Protein 8FIT (pdb70)

Solvent-accessible surface area: 23614 Å² total; per-residue (Å²): 165,131,17,88,94,10,17,81,155,0,60,112,36,35,73,103,0,36,94,28,10,107,99,1,87,150,136,28,72,61,92,38,2,76,136,0,0,42,18,0,1,63,0,0,51,13,0,45,73,0,15,65,194,63,81,92,34,105,121,1,13,102,10,0,38,105,0,0,83,6,0,16,88,0,0,90,1,1,6,65,48,1,105,152,103,28,34,9,73,11,0,2,20,0,0,7,0,0,16,29,0,3,38,0,10,25,34,5,8,130,7,47,133,23,83,132,2,5,68,32,2,9,152,2,0,6,54,0,0,69,4,0,21,140,0,0,87,10,0,24,118,27,0,166,167,123,54,50,82,82,15,0,64,24,0,0,46,0,0,20,15,0,2,91,8,0,23,27,1,17,124,59,64,73,127,34,126,115,0,34,94,13,0,88,103,0,0,60,21,0,85,89,0,4,96,41,2,63,102,50,0,104,137,89,35,69,98,99,16,53,67,24,5,29,68,0,26,40,19,4,24,96,0,27,40,24,7,87,141,137,124,2,6,149,62,1,44,109,14,0,53,72,0,55,112,16,12,75,45,51,131,219,155,114,34,98,94,2,12,83,105,0,81,84,23,62,80,78,0,48,94,27,19,108,106,1,120,150,122,64,116,51,2,52,106,0,0,29,12,0,0,64,0,3,29,11,0,50,69,4,37,112,195,176,124,0,22,98,20,0,17,134,2,2,143,14,0,8,74,0,2,82,14,0,16,92,49,0,114,158,62,45,8,86,19,0,4,22,0,2,2,0,4,16,40,0,4,41,0,6,28,18,3,7,121,33,52,150,35,88,124,6,1,82,14,0,5,107,0,0,17,41,6,0,66,1,2,9,78,0,0,75,13,0,37,65,47,0,123,154,121,22,57,60,32,11,0,74,27,0,2,45,0,0,34,38,0,9,77,9,0,51,14,0,46,129,47,81,77,142,102,0,60,47,2,0,100,121,0,3,90,11,0,84,116,1,6,123,33,0,44,107,32,9,142,127,78,44,64,74,88,3,66,32,37,6,44,45,0,98,53,14,3,27,94,0,41,103,38,20,214,123,105,153,24,3,144,93,4,29,81,11,0,76,52,1,66,119,20,6,79,63,37,82,206

Structure (mmCIF, N/CA/C/O backbone):
data_8FIT
#
_entry.id   8FIT
#
_cell.length_a   44.117
_cell.length_b   45.369
_cell.length_c   61.803
_cell.angle_alpha   109.269
_cell.angle_beta   94.537
_cell.angle_gamma   104.093
#
_symmetry.space_group_name_H-M   'P 1'
#
loop_
_entity.id
_entity.type
_entity.pdbx_description
1 polymer cs074A
2 water water
#
loop_
_atom_site.group_PDB
_atom_site.id
_atom_site.type_symbol
_atom_site.label_atom_id
_atom_site.label_alt_id
_atom_site.label_comp_id
_atom_site.label_asym_id
_atom_site.label_entity_id
_atom_site.label_seq_id
_atom_site.pdbx_PDB_ins_code
_atom_site.Cartn_x
_atom_site.Cartn_y
_atom_site.Cartn_z
_atom_site.occupancy
_atom_site.B_iso_or_equiv
_atom_site.auth_seq_id
_atom_site.auth_comp_id
_atom_site.auth_asym_id
_atom_site.auth_atom_id
_atom_site.pdbx_PDB_model_num
ATOM 1 N N . GLU A 1 2 ? -17.39018 -24.52956 -11.15529 1.000 100.84462 2 GLU A N 1
ATOM 2 C CA . GLU A 1 2 ? -18.16259 -23.39913 -11.65739 1.000 107.53893 2 GLU A CA 1
ATOM 3 C C . GLU A 1 2 ? -17.39296 -22.09272 -11.49255 1.000 113.72668 2 GLU A C 1
ATOM 4 O O . GLU A 1 2 ? -17.03578 -21.45039 -12.47952 1.000 116.75425 2 GLU A O 1
ATOM 10 N N . GLU A 1 3 ? -17.14101 -21.69926 -10.24091 1.000 106.59385 3 GLU A N 1
ATOM 11 C CA . GLU A 1 3 ? -16.33547 -20.50630 -9.99864 1.000 97.13885 3 GLU A CA 1
ATOM 12 C C . GLU A 1 3 ? -14.92208 -20.68700 -10.53542 1.000 91.29876 3 GLU A C 1
ATOM 13 O O . GLU A 1 3 ? -14.32100 -19.74186 -11.05954 1.000 89.42438 3 GLU A O 1
ATOM 19 N N . VAL A 1 4 ? -14.37468 -21.89728 -10.40860 1.000 92.70970 4 VAL A N 1
ATOM 20 C CA . VAL A 1 4 ? -13.06240 -22.18808 -10.97500 1.000 99.81084 4 VAL A CA 1
ATOM 21 C C . VAL A 1 4 ? -13.11049 -22.10622 -12.49508 1.000 102.77628 4 VAL A C 1
ATOM 22 O O . VAL A 1 4 ? -12.16807 -21.62421 -13.13548 1.000 94.71992 4 VAL A O 1
ATOM 26 N N . GLN A 1 5 ? -14.21140 -22.56657 -13.09489 1.000 95.36298 5 GLN A N 1
ATOM 27 C CA . GLN A 1 5 ? -14.35718 -22.48822 -14.54461 1.000 109.71751 5 GLN A CA 1
ATOM 28 C C . GLN A 1 5 ? -14.36342 -21.04165 -15.02341 1.000 112.67522 5 GLN A C 1
ATOM 29 O O . GLN A 1 5 ? -13.72782 -20.71090 -16.03155 1.000 114.31521 5 GLN A O 1
ATOM 35 N N . GLU A 1 6 ? -15.07418 -20.16345 -14.31134 1.000 108.71758 6 GLU A N 1
ATOM 36 C CA . GLU A 1 6 ? -15.13921 -18.76350 -14.71922 1.000 106.34330 6 GLU A CA 1
ATOM 37 C C . GLU A 1 6 ? -13.78550 -18.07922 -14.57737 1.000 99.31801 6 GLU A C 1
ATOM 38 O O . GLU A 1 6 ? -13.43015 -17.22094 -15.39361 1.000 104.53152 6 GLU A O 1
ATOM 44 N N . ALA A 1 7 ? -13.01609 -18.44408 -13.54959 1.000 87.47951 7 ALA A N 1
ATOM 45 C CA . ALA A 1 7 ? -11.69457 -17.85107 -13.37538 1.000 80.02405 7 ALA A CA 1
ATOM 46 C C . ALA A 1 7 ? -10.73729 -18.30481 -14.47040 1.000 85.81748 7 ALA A C 1
ATOM 47 O O . ALA A 1 7 ? -9.91965 -17.51340 -14.95478 1.000 78.95632 7 ALA A O 1
ATOM 49 N N . VAL A 1 8 ? -10.82367 -19.57466 -14.87312 1.000 89.13295 8 VAL A N 1
ATOM 50 C CA . VAL A 1 8 ? -9.97457 -20.07243 -15.95126 1.000 83.70167 8 VAL A CA 1
ATOM 51 C C . VAL A 1 8 ? -10.35192 -19.41769 -17.27394 1.000 85.22789 8 VAL A C 1
ATOM 52 O O . VAL A 1 8 ? -9.48030 -19.02497 -18.05943 1.000 75.14693 8 VAL A O 1
ATOM 56 N N . GLU A 1 9 ? -11.65339 -19.28532 -17.54089 1.000 89.44144 9 GLU A N 1
ATOM 57 C CA . GLU A 1 9 ? -12.09056 -18.63774 -18.77307 1.000 94.87252 9 GLU A CA 1
ATOM 58 C C . GLU A 1 9 ? -11.68058 -17.17114 -18.80048 1.000 87.88108 9 GLU A C 1
ATOM 59 O O . GLU A 1 9 ? -11.18199 -16.67865 -19.81889 1.000 95.81485 9 GLU A O 1
ATOM 65 N N . ARG A 1 10 ? -11.87530 -16.45838 -17.68724 1.000 93.06912 10 ARG A N 1
ATOM 66 C CA . ARG A 1 10 ? -11.48899 -15.05193 -17.63415 1.000 94.92581 10 ARG A CA 1
ATOM 67 C C . ARG A 1 10 ? -9.98175 -14.88065 -17.77138 1.000 90.16571 10 ARG A C 1
ATOM 68 O O . ARG A 1 10 ? -9.51786 -13.86625 -18.30539 1.000 89.42656 10 ARG A O 1
ATOM 76 N N . ALA A 1 11 ? -9.20333 -15.85888 -17.30293 1.000 87.43875 11 ALA A N 1
ATOM 77 C CA . ALA A 1 11 ? -7.75582 -15.79408 -17.47285 1.000 80.67624 11 ALA A CA 1
ATOM 78 C C . ALA A 1 11 ? -7.36315 -15.98702 -18.93167 1.000 73.60718 11 ALA A C 1
ATOM 79 O O . ALA A 1 11 ? -6.42427 -15.34625 -19.41821 1.000 87.43440 11 ALA A O 1
ATOM 81 N N . GLU A 1 12 ? -8.06860 -16.86758 -19.64501 1.000 87.44241 12 GLU A N 1
ATOM 82 C CA . GLU A 1 12 ? -7.77092 -17.07844 -21.05680 1.000 78.06546 12 GLU A CA 1
ATOM 83 C C . GLU A 1 12 ? -8.19652 -15.88502 -21.90211 1.000 79.94978 12 GLU A C 1
ATOM 84 O O . GLU A 1 12 ? -7.60588 -15.63330 -22.95880 1.000 84.97391 12 GLU A O 1
ATOM 90 N N . GLU A 1 13 ? -9.21345 -15.14278 -21.45663 1.000 79.98323 13 GLU A N 1
ATOM 91 C CA . GLU A 1 13 ? -9.63485 -13.94978 -22.18371 1.000 93.27149 13 GLU A CA 1
ATOM 92 C C . GLU A 1 13 ? -8.53874 -12.89251 -22.18765 1.000 104.51742 13 GLU A C 1
ATOM 93 O O . GLU A 1 13 ? -8.32524 -12.21009 -23.19688 1.000 100.55257 13 GLU A O 1
ATOM 99 N N . LEU A 1 14 ? -7.82996 -12.74506 -21.06720 1.000 95.69978 14 LEU A N 1
ATOM 100 C CA . LEU A 1 14 ? -6.78567 -11.73308 -20.97320 1.000 77.23728 14 LEU A CA 1
ATOM 101 C C . LEU A 1 14 ? -5.50050 -12.16549 -21.66676 1.000 81.16916 14 LEU A C 1
ATOM 102 O O . LEU A 1 14 ? -4.72726 -11.31024 -22.11237 1.000 84.60410 14 LEU A O 1
ATOM 107 N N . ARG A 1 15 ? -5.25332 -13.47345 -21.76984 1.000 74.10093 15 ARG A N 1
ATOM 108 C CA . ARG A 1 15 ? -4.02526 -13.94058 -22.40525 1.000 82.10853 15 ARG A CA 1
ATOM 109 C C . ARG A 1 15 ? -4.05492 -13.68717 -23.90672 1.000 80.66750 15 ARG A C 1
ATOM 110 O O . ARG A 1 15 ? -3.09104 -13.16233 -24.47657 1.000 89.55827 15 ARG A O 1
ATOM 118 N N . GLU A 1 16 ? -5.15400 -14.06225 -24.56759 1.000 87.18768 16 GLU A N 1
ATOM 119 C CA . GLU A 1 16 ? -5.27083 -13.81087 -25.99969 1.000 94.63666 16 GLU A CA 1
ATOM 120 C C . GLU A 1 16 ? -5.30956 -12.31899 -26.30024 1.000 98.69638 16 GLU A C 1
ATOM 121 O O . GLU A 1 16 ? -4.86388 -11.89160 -27.37113 1.000 98.08988 16 GLU A O 1
ATOM 127 N N . GLU A 1 17 ? -5.83688 -11.51581 -25.37327 1.000 87.37378 17 GLU A N 1
ATOM 128 C CA . GLU A 1 17 ? -5.81342 -10.06824 -25.54953 1.000 82.81590 17 GLU A CA 1
ATOM 129 C C . GLU A 1 17 ? -4.39288 -9.52822 -25.44839 1.000 85.48867 17 GLU A C 1
ATOM 130 O O . GLU A 1 17 ? -3.98996 -8.67013 -26.24227 1.000 95.15038 17 GLU A O 1
ATOM 136 N N . ALA A 1 18 ? -3.61915 -10.01920 -24.47765 1.000 90.51546 18 ALA A N 1
ATOM 137 C CA . ALA A 1 18 ? -2.21630 -9.63916 -24.37716 1.000 79.31289 18 ALA A CA 1
ATOM 138 C C . ALA A 1 18 ? -1.38334 -10.22167 -25.50940 1.000 81.23996 18 ALA A C 1
ATOM 139 O O . ALA A 1 18 ? -0.32569 -9.67053 -25.83203 1.000 83.19992 18 ALA A O 1
ATOM 141 N N . GLU A 1 19 ? -1.83617 -11.32119 -26.11630 1.000 106.90872 19 GLU A N 1
ATOM 142 C CA . GLU A 1 19 ? -1.10787 -11.90441 -27.23788 1.000 105.59713 19 GLU A CA 1
ATOM 143 C C . GLU A 1 19 ? -1.12797 -10.97968 -28.44811 1.000 97.29507 19 GLU A C 1
ATOM 144 O O . GLU A 1 19 ? -0.14080 -10.89325 -29.18792 1.000 97.46077 19 GLU A O 1
ATOM 150 N N . GLU A 1 20 ? -2.24359 -10.28027 -28.66527 1.000 95.78329 20 GLU A N 1
ATOM 151 C CA . GLU A 1 20 ? -2.33930 -9.35722 -29.78915 1.000 95.48288 20 GLU A CA 1
ATOM 152 C C . GLU A 1 20 ? -1.58016 -8.06367 -29.52862 1.000 86.10095 20 GLU A C 1
ATOM 153 O O . GLU A 1 20 ? -1.14679 -7.40268 -30.47913 1.000 93.08580 20 GLU A O 1
ATOM 159 N N . LEU A 1 21 ? -1.41123 -7.68745 -28.25871 1.000 89.61220 21 LEU A N 1
ATOM 160 C CA . LEU A 1 21 ? -0.63310 -6.49576 -27.94068 1.000 80.48152 21 LEU A CA 1
ATOM 161 C C . LEU A 1 21 ? 0.84832 -6.70083 -28.22711 1.000 83.60971 21 LEU A C 1
ATOM 162 O O . LEU A 1 21 ? 1.54081 -5.74981 -28.60531 1.000 90.72082 21 LEU A O 1
ATOM 167 N N . ILE A 1 22 ? 1.34915 -7.92667 -28.05738 1.000 90.47615 22 ILE A N 1
ATOM 168 C CA . ILE A 1 22 ? 2.75442 -8.20302 -28.34022 1.000 89.06620 22 ILE A CA 1
ATOM 169 C C . ILE A 1 22 ? 3.01161 -8.17760 -29.84053 1.000 98.29527 22 ILE A C 1
ATOM 170 O O . ILE A 1 22 ? 4.00197 -7.59935 -30.30545 1.000 112.63970 22 ILE A O 1
ATOM 175 N N . LYS A 1 23 ? 2.13189 -8.81239 -30.62079 1.000 94.96903 23 LYS A N 1
ATOM 176 C CA . LYS A 1 23 ? 2.26987 -8.77762 -32.07260 1.000 95.29402 23 LYS A CA 1
ATOM 177 C C . LYS A 1 23 ? 2.18195 -7.35351 -32.60378 1.000 95.50460 23 LYS A C 1
ATOM 178 O O . LYS A 1 23 ? 2.84636 -7.01651 -33.59007 1.000 99.85167 23 LYS A O 1
ATOM 184 N N . LYS A 1 24 ? 1.37609 -6.50440 -31.96192 1.000 95.54947 24 LYS A N 1
ATOM 185 C CA . LYS A 1 24 ? 1.35937 -5.08999 -32.31427 1.000 94.34740 24 LYS A CA 1
ATOM 186 C C . LYS A 1 24 ? 2.60085 -4.37341 -31.79686 1.000 91.49745 24 LYS A C 1
ATOM 187 O O . LYS A 1 24 ? 3.09725 -3.44609 -32.44858 1.000 96.17960 24 LYS A O 1
ATOM 193 N N . ALA A 1 25 ? 3.11940 -4.79160 -30.63764 1.000 91.56390 25 ALA A N 1
ATOM 194 C CA . ALA A 1 25 ? 4.32648 -4.17449 -30.09940 1.000 106.20491 25 ALA A CA 1
ATOM 195 C C . ALA A 1 25 ? 5.56340 -4.55084 -30.90568 1.000 103.20408 25 ALA A C 1
ATOM 196 O O . ALA A 1 25 ? 6.48466 -3.73542 -31.03317 1.000 116.51009 25 ALA A O 1
ATOM 198 N N . ARG A 1 26 ? 5.61224 -5.77409 -31.44741 1.000 106.18100 26 ARG A N 1
ATOM 199 C CA . ARG A 1 26 ? 6.73945 -6.15510 -32.29543 1.000 106.21170 26 ARG A CA 1
ATOM 200 C C . ARG A 1 26 ? 6.86317 -5.23826 -33.50802 1.000 107.66138 26 ARG A C 1
ATOM 201 O O . ARG A 1 26 ? 7.97919 -4.89221 -33.90686 1.000 109.56016 26 ARG A O 1
ATOM 209 N N . LYS A 1 27 ? 5.73818 -4.80289 -34.08002 1.000 111.94859 27 LYS A N 1
ATOM 210 C CA . LYS A 1 27 ? 5.74471 -3.90970 -35.23473 1.000 117.81209 27 LYS A CA 1
ATOM 211 C C . LYS A 1 27 ? 6.14296 -2.49299 -34.83464 1.000 124.39506 27 LYS A C 1
ATOM 212 O O . LYS A 1 27 ? 5.37291 -1.54507 -35.02561 1.000 129.40946 27 LYS A O 1
ATOM 218 N N . THR A 1 28 ? 7.35482 -2.34633 -34.29517 1.000 124.23142 28 THR A N 1
ATOM 219 C CA . THR A 1 28 ? 7.87107 -1.06699 -33.80509 1.000 131.49340 28 THR A CA 1
ATOM 220 C C . THR A 1 28 ? 6.86199 -0.40670 -32.86759 1.000 116.91015 28 THR A C 1
ATOM 221 O O . THR A 1 28 ? 6.44150 0.73576 -33.06260 1.000 119.48630 28 THR A O 1
ATOM 225 N N . GLY A 1 29 ? 6.46671 -1.15391 -31.83336 1.000 108.85831 29 GLY A N 1
ATOM 226 C CA . GLY A 1 29 ? 5.36815 -0.74654 -30.98521 1.000 116.42066 29 GLY A CA 1
ATOM 227 C C . GLY A 1 29 ? 5.78855 0.05469 -29.76646 1.000 128.33442 29 GLY A C 1
ATOM 228 O O . GLY A 1 29 ? 6.96957 0.23305 -29.47079 1.000 119.14322 29 GLY A O 1
ATOM 229 N N . ASP A 1 30 ? 4.77799 0.54045 -29.05928 1.000 117.29335 30 ASP A N 1
ATOM 230 C CA . ASP A 1 30 ? 4.97157 1.33525 -27.85525 1.000 94.18100 30 ASP A CA 1
ATOM 231 C C . ASP A 1 30 ? 5.32184 0.41801 -26.68905 1.000 101.72686 30 ASP A C 1
ATOM 232 O O . ASP A 1 30 ? 4.69613 -0.63447 -26.53051 1.000 100.80828 30 ASP A O 1
ATOM 237 N N . PRO A 1 31 ? 6.33299 0.75716 -25.87807 1.000 110.21709 31 PRO A N 1
ATOM 238 C CA . PRO A 1 31 ? 6.58230 -0.00399 -24.64427 1.000 93.53268 31 PRO A CA 1
ATOM 239 C C . PRO A 1 31 ? 5.36812 -0.08163 -23.72542 1.000 85.97111 31 PRO A C 1
ATOM 240 O O . PRO A 1 31 ? 5.26173 -0.98033 -22.88233 1.000 88.21779 31 PRO A O 1
ATOM 244 N N . GLU A 1 32 ? 4.43966 0.86389 -23.88944 1.000 87.48823 32 GLU A N 1
ATOM 245 C CA . GLU A 1 32 ? 3.18043 0.79808 -23.15635 1.000 96.39860 32 GLU A CA 1
ATOM 246 C C . GLU A 1 32 ? 2.31526 -0.35864 -23.64008 1.000 93.66684 32 GLU A C 1
ATOM 247 O O . GLU A 1 32 ? 1.54553 -0.92329 -22.85464 1.000 91.04857 32 GLU A O 1
ATOM 253 N N . LEU A 1 33 ? 2.43264 -0.73370 -24.91717 1.000 97.89615 33 LEU A N 1
ATOM 254 C CA . LEU A 1 33 ? 1.72563 -1.91459 -25.40404 1.000 84.19788 33 LEU A CA 1
ATOM 255 C C . LEU A 1 33 ? 2.24664 -3.17550 -24.72808 1.000 90.97508 33 LEU A C 1
ATOM 256 O O . LEU A 1 33 ? 1.48027 -4.10619 -24.45073 1.000 94.48243 33 LEU A O 1
ATOM 261 N N . LEU A 1 34 ? 3.55281 -3.22356 -24.45721 1.000 78.38443 34 LEU A N 1
ATOM 262 C CA . LEU A 1 34 ? 4.10976 -4.33563 -23.69753 1.000 76.39182 34 LEU A CA 1
ATOM 263 C C . LEU A 1 34 ? 3.68871 -4.27879 -22.23571 1.000 75.39432 34 LEU A C 1
ATOM 264 O O . LEU A 1 34 ? 3.50571 -5.32590 -21.60457 1.000 81.91375 34 LEU A O 1
ATOM 269 N N . ARG A 1 35 ? 3.52955 -3.07420 -21.68150 1.000 75.36794 35 ARG A N 1
ATOM 270 C CA . ARG A 1 35 ? 3.06494 -2.95827 -20.30337 1.000 83.17484 35 ARG A CA 1
ATOM 271 C C . ARG A 1 35 ? 1.58901 -3.31737 -20.19117 1.000 76.60377 35 ARG A C 1
ATOM 272 O O . ARG A 1 35 ? 1.17525 -3.96753 -19.22443 1.000 81.09313 35 ARG A O 1
ATOM 280 N N . LYS A 1 36 ? 0.77998 -2.90305 -21.16997 1.000 75.97794 36 LYS A N 1
ATOM 281 C CA . LYS A 1 36 ? -0.62477 -3.29798 -21.18141 1.000 75.07954 36 LYS A CA 1
ATOM 282 C C . LYS A 1 36 ? -0.76768 -4.81023 -21.28403 1.000 81.04117 36 LYS A C 1
ATOM 283 O O . LYS A 1 36 ? -1.63865 -5.40492 -20.63778 1.000 74.54177 36 LYS A O 1
ATOM 289 N N . ALA A 1 37 ? 0.07931 -5.45036 -22.09324 1.000 72.92089 37 ALA A N 1
ATOM 290 C CA . ALA A 1 37 ? 0.09290 -6.90762 -22.13445 1.000 70.70313 37 ALA A CA 1
ATOM 291 C C . ALA A 1 37 ? 0.56610 -7.48497 -20.80722 1.000 77.48740 37 ALA A C 1
ATOM 292 O O . ALA A 1 37 ? 0.08086 -8.53508 -20.37156 1.000 80.71120 37 ALA A O 1
ATOM 294 N N . LEU A 1 38 ? 1.50856 -6.80846 -20.14765 1.000 75.50473 38 LEU A N 1
ATOM 295 C CA . LEU A 1 38 ? 1.97908 -7.26806 -18.84549 1.000 64.31837 38 LEU A CA 1
ATOM 296 C C . LEU A 1 38 ? 0.87783 -7.16484 -17.79779 1.000 56.26916 38 LEU A C 1
ATOM 297 O O . LEU A 1 38 ? 0.65007 -8.10534 -17.02851 1.000 51.11935 38 LEU A O 1
ATOM 302 N N . GLU A 1 39 ? 0.18035 -6.02592 -17.75649 1.000 60.59101 39 GLU A N 1
ATOM 303 C CA . GLU A 1 39 ? -0.87804 -5.83926 -16.76826 1.000 73.10318 39 GLU A CA 1
ATOM 304 C C . GLU A 1 39 ? -2.01945 -6.82379 -16.98756 1.000 69.50129 39 GLU A C 1
ATOM 305 O O . GLU A 1 39 ? -2.61970 -7.31484 -16.02422 1.000 60.82533 39 GLU A O 1
ATOM 311 N N . ALA A 1 40 ? -2.33451 -7.12426 -18.24945 1.000 76.03711 40 ALA A N 1
ATOM 312 C CA . ALA A 1 40 ? -3.38255 -8.09800 -18.53459 1.000 72.67529 40 ALA A CA 1
ATOM 313 C C . ALA A 1 40 ? -2.95706 -9.50157 -18.12349 1.000 76.25343 40 ALA A C 1
ATOM 314 O O . ALA A 1 40 ? -3.77145 -10.27858 -17.61104 1.000 69.77110 40 ALA A O 1
ATOM 316 N N . LEU A 1 41 ? -1.68389 -9.84272 -18.33543 1.000 70.35262 41 LEU A N 1
ATOM 317 C CA . LEU A 1 41 ? -1.20489 -11.16990 -17.96448 1.000 67.82875 41 LEU A CA 1
ATOM 318 C C . LEU A 1 41 ? -1.13553 -11.33411 -16.45120 1.000 64.22541 41 LEU A C 1
ATOM 319 O O . LEU A 1 41 ? -1.43503 -12.41321 -15.92747 1.000 62.99279 41 LEU A O 1
ATOM 324 N N . LYS A 1 42 ? -0.74184 -10.27924 -15.73222 1.000 53.82726 42 LYS A N 1
ATOM 325 C CA . LYS A 1 42 ? -0.66296 -10.36516 -14.27659 1.000 61.51032 42 LYS A CA 1
ATOM 326 C C . LYS A 1 42 ? -2.03036 -10.65492 -13.67151 1.000 57.27719 42 LYS A C 1
ATOM 327 O O . LYS A 1 42 ? -2.16528 -11.51944 -12.79797 1.000 58.27770 42 LYS A O 1
ATOM 333 N N . GLU A 1 43 ? -3.06137 -9.93892 -14.12764 1.000 61.87711 43 GLU A N 1
ATOM 334 C CA . GLU A 1 43 ? -4.41277 -10.21321 -13.65218 1.000 65.64366 43 GLU A CA 1
ATOM 335 C C . GLU A 1 43 ? -4.87010 -11.60707 -14.05943 1.000 68.14233 43 GLU A C 1
ATOM 336 O O . GLU A 1 43 ? -5.64308 -12.24403 -13.33456 1.000 86.16602 43 GLU A O 1
ATOM 342 N N . ALA A 1 44 ? -4.40129 -12.09877 -15.20937 1.000 64.68461 44 ALA A N 1
ATOM 343 C CA . ALA A 1 44 ? -4.72200 -13.46200 -15.61507 1.000 52.13290 44 ALA A CA 1
ATOM 344 C C . ALA A 1 44 ? -4.05231 -14.48717 -14.70993 1.000 52.34020 44 ALA A C 1
ATOM 345 O O . ALA A 1 44 ? -4.61940 -15.55753 -14.46328 1.000 63.36103 44 ALA A O 1
ATOM 347 N N . VAL A 1 45 ? -2.85103 -14.18416 -14.21151 1.000 59.20634 45 VAL A N 1
ATOM 348 C CA . VAL A 1 45 ? -2.19920 -15.07999 -13.26206 1.000 54.56780 45 VAL A CA 1
ATOM 349 C C . VAL A 1 45 ? -2.93279 -15.06561 -11.92778 1.000 55.75933 45 VAL A C 1
ATOM 350 O O . VAL A 1 45 ? -3.00616 -16.09067 -11.23884 1.000 64.67344 45 VAL A O 1
ATOM 354 N N . ARG A 1 46 ? -3.49444 -13.91731 -11.54231 1.000 52.87031 46 ARG A N 1
ATOM 355 C CA . ARG A 1 46 ? -4.31095 -13.86905 -10.33498 1.000 56.83539 46 ARG A CA 1
ATOM 356 C C . ARG A 1 46 ? -5.60406 -14.65334 -10.50684 1.000 56.52453 46 ARG A C 1
ATOM 357 O O . ARG A 1 46 ? -6.18097 -15.12043 -9.51853 1.000 64.67464 46 ARG A O 1
ATOM 365 N N . ALA A 1 47 ? -6.07168 -14.80886 -11.74675 1.000 72.09853 47 ALA A N 1
ATOM 366 C CA . ALA A 1 47 ? -7.29162 -15.57092 -11.98836 1.000 69.29361 47 ALA A CA 1
ATOM 367 C C . ALA A 1 47 ? -7.04765 -17.06597 -11.82210 1.000 67.45416 47 ALA A C 1
ATOM 368 O O . ALA A 1 47 ? -7.83254 -17.76315 -11.16876 1.000 69.62206 47 ALA A O 1
ATOM 370 N N . VAL A 1 48 ? -5.96041 -17.57889 -12.40516 1.000 72.44643 48 VAL A N 1
ATOM 371 C CA . VAL A 1 48 ? -5.67375 -19.00496 -12.28267 1.000 59.81756 48 VAL A CA 1
ATOM 372 C C . VAL A 1 48 ? -5.25528 -19.35355 -10.86073 1.000 59.92363 48 VAL A C 1
ATOM 373 O O . VAL A 1 48 ? -5.49937 -20.47308 -10.39511 1.000 72.11541 48 VAL A O 1
ATOM 377 N N . LYS A 1 49 ? -4.62255 -18.41811 -10.14647 1.000 60.63212 49 LYS A N 1
ATOM 378 C CA . LYS A 1 49 ? -4.33738 -18.65199 -8.73444 1.000 68.23408 49 LYS A CA 1
ATOM 379 C C . LYS A 1 49 ? -5.62796 -18.78884 -7.93856 1.000 69.06140 49 LYS A C 1
ATOM 380 O O . LYS A 1 49 ? -5.74490 -19.66424 -7.07292 1.000 69.07982 49 LYS A O 1
ATOM 386 N N . GLU A 1 50 ? -6.61257 -17.93369 -8.22433 1.000 79.83390 50 GLU A N 1
ATOM 387 C CA . GLU A 1 50 ? -7.92473 -18.06605 -7.60512 1.000 71.03493 50 GLU A CA 1
ATOM 388 C C . GLU A 1 50 ? -8.65462 -19.31610 -8.07868 1.000 77.95787 50 GLU A C 1
ATOM 389 O O . GLU A 1 50 ? -9.57293 -19.78081 -7.39516 1.000 85.39513 50 GLU A O 1
ATOM 395 N N . ALA A 1 51 ? -8.26474 -19.86938 -9.22764 1.000 84.70370 51 ALA A N 1
ATOM 396 C CA . ALA A 1 51 ? -8.87667 -21.08169 -9.75675 1.000 93.71130 51 ALA A CA 1
ATOM 397 C C . ALA A 1 51 ? -8.18361 -22.34397 -9.25982 1.000 78.86607 51 ALA A C 1
ATOM 398 O O . ALA A 1 51 ? -8.85710 -23.31592 -8.90063 1.000 88.03603 51 ALA A O 1
ATOM 400 N N . ILE A 1 52 ? -6.84791 -22.35331 -9.24143 1.000 72.41658 52 ILE A N 1
ATOM 401 C CA . ILE A 1 52 ? -6.12313 -23.49980 -8.69935 1.000 72.61526 52 ILE A CA 1
ATOM 402 C C . ILE A 1 52 ? -6.46590 -23.69126 -7.22798 1.000 84.85344 52 ILE A C 1
ATOM 403 O O . ILE A 1 52 ? -6.64611 -24.82161 -6.75800 1.000 88.53888 52 ILE A O 1
ATOM 408 N N . LYS A 1 53 ? -6.57066 -22.59544 -6.48092 1.000 89.54779 53 LYS A N 1
ATOM 409 C CA . LYS A 1 53 ? -7.13299 -22.66974 -5.14121 1.000 91.54193 53 LYS A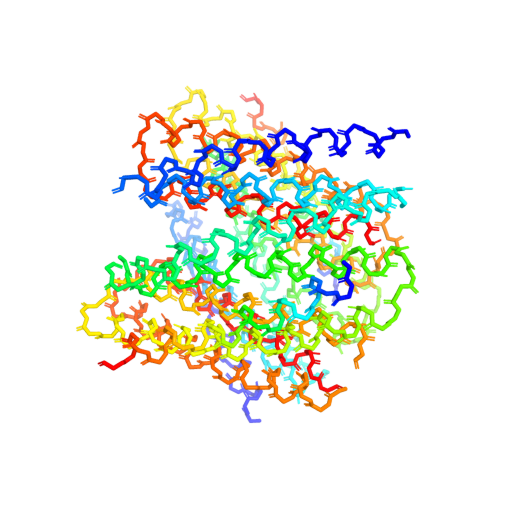 CA 1
ATOM 410 C C . LYS A 1 53 ? -8.60640 -23.04556 -5.22787 1.000 96.21857 53 LYS A C 1
ATOM 411 O O . LYS A 1 53 ? -9.31229 -22.63488 -6.15369 1.000 105.66316 53 LYS A O 1
ATOM 417 N N . ARG A 1 54 ? -9.06012 -23.84685 -4.26405 1.000 106.15120 54 ARG A N 1
ATOM 418 C CA . ARG A 1 54 ? -10.38559 -24.44552 -4.14910 1.000 113.04416 54 ARG A CA 1
ATOM 419 C C . ARG A 1 54 ? -10.57477 -25.60963 -5.12210 1.000 108.06095 54 ARG A C 1
ATOM 420 O O . ARG A 1 54 ? -11.54334 -26.35682 -4.97646 1.000 131.10916 54 ARG A O 1
ATOM 428 N N . ASN A 1 55 ? -9.68912 -25.79667 -6.10331 1.000 92.64764 55 ASN A N 1
ATOM 429 C CA . ASN A 1 55 ? -9.75537 -26.94362 -7.00163 1.000 99.09790 55 ASN A CA 1
ATOM 430 C C . ASN A 1 55 ? -8.41388 -27.15330 -7.69486 1.000 98.94325 55 ASN A C 1
ATOM 431 O O . ASN A 1 55 ? -8.25589 -26.78626 -8.86656 1.000 97.59511 55 ASN A O 1
ATOM 436 N N . PRO A 1 56 ? -7.42367 -27.73233 -7.01144 1.000 92.37590 56 PRO A N 1
ATOM 437 C CA . PRO A 1 56 ? -6.15341 -28.03802 -7.68149 1.000 79.58908 56 PRO A CA 1
ATOM 438 C C . PRO A 1 56 ? -6.27975 -29.23543 -8.60863 1.000 96.68904 56 PRO A C 1
ATOM 439 O O . PRO A 1 56 ? -7.34633 -29.85415 -8.69030 1.000 105.55912 56 PRO A O 1
ATOM 443 N N . ASP A 1 57 ? -5.19979 -29.56133 -9.31706 1.000 89.36290 57 ASP A N 1
ATOM 444 C CA . ASP A 1 57 ? -5.13398 -30.66479 -10.27263 1.000 108.59150 57 ASP A CA 1
ATOM 445 C C . ASP A 1 57 ? -6.13637 -30.52887 -11.41342 1.000 89.38927 57 ASP A C 1
ATOM 446 O O . ASP A 1 57 ? -6.30486 -31.47026 -12.19807 1.000 93.83020 57 ASP A O 1
ATOM 451 N N . ASN A 1 58 ? -6.80858 -29.38618 -11.52889 1.000 83.47034 58 ASN A N 1
ATOM 452 C CA . ASN A 1 58 ? -7.66289 -29.11818 -12.67944 1.000 72.23009 58 ASN A CA 1
ATOM 453 C C . ASN A 1 58 ? -6.77622 -28.87453 -13.89309 1.000 75.13937 58 ASN A C 1
ATOM 454 O O . ASN A 1 58 ? -6.14350 -27.81947 -14.00384 1.000 83.60600 58 ASN A O 1
ATOM 459 N N . GLU A 1 59 ? -6.71979 -29.85538 -14.79968 1.000 72.59527 59 GLU A N 1
ATOM 460 C CA . GLU A 1 59 ? -5.79057 -29.77643 -15.92330 1.000 83.71219 59 GLU A CA 1
ATOM 461 C C . GLU A 1 59 ? -6.03528 -28.54353 -16.78275 1.000 77.34583 59 GLU A C 1
ATOM 462 O O . GLU A 1 59 ? -5.09451 -28.01306 -17.38367 1.000 69.17604 59 GLU A O 1
ATOM 468 N N . GLU A 1 60 ? -7.28092 -28.07096 -16.85387 1.000 80.20796 60 GLU A N 1
ATOM 469 C CA . GLU A 1 60 ? -7.55296 -26.83768 -17.58370 1.000 67.77567 60 GLU A CA 1
ATOM 470 C C . GLU A 1 60 ? -6.90374 -25.64186 -16.89941 1.000 69.77399 60 GLU A C 1
ATOM 471 O O . GLU A 1 60 ? -6.35975 -24.75603 -17.56895 1.000 75.00203 60 GLU A O 1
ATOM 477 N N . ALA A 1 61 ? -6.94424 -25.60235 -15.56528 1.000 73.73300 61 ALA A N 1
ATOM 478 C CA . ALA A 1 61 ? -6.27540 -24.52872 -14.83939 1.000 62.55901 61 ALA A CA 1
ATOM 479 C C . ALA A 1 61 ? -4.76120 -24.68824 -14.87191 1.000 62.52633 61 ALA A C 1
ATOM 480 O O . ALA A 1 61 ? -4.03581 -23.68767 -14.90345 1.000 60.02293 61 ALA A O 1
ATOM 482 N N . VAL A 1 62 ? -4.26743 -25.92904 -14.86282 1.000 59.67256 62 VAL A N 1
ATOM 483 C CA . VAL A 1 62 ? -2.82722 -26.15568 -14.93281 1.000 55.14321 62 VAL A CA 1
ATOM 484 C C . VAL A 1 62 ? -2.29955 -25.80151 -16.31706 1.000 66.37505 62 VAL A C 1
ATOM 485 O O . VAL A 1 62 ? -1.25319 -25.15534 -16.45079 1.000 63.22066 62 VAL A O 1
ATOM 489 N N . LYS A 1 63 ? -3.01246 -26.21590 -17.36813 1.000 71.82984 63 LYS A N 1
ATOM 490 C CA . LYS A 1 63 ? -2.61288 -25.84474 -18.72169 1.000 58.91404 63 LYS A CA 1
ATOM 491 C C . LYS A 1 63 ? -2.66180 -24.33527 -18.91337 1.000 69.61852 63 LYS A C 1
ATOM 492 O O . LYS A 1 63 ? -1.76243 -23.75222 -19.52913 1.000 73.95781 63 LYS A O 1
ATOM 498 N N . THR A 1 64 ? -3.70190 -23.68409 -18.38516 1.000 67.62182 64 THR A N 1
ATOM 499 C CA . THR A 1 64 ? -3.81555 -22.23532 -18.52350 1.000 68.73025 64 THR A CA 1
ATOM 500 C C . THR A 1 64 ? -2.66343 -21.52308 -17.82576 1.000 60.42213 64 THR A C 1
ATOM 501 O O . THR A 1 64 ? -2.14630 -20.52029 -18.33155 1.000 68.93590 64 THR A O 1
ATOM 505 N N . ALA A 1 65 ? -2.24156 -22.03124 -16.66506 1.000 62.78697 65 ALA A N 1
ATOM 506 C CA . ALA A 1 65 ? -1.11055 -21.43056 -15.96624 1.000 68.22528 65 ALA A CA 1
ATOM 507 C C . ALA A 1 65 ? 0.18244 -21.57970 -16.75732 1.000 58.02500 65 ALA A C 1
ATOM 508 O O . ALA A 1 65 ? 1.06980 -20.72467 -16.65818 1.000 50.51161 65 ALA A O 1
ATOM 510 N N . VAL A 1 66 ? 0.30854 -22.65007 -17.54281 1.000 67.52930 66 VAL A N 1
ATOM 511 C CA . VAL A 1 66 ? 1.49642 -22.82639 -18.37109 1.000 67.32440 66 VAL A CA 1
ATOM 512 C C . VAL A 1 66 ? 1.44719 -21.90594 -19.58415 1.000 74.96516 66 VAL A C 1
ATOM 513 O O . VAL A 1 66 ? 2.47170 -21.35056 -19.99706 1.000 69.95918 66 VAL A O 1
ATOM 517 N N . ARG A 1 67 ? 0.26047 -21.72401 -20.17097 1.000 75.51961 67 ARG A N 1
ATOM 518 C CA . ARG A 1 67 ? 0.13140 -20.81064 -21.30159 1.000 74.01057 67 ARG A CA 1
ATOM 519 C C . ARG A 1 67 ? 0.42460 -19.37353 -20.89290 1.000 72.75970 67 ARG A C 1
ATOM 520 O O . ARG A 1 67 ? 0.94346 -18.59261 -21.69901 1.000 78.26894 67 ARG A O 1
ATOM 528 N N . LEU A 1 68 ? 0.09903 -19.00541 -19.65106 1.000 72.05882 68 LEU A N 1
ATOM 529 C CA . LEU A 1 68 ? 0.42452 -17.66725 -19.16890 1.000 59.10269 68 LEU A CA 1
ATOM 530 C C . LEU A 1 68 ? 1.92894 -17.48823 -19.01659 1.000 56.25256 68 LEU A C 1
ATOM 531 O O . LEU A 1 68 ? 2.46899 -16.42732 -19.34951 1.000 53.00976 68 LEU A O 1
ATOM 536 N N . ALA A 1 69 ? 2.62121 -18.51564 -18.51683 1.000 51.26262 69 ALA A N 1
ATOM 537 C CA . ALA A 1 69 ? 4.06680 -18.42004 -18.34153 1.000 61.50794 69 ALA A CA 1
ATOM 538 C C . ALA A 1 69 ? 4.77390 -18.23561 -19.67739 1.000 56.13867 69 ALA A C 1
ATOM 539 O O . ALA A 1 69 ? 5.76914 -17.50681 -19.76646 1.000 57.36976 69 ALA A O 1
ATOM 541 N N . ARG A 1 70 ? 4.27435 -18.88762 -20.72965 1.000 70.21358 70 ARG A N 1
ATOM 542 C CA . ARG A 1 70 ? 4.86275 -18.70389 -22.05182 1.000 69.84653 70 ARG A CA 1
ATOM 543 C C . ARG A 1 70 ? 4.57311 -17.30957 -22.59120 1.000 72.86374 70 ARG A C 1
ATOM 544 O O . ARG A 1 70 ? 5.45249 -16.67088 -23.18076 1.000 72.52676 70 ARG A O 1
ATOM 552 N N . GLU A 1 71 ? 3.34658 -16.81898 -22.39578 1.000 70.03062 71 GLU A N 1
ATOM 553 C CA . GLU A 1 71 ? 3.01493 -15.47065 -22.84116 1.000 76.94709 71 GLU A CA 1
ATOM 554 C C . GLU A 1 71 ? 3.70747 -14.41504 -21.98902 1.000 73.70955 71 GLU A C 1
ATOM 555 O O . GLU A 1 71 ? 4.02832 -13.33030 -22.48799 1.000 86.52347 71 GLU A O 1
ATOM 561 N N . LEU A 1 72 ? 3.94213 -14.70838 -20.70747 1.000 73.78908 72 LEU A N 1
ATOM 562 C CA . LEU A 1 72 ? 4.68513 -13.77856 -19.86428 1.000 72.48916 72 LEU A CA 1
ATOM 563 C C . LEU A 1 72 ? 6.13664 -13.66305 -20.30607 1.000 62.44853 72 LEU A C 1
ATOM 564 O O . LEU A 1 72 ? 6.73289 -12.58584 -20.19508 1.000 62.16038 72 LEU A O 1
ATOM 569 N N . LEU A 1 73 ? 6.72008 -14.75222 -20.80976 1.000 64.64078 73 LEU A N 1
ATOM 570 C CA . LEU A 1 73 ? 8.07464 -14.67855 -21.34008 1.000 75.45251 73 LEU A CA 1
ATOM 571 C C . LEU A 1 73 ? 8.13052 -13.95773 -22.67832 1.000 61.26378 73 LEU A C 1
ATOM 572 O O . LEU A 1 73 ? 9.18269 -13.41427 -23.02743 1.000 55.98550 73 LEU A O 1
ATOM 577 N N . LYS A 1 74 ? 7.02959 -13.94183 -23.43416 1.000 68.82942 74 LYS A N 1
ATOM 578 C CA . LYS A 1 74 ? 7.00570 -13.17215 -24.67340 1.000 78.78607 74 LYS A CA 1
ATOM 579 C C . LYS A 1 74 ? 7.08860 -11.67807 -24.38919 1.000 73.96463 74 LYS A C 1
ATOM 580 O O . LYS A 1 74 ? 7.77537 -10.94118 -25.10674 1.000 79.92805 74 LYS A O 1
ATOM 586 N N . VAL A 1 75 ? 6.39180 -11.21123 -23.34980 1.000 80.30916 75 VAL A N 1
ATOM 587 C CA . VAL A 1 75 ? 6.55592 -9.82714 -22.91617 1.000 58.62486 75 VAL A CA 1
ATOM 588 C C . VAL A 1 75 ? 7.97877 -9.59887 -22.42889 1.000 53.13335 75 VAL A C 1
ATOM 589 O O . VAL A 1 75 ? 8.61544 -8.59570 -22.77098 1.000 57.96016 75 VAL A O 1
ATOM 593 N N . ALA A 1 76 ? 8.50385 -10.53322 -21.63278 1.000 52.78084 76 ALA A N 1
ATOM 594 C CA . ALA A 1 76 ? 9.87279 -10.40701 -21.14718 1.000 53.13454 76 ALA A CA 1
ATOM 595 C C . ALA A 1 76 ? 10.87402 -10.49012 -22.29095 1.000 69.17814 76 ALA A C 1
ATOM 596 O O . ALA A 1 76 ? 11.89796 -9.79911 -22.27431 1.000 85.13637 76 ALA A O 1
ATOM 598 N N . GLU A 1 77 ? 10.59573 -11.32716 -23.29335 1.000 80.92086 77 GLU A N 1
ATOM 599 C CA . GLU A 1 77 ? 11.50088 -11.44796 -24.43239 1.000 79.85357 77 GLU A CA 1
ATOM 600 C C . GLU A 1 77 ? 11.65143 -10.11588 -25.15421 1.000 74.23376 77 GLU A C 1
ATOM 601 O O . GLU A 1 77 ? 12.76922 -9.62829 -25.35585 1.000 77.25689 77 GLU A O 1
ATOM 607 N N . GLU A 1 78 ? 10.52991 -9.50413 -25.54093 1.000 66.92227 78 GLU A N 1
ATOM 608 C CA . GLU A 1 78 ? 10.59908 -8.25116 -26.28296 1.000 77.97805 78 GLU A CA 1
ATOM 609 C C . GLU A 1 78 ? 11.05590 -7.09579 -25.40141 1.000 79.57691 78 GLU A C 1
ATOM 610 O O . GLU A 1 78 ? 11.69435 -6.15886 -25.89470 1.000 90.51791 78 GLU A O 1
ATOM 616 N N . LEU A 1 79 ? 10.74603 -7.14025 -24.10362 1.000 78.21285 79 LEU A N 1
ATOM 617 C CA . LEU A 1 79 ? 11.20090 -6.08102 -23.20853 1.000 75.72506 79 LEU A CA 1
ATOM 618 C C . LEU A 1 79 ? 12.71790 -6.08749 -23.07164 1.000 67.73597 79 LEU A C 1
ATOM 619 O O . LEU A 1 79 ? 13.34083 -5.02355 -22.99251 1.000 78.56689 79 LEU A O 1
ATOM 624 N N . LYS A 1 80 ? 13.33131 -7.27360 -23.04575 1.000 70.63438 80 LYS A N 1
ATOM 625 C CA . LYS A 1 80 ? 14.78895 -7.34450 -23.00162 1.000 78.46109 80 LYS A CA 1
ATOM 626 C C . LYS A 1 80 ? 15.40425 -6.84398 -24.30155 1.000 85.52321 80 LYS A C 1
ATOM 627 O O . LYS A 1 80 ? 16.42934 -6.15262 -24.28360 1.000 79.57039 80 LYS A O 1
ATOM 633 N N . GLU A 1 81 ? 14.79516 -7.18715 -25.43881 1.000 88.73521 81 GLU A N 1
ATOM 634 C CA . GLU A 1 81 ? 15.31762 -6.74229 -26.72646 1.000 73.06605 81 GLU A CA 1
ATOM 635 C C . GLU A 1 81 ? 15.23367 -5.22679 -26.85686 1.000 80.28322 81 GLU A C 1
ATOM 636 O O . GLU A 1 81 ? 16.21068 -4.57030 -27.23617 1.000 92.05112 81 GLU A O 1
ATOM 642 N N . ARG A 1 82 ? 14.07142 -4.65125 -26.54151 1.000 74.68838 82 ARG A N 1
ATOM 643 C CA . ARG A 1 82 ? 13.92086 -3.20348 -26.61152 1.000 76.44980 82 ARG A CA 1
ATOM 644 C C . ARG A 1 82 ? 14.71359 -2.48696 -25.52645 1.000 75.23842 82 ARG A C 1
ATOM 645 O O . ARG A 1 82 ? 15.02362 -1.30172 -25.68561 1.000 79.16315 82 ARG A O 1
ATOM 653 N N . ALA A 1 83 ? 15.04707 -3.17277 -24.43047 1.000 75.77333 83 ALA A N 1
ATOM 654 C CA . ALA A 1 83 ? 15.90859 -2.57244 -23.41901 1.000 81.45755 83 ALA A CA 1
ATOM 655 C C . ALA A 1 83 ? 17.36935 -2.57808 -23.84420 1.000 73.81373 83 ALA A C 1
ATOM 656 O O . ALA A 1 83 ? 18.14584 -1.73462 -23.38494 1.000 74.10893 83 ALA A O 1
ATOM 658 N N . GLU A 1 84 ? 17.76341 -3.51621 -24.70624 1.000 75.45210 84 GLU A N 1
ATOM 659 C CA . GLU A 1 84 ? 19.12782 -3.53717 -25.21487 1.000 79.32479 84 GLU A CA 1
ATOM 660 C C . GLU A 1 84 ? 19.34558 -2.51568 -26.32269 1.000 92.02293 84 GLU A C 1
ATOM 661 O O . GLU A 1 84 ? 20.48574 -2.09445 -26.54558 1.000 94.67251 84 GLU A O 1
ATOM 667 N N . LYS A 1 85 ? 18.28090 -2.10799 -27.01500 1.000 84.70279 85 LYS A N 1
ATOM 668 C CA . LYS A 1 85 ? 18.38597 -1.04611 -28.01003 1.000 86.34300 85 LYS A CA 1
ATOM 669 C C . LYS A 1 85 ? 18.40010 0.32537 -27.34375 1.000 97.77746 85 LYS A C 1
ATOM 670 O O . LYS A 1 85 ? 19.34664 1.10201 -27.51052 1.000 105.44361 85 LYS A O 1
ATOM 676 N N . THR A 1 86 ? 17.34911 0.63509 -26.58015 1.000 89.92155 86 THR A N 1
ATOM 677 C CA . THR A 1 86 ? 17.26200 1.92900 -25.91186 1.000 84.29766 86 THR A CA 1
ATOM 678 C C . THR A 1 86 ? 18.30526 2.06849 -24.81003 1.000 87.65295 86 THR A C 1
ATOM 679 O O . THR A 1 86 ? 18.83788 3.16399 -24.59675 1.000 94.62716 86 THR A O 1
ATOM 683 N N . GLY A 1 87 ? 18.62391 0.97855 -24.11693 1.000 95.92864 87 GLY A N 1
ATOM 684 C CA . GLY A 1 87 ? 19.48275 1.05721 -22.95501 1.000 89.84460 87 GLY A CA 1
ATOM 685 C C . GLY A 1 87 ? 18.78288 1.50225 -21.69377 1.000 86.87404 87 GLY A C 1
ATOM 686 O O . GLY A 1 87 ? 19.45172 1.74126 -20.68213 1.000 88.09380 87 GLY A O 1
ATOM 687 N N . ASP A 1 88 ? 17.46005 1.61463 -21.72232 1.000 87.44193 88 ASP A N 1
ATOM 688 C CA . ASP A 1 88 ? 16.70657 2.11054 -20.57903 1.000 71.74800 88 ASP A CA 1
ATOM 689 C C . ASP A 1 88 ? 16.61269 1.02992 -19.50988 1.000 69.27193 88 ASP A C 1
ATOM 690 O O . ASP A 1 88 ? 16.07116 -0.04720 -19.77783 1.000 72.72267 88 ASP A O 1
ATOM 695 N N . PRO A 1 89 ? 17.12544 1.26727 -18.29666 1.000 80.38713 89 PRO A N 1
ATOM 696 C CA . PRO A 1 89 ? 16.94979 0.27775 -17.22221 1.000 74.25165 89 PRO A CA 1
ATOM 697 C C . PRO A 1 89 ? 15.50829 0.12701 -16.77162 1.000 74.45056 89 PRO A C 1
ATOM 698 O O . PRO A 1 89 ? 15.19676 -0.84778 -16.07421 1.000 70.00956 89 PRO A O 1
ATOM 702 N N . ARG A 1 90 ? 14.62674 1.06159 -17.13677 1.000 67.83514 90 ARG A N 1
ATOM 703 C CA . ARG A 1 90 ? 13.21379 0.91957 -16.80413 1.000 66.94603 90 ARG A CA 1
ATOM 704 C C . ARG A 1 90 ? 12.61652 -0.31270 -17.46986 1.000 72.88468 90 ARG A C 1
ATOM 705 O O . ARG A 1 90 ? 11.88269 -1.07684 -16.83340 1.000 72.80231 90 ARG A O 1
ATOM 713 N N . LEU A 1 91 ? 12.92426 -0.52601 -18.75199 1.000 68.77073 91 LEU A N 1
ATOM 714 C CA . LEU A 1 91 ? 12.42365 -1.70932 -19.44248 1.000 56.85602 91 LEU A CA 1
ATOM 715 C C . LEU A 1 91 ? 13.01755 -2.98698 -18.86540 1.000 68.97489 91 LEU A C 1
ATOM 716 O O . LEU A 1 91 ? 12.37832 -4.04373 -18.91794 1.000 75.22080 91 LEU A O 1
ATOM 721 N N . LEU A 1 92 ? 14.23330 -2.91438 -18.31739 1.000 62.46543 92 LEU A N 1
ATOM 722 C CA . LEU A 1 92 ? 14.78752 -4.06331 -17.61095 1.000 63.60378 92 LEU A CA 1
ATOM 723 C C . LEU A 1 92 ? 13.97914 -4.38169 -16.36212 1.000 65.67849 92 LEU A C 1
ATOM 724 O O . LEU A 1 92 ? 13.88772 -5.54739 -15.96015 1.000 77.09965 92 LEU A O 1
ATOM 729 N N . LEU A 1 93 ? 13.38656 -3.36168 -15.73829 1.000 58.22285 93 LEU A N 1
ATOM 730 C CA . LEU A 1 93 ? 12.51169 -3.59682 -14.59559 1.000 64.08305 93 LEU A CA 1
ATOM 731 C C . LEU A 1 93 ? 11.22276 -4.28416 -15.02781 1.000 55.61310 93 LEU A C 1
ATOM 732 O O . LEU A 1 93 ? 10.79479 -5.26657 -14.41103 1.000 49.53717 93 LEU A O 1
ATOM 737 N N . LEU A 1 94 ? 10.58718 -3.77680 -16.08793 1.000 55.61409 94 LEU A N 1
ATOM 738 C CA . LEU A 1 94 ? 9.36579 -4.40175 -16.58675 1.000 59.09144 94 LEU A CA 1
ATOM 739 C C . LEU A 1 94 ? 9.63134 -5.82215 -17.07043 1.000 49.28269 94 LEU A C 1
ATOM 740 O O . LEU A 1 94 ? 8.79672 -6.71574 -16.88448 1.000 49.37357 94 LEU A O 1
ATOM 745 N N . ALA A 1 95 ? 10.78983 -6.05001 -17.69427 1.000 51.82356 95 ALA A N 1
ATOM 746 C CA . ALA A 1 95 ? 11.14459 -7.39951 -18.12063 1.000 50.46998 95 ALA A CA 1
ATOM 747 C C . ALA A 1 95 ? 11.31521 -8.32502 -16.92402 1.000 52.04931 95 ALA A C 1
ATOM 748 O O . ALA A 1 95 ? 10.94497 -9.50377 -16.98229 1.000 64.70670 95 ALA A O 1
ATOM 750 N N . ALA A 1 96 ? 11.87444 -7.80806 -15.82714 1.000 41.16133 96 ALA A N 1
ATOM 751 C CA . ALA A 1 96 ? 12.02215 -8.61781 -14.62406 1.000 46.15937 96 ALA A CA 1
ATOM 752 C C . ALA A 1 96 ? 10.67384 -8.92071 -13.98493 1.000 50.87207 96 ALA A C 1
ATOM 753 O O . ALA A 1 96 ? 10.51146 -9.97223 -13.35604 1.000 46.53048 96 ALA A O 1
ATOM 755 N N . GLU A 1 97 ? 9.69973 -8.01894 -14.13277 1.000 47.05308 97 GLU A N 1
ATOM 756 C CA . GLU A 1 97 ? 8.36154 -8.28875 -13.61725 1.000 53.28743 97 GLU A CA 1
ATOM 757 C C . GLU A 1 97 ? 7.67198 -9.38169 -14.42295 1.000 46.51075 97 GLU A C 1
ATOM 758 O O . GLU A 1 97 ? 6.98951 -10.24248 -13.85507 1.000 65.13672 97 GLU A O 1
ATOM 764 N N . ALA A 1 98 ? 7.83346 -9.35913 -15.74890 1.000 63.44317 98 ALA A N 1
ATOM 765 C CA . ALA A 1 98 ? 7.23104 -10.39039 -16.58720 1.000 66.84762 98 ALA A CA 1
ATOM 766 C C . ALA A 1 98 ? 7.78700 -11.76887 -16.26216 1.000 51.48247 98 ALA A C 1
ATOM 767 O O . ALA A 1 98 ? 7.05886 -12.76526 -16.33448 1.000 65.82027 98 ALA A O 1
ATOM 769 N N . ILE A 1 99 ? 9.06882 -11.84738 -15.90234 1.000 56.48543 99 ILE A N 1
ATOM 770 C CA . ILE A 1 99 ? 9.64315 -13.12279 -15.48994 1.000 53.77917 99 ILE A CA 1
ATOM 771 C C . ILE A 1 99 ? 9.12806 -13.51801 -14.11250 1.000 53.55087 99 ILE A C 1
ATOM 772 O O . ILE A 1 99 ? 8.82848 -14.69126 -13.86050 1.000 73.58648 99 ILE A O 1
ATOM 777 N N . ALA A 1 100 ? 9.01184 -12.54658 -13.20309 1.000 67.70014 100 ALA A N 1
ATOM 778 C CA . ALA A 1 100 ? 8.56438 -12.83962 -11.84441 1.000 50.98870 100 ALA A CA 1
ATOM 779 C C . ALA A 1 100 ? 7.19061 -13.49682 -11.84634 1.000 56.42545 100 ALA A C 1
ATOM 780 O O . ALA A 1 100 ? 6.98355 -14.53241 -11.20346 1.000 55.59313 100 ALA A O 1
ATOM 782 N N . TRP A 1 101 ? 6.23707 -12.91093 -12.57273 1.000 49.71785 101 TRP A N 1
ATOM 783 C CA . TRP A 1 101 ? 4.91846 -13.52388 -12.67404 1.000 57.36681 101 TRP A CA 1
ATOM 784 C C . TRP A 1 101 ? 4.96368 -14.82127 -13.46951 1.000 62.18467 101 TRP A C 1
ATOM 785 O O . TRP A 1 101 ? 4.11034 -15.69432 -13.27553 1.000 75.58017 101 TRP A O 1
ATOM 796 N N . ALA A 1 102 ? 5.94419 -14.96959 -14.36362 1.000 66.66900 102 ALA A N 1
ATOM 797 C CA . ALA A 1 102 ? 6.14164 -16.25648 -15.01970 1.000 52.34230 102 ALA A CA 1
ATOM 798 C C . ALA A 1 102 ? 6.66413 -17.29927 -14.04160 1.000 57.17664 102 ALA A C 1
ATOM 799 O O . ALA A 1 102 ? 6.30792 -18.47858 -14.14688 1.000 73.27684 102 ALA A O 1
ATOM 801 N N . ILE A 1 103 ? 7.50582 -16.88704 -13.08922 1.000 67.18051 103 ILE A N 1
ATOM 802 C CA . ILE A 1 103 ? 7.94962 -17.80111 -12.03979 1.000 67.62091 103 ILE A CA 1
ATOM 803 C C . ILE A 1 103 ? 6.76577 -18.24637 -11.19216 1.000 61.76502 103 ILE A C 1
ATOM 804 O O . ILE A 1 103 ? 6.63434 -19.42819 -10.85369 1.000 58.36454 103 ILE A O 1
ATOM 809 N N . GLU A 1 104 ? 5.88552 -17.30798 -10.83527 1.000 63.94459 104 GLU A N 1
ATOM 810 C CA . GLU A 1 104 ? 4.70468 -17.66433 -10.05628 1.000 60.72522 104 GLU A CA 1
ATOM 811 C C . GLU A 1 104 ? 3.79099 -18.59677 -10.84002 1.000 58.04424 104 GLU A C 1
ATOM 812 O O . GLU A 1 104 ? 3.28982 -19.58894 -10.29777 1.000 50.82559 104 GLU A O 1
ATOM 818 N N . ALA A 1 105 ? 3.56982 -18.29756 -12.12217 1.000 53.81035 105 ALA A N 1
ATOM 819 C CA . ALA A 1 105 ? 2.68162 -19.12338 -12.93310 1.000 49.68018 105 ALA A CA 1
ATOM 820 C C . ALA A 1 105 ? 3.22059 -20.54059 -13.07721 1.000 49.39211 105 ALA A C 1
ATOM 821 O O . ALA A 1 105 ? 2.45678 -21.51112 -13.01847 1.000 71.10841 105 ALA A O 1
ATOM 823 N N . VAL A 1 106 ? 4.53384 -20.68317 -13.25986 1.000 55.81568 106 VAL A N 1
ATOM 824 C CA . VAL A 1 106 ? 5.10520 -22.01980 -13.37842 1.000 66.48895 106 VAL A CA 1
ATOM 825 C C . VAL A 1 106 ? 5.19860 -22.69065 -12.01201 1.000 57.73024 106 VAL A C 1
ATOM 826 O O . VAL A 1 106 ? 5.16814 -23.92248 -11.92009 1.000 56.50050 106 VAL A O 1
ATOM 830 N N . PHE A 1 107 ? 5.29736 -21.90823 -10.93430 1.000 73.42741 107 PHE A N 1
ATOM 831 C CA . PHE A 1 107 ? 5.32980 -22.49161 -9.59884 1.000 52.48030 107 PHE A CA 1
ATOM 832 C C . PHE A 1 107 ? 3.94845 -22.95061 -9.15383 1.000 58.43838 107 PHE A C 1
ATOM 833 O O . PHE A 1 107 ? 3.83560 -23.93498 -8.41517 1.000 66.35872 107 PHE A O 1
ATOM 841 N N . LEU A 1 108 ? 2.89440 -22.25726 -9.58936 1.000 56.99093 108 LEU A N 1
ATOM 842 C CA . LEU A 1 108 ? 1.53876 -22.68871 -9.26605 1.000 59.31593 108 LEU A CA 1
ATOM 843 C C . LEU A 1 108 ? 1.21397 -24.01760 -9.93536 1.000 62.41629 108 LEU A C 1
ATOM 844 O O . LEU A 1 108 ? 0.73432 -24.95210 -9.28353 1.000 73.49530 108 LEU A O 1
ATOM 849 N N . ALA A 1 109 ? 1.47394 -24.12058 -11.24074 1.000 69.30640 109 ALA A N 1
ATOM 850 C CA . ALA A 1 109 ? 1.12093 -25.33260 -11.97283 1.000 70.98007 109 ALA A CA 1
ATOM 851 C C . ALA A 1 109 ? 1.99100 -26.51125 -11.55478 1.000 70.45103 109 ALA A C 1
ATOM 852 O O . ALA A 1 109 ? 1.50350 -27.64343 -11.45768 1.000 87.91586 109 ALA A O 1
ATOM 854 N N . ALA A 1 110 ? 3.28043 -26.26898 -11.30480 1.000 67.99167 110 ALA A N 1
ATOM 855 C CA . ALA A 1 110 ? 4.16589 -27.35702 -10.90160 1.000 70.15764 110 ALA A CA 1
ATOM 856 C C . ALA A 1 110 ? 3.79015 -27.89496 -9.52716 1.000 75.77965 110 ALA A C 1
ATOM 857 O O . ALA A 1 110 ? 3.82780 -29.10954 -9.29885 1.000 90.45760 110 ALA A O 1
ATOM 859 N N . LYS A 1 111 ? 3.42475 -27.00837 -8.59843 1.000 70.92611 111 LYS A N 1
ATOM 860 C CA . LYS A 1 111 ? 2.99883 -27.46296 -7.27982 1.000 75.46786 111 LYS A CA 1
ATOM 861 C C . LYS A 1 111 ? 1.61273 -28.09412 -7.32607 1.000 81.75200 111 LYS A C 1
ATOM 862 O O . LYS A 1 111 ? 1.34702 -29.05610 -6.59603 1.000 81.95016 111 LYS A O 1
ATOM 868 N N . ALA A 1 112 ? 0.72146 -27.57458 -8.17456 1.000 80.70449 112 ALA A N 1
ATOM 869 C CA . ALA A 1 112 ? -0.61746 -28.14605 -8.27894 1.000 70.39737 112 ALA A CA 1
ATOM 870 C C . ALA A 1 112 ? -0.57866 -29.53382 -8.90534 1.000 82.41206 112 ALA A C 1
ATOM 871 O O . ALA A 1 112 ? -1.29211 -30.44108 -8.46164 1.000 89.69973 112 ALA A O 1
ATOM 873 N N . SER A 1 113 ? 0.24588 -29.71926 -9.93468 1.000 81.86054 113 SER A N 1
ATOM 874 C CA . SER A 1 113 ? 0.41438 -31.02001 -10.56988 1.000 78.57831 113 SER A CA 1
ATOM 875 C C . SER A 1 113 ? 1.37204 -31.92724 -9.80770 1.000 74.68652 113 SER A C 1
ATOM 876 O O . SER A 1 113 ? 1.74061 -32.98684 -10.32630 1.000 82.12006 113 SER A O 1
ATOM 879 N N . GLU A 1 114 ? 1.77632 -31.53032 -8.59888 1.000 83.33754 114 GLU A N 1
ATOM 880 C CA . GLU A 1 114 ? 2.67490 -32.31944 -7.75417 1.000 95.14053 114 GLU A CA 1
ATOM 881 C C . GLU A 1 114 ? 3.98162 -32.64069 -8.47717 1.000 83.54497 114 GLU A C 1
ATOM 882 O O . GLU A 1 114 ? 4.53501 -33.73437 -8.34557 1.000 95.66595 114 GLU A O 1
ATOM 888 N N . ASN A 1 115 ? 4.48072 -31.67534 -9.24916 1.000 76.78731 115 ASN A N 1
ATOM 889 C CA . ASN A 1 115 ? 5.73752 -31.82959 -9.97724 1.000 85.15802 115 ASN A CA 1
ATOM 890 C C . ASN A 1 115 ? 6.83988 -31.15525 -9.16605 1.000 85.70527 115 ASN A C 1
ATOM 891 O O . ASN A 1 115 ? 7.22431 -30.01149 -9.41037 1.000 91.37327 115 ASN A O 1
ATOM 896 N N . THR A 1 116 ? 7.34644 -31.89178 -8.17245 1.000 86.31767 116 THR A N 1
ATOM 897 C CA . THR A 1 116 ? 8.45456 -31.40426 -7.35947 1.000 87.99504 116 THR A CA 1
ATOM 898 C C . THR A 1 116 ? 9.70269 -31.14297 -8.19176 1.000 90.46048 116 THR A C 1
ATOM 899 O O . THR A 1 116 ? 10.54046 -30.32781 -7.79226 1.000 90.41352 116 THR A O 1
ATOM 903 N N . GLU A 1 117 ? 9.83722 -31.80643 -9.34160 1.000 90.62491 117 GLU A N 1
ATOM 904 C CA . GLU A 1 117 ? 10.96969 -31.55893 -10.22654 1.000 89.36992 117 GLU A CA 1
ATOM 905 C C . GLU A 1 117 ? 10.99753 -30.10283 -10.67599 1.000 84.49321 117 GLU A C 1
ATOM 906 O O . GLU A 1 117 ? 11.97404 -29.38228 -10.44145 1.000 87.56938 117 GLU A O 1
ATOM 912 N N . GLY A 1 118 ? 9.91556 -29.64681 -11.31383 1.000 87.14871 118 GLY A N 1
ATOM 913 C CA . GLY A 1 118 ? 9.84973 -28.27636 -11.78772 1.000 77.02423 118 GLY A CA 1
ATOM 914 C C . GLY A 1 118 ? 9.53639 -27.25223 -10.72027 1.000 89.08178 118 GLY A C 1
ATOM 915 O O . GLY A 1 118 ? 9.88106 -26.07810 -10.88779 1.000 83.97139 118 GLY A O 1
ATOM 916 N N . ALA A 1 119 ? 8.88829 -27.66647 -9.62818 1.000 92.53722 119 ALA A N 1
ATOM 917 C CA . ALA A 1 119 ? 8.57841 -26.72721 -8.55503 1.000 78.06803 119 ALA A CA 1
ATOM 918 C C . ALA A 1 119 ? 9.84678 -26.22849 -7.87601 1.000 78.64942 119 ALA A C 1
ATOM 919 O O . ALA A 1 119 ? 9.96595 -25.03638 -7.57036 1.000 76.46945 119 ALA A O 1
ATOM 921 N N . LEU A 1 120 ? 10.80421 -27.12529 -7.62826 1.000 75.65069 120 LEU A N 1
ATOM 922 C CA . LEU A 1 120 ? 12.08176 -26.69681 -7.07137 1.000 70.79224 120 LEU A CA 1
ATOM 923 C C . LEU A 1 120 ? 12.91890 -25.95826 -8.10705 1.000 79.28835 120 LEU A C 1
ATOM 924 O O . LEU A 1 120 ? 13.71500 -25.08282 -7.74903 1.000 84.57374 120 LEU A O 1
ATOM 929 N N . GLU A 1 121 ? 12.75533 -26.29523 -9.38886 1.000 74.63220 121 GLU A N 1
ATOM 930 C CA . GLU A 1 121 ? 13.45592 -25.56607 -10.44088 1.000 82.26844 121 GLU A CA 1
ATOM 931 C C . GLU A 1 121 ? 12.95336 -24.13233 -10.54503 1.000 79.25700 121 GLU A C 1
ATOM 932 O O . GLU A 1 121 ? 13.73602 -23.21172 -10.80802 1.000 90.87587 121 GLU A O 1
ATOM 938 N N . ALA A 1 122 ? 11.64980 -23.92363 -10.34462 1.000 71.91094 122 ALA A N 1
ATOM 939 C CA . ALA A 1 122 ? 11.10725 -22.57026 -10.36949 1.000 69.18605 122 ALA A CA 1
ATOM 940 C C . ALA A 1 122 ? 11.59372 -21.75096 -9.18269 1.000 62.26408 122 ALA A C 1
ATOM 941 O O . ALA A 1 122 ? 11.74987 -20.53001 -9.29651 1.000 80.31135 122 ALA A O 1
ATOM 943 N N . ALA A 1 123 ? 11.83614 -22.39935 -8.04104 1.000 63.20529 123 ALA A N 1
ATOM 944 C CA . ALA A 1 123 ? 12.35716 -21.68377 -6.88246 1.000 60.69753 123 ALA A CA 1
ATOM 945 C C . ALA A 1 123 ? 13.81093 -21.27664 -7.08249 1.000 73.98844 123 ALA A C 1
ATOM 946 O O . ALA A 1 123 ? 14.22543 -20.21323 -6.60779 1.000 85.37715 123 ALA A O 1
ATOM 948 N N . ARG A 1 124 ? 14.59709 -22.10246 -7.77734 1.000 80.58891 124 ARG A N 1
ATOM 949 C CA . ARG A 1 124 ? 15.98410 -21.74224 -8.05349 1.000 75.16041 124 ARG A CA 1
ATOM 950 C C . ARG A 1 124 ? 16.06650 -20.57562 -9.02988 1.000 72.38006 124 ARG A C 1
ATOM 951 O O . ARG A 1 124 ? 16.92676 -19.69846 -8.88731 1.000 63.65959 124 ARG A O 1
ATOM 959 N N . ALA A 1 125 ? 15.18121 -20.54878 -10.02954 1.000 68.81997 125 ALA A N 1
ATOM 960 C CA . ALA A 1 125 ? 15.17360 -19.44074 -10.97787 1.000 61.21646 125 ALA A CA 1
ATOM 961 C C . ALA A 1 125 ? 14.73424 -18.14121 -10.31758 1.000 66.08520 125 ALA A C 1
ATOM 962 O O . ALA A 1 125 ? 15.18070 -17.06110 -10.72123 1.000 64.91305 125 ALA A O 1
ATOM 964 N N . ALA A 1 126 ? 13.86303 -18.22207 -9.30850 1.000 62.30216 126 ALA A N 1
ATOM 965 C CA . ALA A 1 126 ? 13.47936 -17.02419 -8.57069 1.000 54.32302 126 ALA A CA 1
ATOM 966 C C . ALA A 1 126 ? 14.66381 -16.43404 -7.81868 1.000 48.90327 126 ALA A C 1
ATOM 967 O O . ALA A 1 126 ? 14.74867 -15.21169 -7.65309 1.000 54.14024 126 ALA A O 1
ATOM 969 N N . VAL A 1 127 ? 15.58555 -17.28246 -7.35837 1.000 50.18270 127 VAL A N 1
ATOM 970 C CA . VAL A 1 127 ? 16.79497 -16.78514 -6.71135 1.000 54.49804 127 VAL A CA 1
ATOM 971 C C . VAL A 1 127 ? 17.71062 -16.12303 -7.73269 1.000 60.50628 127 VAL A C 1
ATOM 972 O O . VAL A 1 127 ? 18.31868 -15.08157 -7.45853 1.000 77.96695 127 VAL A O 1
ATOM 976 N N . LYS A 1 128 ? 17.82902 -16.71565 -8.92347 1.000 66.85530 128 LYS A N 1
ATOM 977 C CA . LYS A 1 128 ? 18.60460 -16.08255 -9.98476 1.000 53.57261 128 LYS A CA 1
ATOM 978 C C . LYS A 1 128 ? 17.96586 -14.77123 -10.42081 1.000 51.36613 128 LYS A C 1
ATOM 979 O O . LYS A 1 128 ? 18.66720 -13.79333 -10.70066 1.000 56.95979 128 LYS A O 1
ATOM 985 N N . LEU A 1 129 ? 16.63376 -14.73033 -10.48504 1.000 52.39935 129 LEU A N 1
ATOM 986 C CA . LEU A 1 129 ? 15.95453 -13.48192 -10.81120 1.000 53.90917 129 LEU A CA 1
ATOM 987 C C . LEU A 1 129 ? 16.16099 -12.43463 -9.72499 1.000 53.56102 129 LEU A C 1
ATOM 988 O O . LEU A 1 129 ? 16.19586 -11.23428 -10.02027 1.000 61.38345 129 LEU A O 1
ATOM 993 N N . ALA A 1 130 ? 16.30800 -12.86798 -8.47101 1.000 60.90340 130 ALA A N 1
ATOM 994 C CA . ALA A 1 130 ? 16.49990 -11.92607 -7.37337 1.000 50.13373 130 ALA A CA 1
ATOM 995 C C . ALA A 1 130 ? 17.80906 -11.16178 -7.52612 1.000 53.34367 130 ALA A C 1
ATOM 996 O O . ALA A 1 130 ? 17.84533 -9.93449 -7.37868 1.000 54.69669 130 ALA A O 1
ATOM 998 N N . GLU A 1 131 ? 18.90069 -11.87262 -7.82293 1.000 49.78378 131 GLU A N 1
ATOM 999 C CA . GLU A 1 131 ? 20.17954 -11.20164 -8.02354 1.000 64.74196 131 GLU A CA 1
ATOM 1000 C C . GLU A 1 131 ? 20.17640 -10.32310 -9.26797 1.000 58.34803 131 GLU A C 1
ATOM 1001 O O . GLU A 1 131 ? 20.97119 -9.38040 -9.34693 1.000 66.30885 131 GLU A O 1
ATOM 1007 N N . VAL A 1 132 ? 19.30253 -10.60612 -10.23605 1.000 51.87572 132 VAL A N 1
ATOM 1008 C CA . VAL A 1 132 ? 19.16448 -9.72480 -11.39092 1.000 49.09216 132 VAL A CA 1
ATOM 1009 C C . VAL A 1 132 ? 18.47007 -8.43219 -10.98661 1.000 50.79017 132 VAL A C 1
ATOM 1010 O O . VAL A 1 132 ? 18.93730 -7.33164 -11.30168 1.000 60.25572 132 VAL A O 1
ATOM 1014 N N . ALA A 1 133 ? 17.34286 -8.54796 -10.27841 1.000 54.07945 133 ALA A N 1
ATOM 1015 C CA . ALA A 1 133 ? 16.60782 -7.36238 -9.85190 1.000 46.61570 133 ALA A CA 1
ATOM 1016 C C . ALA A 1 133 ? 17.43021 -6.50432 -8.90161 1.000 43.94181 133 ALA A C 1
ATOM 1017 O O . ALA A 1 133 ? 17.20498 -5.29248 -8.80801 1.000 53.28843 133 ALA A O 1
ATOM 1019 N N . LYS A 1 134 ? 18.38276 -7.10782 -8.18887 1.000 43.07269 134 LYS A N 1
ATOM 1020 C CA . LYS A 1 134 ? 19.28939 -6.31905 -7.36275 1.000 49.18983 134 LYS A CA 1
ATOM 1021 C C . LYS A 1 134 ? 20.26600 -5.53401 -8.23003 1.000 52.14107 134 LYS A C 1
ATOM 1022 O O . LYS A 1 134 ? 20.47849 -4.33577 -8.01299 1.000 55.49650 134 LYS A O 1
ATOM 1028 N N . ARG A 1 135 ? 20.86610 -6.19365 -9.22599 1.000 61.90363 135 ARG A N 1
ATOM 1029 C CA . ARG A 1 135 ? 21.75292 -5.48865 -10.14708 1.000 62.58279 135 ARG A CA 1
ATOM 1030 C C . ARG A 1 135 ? 20.99145 -4.44493 -10.95467 1.000 58.81212 135 ARG A C 1
ATOM 1031 O O . ARG A 1 135 ? 21.53015 -3.37548 -11.26408 1.000 58.68746 135 ARG A O 1
ATOM 1039 N N . ILE A 1 136 ? 19.73876 -4.73969 -11.31267 1.000 52.55670 136 ILE A N 1
ATOM 1040 C CA . ILE A 1 136 ? 18.90609 -3.74245 -11.98044 1.000 48.39457 136 ILE A CA 1
ATOM 1041 C C . ILE A 1 136 ? 18.66145 -2.55796 -11.05574 1.000 51.19746 136 ILE A C 1
ATOM 1042 O O . ILE A 1 136 ? 18.66092 -1.39901 -11.48970 1.000 57.63558 136 ILE A O 1
ATOM 1047 N N . ALA A 1 137 ? 18.46025 -2.82880 -9.76400 1.000 61.19778 137 ALA A N 1
ATOM 1048 C CA . ALA A 1 137 ? 18.30610 -1.74709 -8.79780 1.000 57.30640 137 ALA A CA 1
ATOM 1049 C C . ALA A 1 137 ? 19.60941 -0.97927 -8.61882 1.000 50.42011 137 ALA A C 1
ATOM 1050 O O . ALA A 1 137 ? 19.59690 0.24933 -8.48378 1.000 55.87901 137 ALA A O 1
ATOM 1052 N N . LYS A 1 138 ? 20.74417 -1.68628 -8.61166 1.000 63.66638 138 LYS A N 1
ATOM 1053 C CA . LYS A 1 138 ? 22.03813 -1.01205 -8.55920 1.000 61.88212 138 LYS A CA 1
ATOM 1054 C C . LYS A 1 138 ? 22.24626 -0.11730 -9.77260 1.000 55.71289 138 LYS A C 1
ATOM 1055 O O . LYS A 1 138 ? 22.89948 0.92718 -9.67160 1.000 69.96039 138 LYS A O 1
ATOM 1061 N N . LEU A 1 139 ? 21.69746 -0.50902 -10.92393 1.000 64.88578 139 LEU A N 1
ATOM 1062 C CA . LEU A 1 139 ? 21.83093 0.30168 -12.12875 1.000 56.97418 139 LEU A CA 1
ATOM 1063 C C . LEU A 1 139 ? 20.92727 1.52696 -12.07429 1.000 56.98091 139 LEU A C 1
ATOM 1064 O O . LEU A 1 139 ? 21.32432 2.61755 -12.50113 1.000 74.29779 139 LEU A O 1
ATOM 1069 N N . LEU A 1 140 ? 19.70775 1.36859 -11.55444 1.000 61.31889 140 LEU A N 1
ATOM 1070 C CA . LEU A 1 140 ? 18.79682 2.50071 -11.43821 1.000 52.00114 140 LEU A CA 1
ATOM 1071 C C . LEU A 1 140 ? 19.24934 3.50264 -10.38508 1.000 65.61154 140 LEU A C 1
ATOM 1072 O O . LEU A 1 140 ? 18.83085 4.66349 -10.43542 1.000 70.18076 140 LEU A O 1
ATOM 1077 N N . GLN A 1 141 ? 20.08970 3.08490 -9.43561 1.000 64.18287 141 GLN A N 1
ATOM 1078 C CA . GLN A 1 141 ? 20.64493 4.03547 -8.47853 1.000 65.37702 141 GLN A CA 1
ATOM 1079 C C . GLN A 1 141 ? 21.69587 4.92120 -9.13467 1.000 73.78458 141 GLN A C 1
ATOM 1080 O O . GLN A 1 141 ? 21.80962 6.10786 -8.80530 1.000 73.54747 141 GLN A O 1
ATOM 1086 N N . ARG A 1 142 ? 22.47471 4.36147 -10.06465 1.000 60.50686 142 ARG A N 1
ATOM 1087 C CA . ARG A 1 142 ? 23.48838 5.15370 -10.75316 1.000 61.72000 142 ARG A CA 1
ATOM 1088 C C . ARG A 1 142 ? 22.85127 6.17344 -11.68776 1.000 69.53932 142 ARG A C 1
ATOM 1089 O O . ARG A 1 142 ? 23.26134 7.33897 -11.71395 1.000 77.72925 142 ARG A O 1
ATOM 1097 N N . ASP A 1 143 ? 21.84422 5.75718 -12.45951 1.000 71.44122 143 ASP A N 1
ATOM 1098 C CA . ASP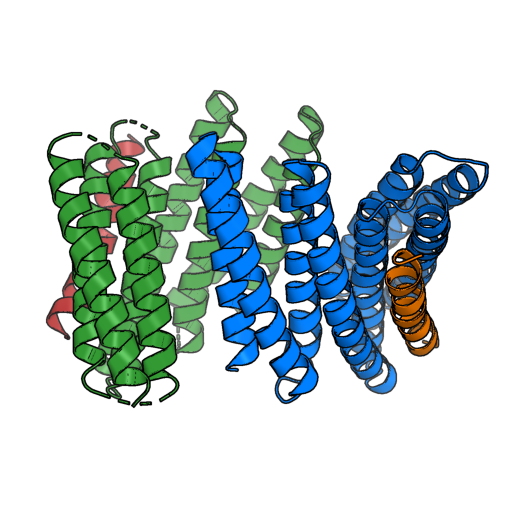 A 1 143 ? 21.19631 6.68193 -13.38303 1.000 64.36306 143 ASP A CA 1
ATOM 1099 C C . ASP A 1 143 ? 20.33425 7.70574 -12.65554 1.000 64.83845 143 ASP A C 1
ATOM 1100 O O . ASP A 1 143 ? 20.10386 8.79836 -13.18391 1.000 78.44676 143 ASP A O 1
ATOM 1105 N N . ALA A 1 144 ? 19.84829 7.37817 -11.45515 1.000 76.60410 144 ALA A N 1
ATOM 1106 C CA . ALA A 1 144 ? 19.15060 8.36947 -10.64468 1.000 67.38041 144 ALA A CA 1
ATOM 1107 C C . ALA A 1 144 ? 20.10146 9.41416 -10.07971 1.000 75.43381 144 ALA A C 1
ATOM 1108 O O . ALA A 1 144 ? 19.66851 10.53075 -9.77585 1.000 75.85357 144 ALA A O 1
ATOM 1110 N N . LYS A 1 145 ? 21.38138 9.07505 -9.93083 1.000 76.34088 145 LYS A N 1
ATOM 1111 C CA . LYS A 1 145 ? 22.39268 10.01789 -9.47150 1.000 95.02203 145 LYS A CA 1
ATOM 1112 C C . LYS A 1 145 ? 23.10635 10.69791 -10.63414 1.000 92.72837 145 LYS A C 1
ATOM 1113 O O . LYS A 1 145 ? 23.44352 11.88375 -10.54661 1.000 99.35960 145 LYS A O 1
ATOM 1119 N N . LYS A 1 146 ? 23.33667 9.96631 -11.72685 1.000 76.52151 146 LYS A N 1
ATOM 1120 C CA . LYS A 1 146 ? 24.00544 10.54589 -12.88752 1.000 72.80347 146 LYS A CA 1
ATOM 1121 C C . LYS A 1 146 ? 23.08133 11.49435 -13.64206 1.000 86.13221 146 LYS A C 1
ATOM 1122 O O . LYS A 1 146 ? 23.44207 12.64598 -13.91014 1.000 93.66235 146 LYS A O 1
ATOM 1128 N N . GLU A 1 147 ? 21.88758 11.02879 -13.99968 1.000 78.84569 147 GLU A N 1
ATOM 1129 C CA . GLU A 1 147 ? 20.95245 11.83609 -14.77066 1.000 81.89902 147 GLU A CA 1
ATOM 1130 C C . GLU A 1 147 ? 19.94770 12.58111 -13.90126 1.000 75.37989 147 GLU A C 1
ATOM 1131 O O . GLU A 1 147 ? 19.15349 13.36313 -14.43402 1.000 87.15870 147 GLU A O 1
ATOM 1137 N N . GLY A 1 148 ? 19.96430 12.36183 -12.58778 1.000 78.22417 148 GLY A N 1
ATOM 1138 C CA . GLY A 1 148 ? 19.11807 13.10240 -11.67142 1.000 89.64154 148 GLY A CA 1
ATOM 1139 C C . GLY A 1 148 ? 17.63324 12.98355 -11.94574 1.000 94.39435 148 GLY A C 1
ATOM 1140 O O . GLY A 1 148 ? 17.02371 13.90406 -12.49870 1.000 99.93143 148 GLY A O 1
ATOM 1141 N N . ASP A 1 149 ? 17.03791 11.85758 -11.56065 1.000 89.02213 149 ASP A N 1
ATOM 1142 C CA . ASP A 1 149 ? 15.61128 11.64459 -11.76445 1.000 86.20901 149 ASP A CA 1
ATOM 1143 C C . ASP A 1 149 ? 15.00157 11.01800 -10.51566 1.000 89.42266 149 ASP A C 1
ATOM 1144 O O . ASP A 1 149 ? 15.40240 9.91820 -10.11247 1.000 79.24727 149 ASP A O 1
ATOM 1149 N N . PRO A 1 150 ? 14.04196 11.68862 -9.87115 1.000 92.40297 150 PRO A N 1
ATOM 1150 C CA . PRO A 1 150 ? 13.41451 11.09307 -8.68066 1.000 92.48636 150 PRO A CA 1
ATOM 1151 C C . PRO A 1 150 ? 12.61564 9.83892 -8.98606 1.000 75.13450 150 PRO A C 1
ATOM 1152 O O . PRO A 1 150 ? 12.45862 8.99008 -8.09965 1.000 71.01511 150 PRO A O 1
ATOM 1156 N N . GLU A 1 151 ? 12.10159 9.69866 -10.21114 1.000 75.91578 151 GLU A N 1
ATOM 1157 C CA . GLU A 1 151 ? 11.34978 8.50033 -10.56979 1.000 78.25684 151 GLU A CA 1
ATOM 1158 C C . GLU A 1 151 ? 12.22625 7.25595 -10.53377 1.000 64.50563 151 GLU A C 1
ATOM 1159 O O . GLU A 1 151 ? 11.74433 6.16528 -10.20623 1.000 75.49454 151 GLU A O 1
ATOM 1165 N N . LEU A 1 152 ? 13.51324 7.39903 -10.85677 1.000 62.74901 152 LEU A N 1
ATOM 1166 C CA . LEU A 1 152 ? 14.38616 6.23469 -10.95859 1.000 67.52148 152 LEU A CA 1
ATOM 1167 C C . LEU A 1 152 ? 14.67606 5.62047 -9.59510 1.000 55.52228 152 LEU A C 1
ATOM 1168 O O . LEU A 1 152 ? 14.95498 4.41920 -9.50739 1.000 68.95925 152 LEU A O 1
ATOM 1173 N N . LEU A 1 153 ? 14.61724 6.41611 -8.52469 1.000 52.71969 153 LEU A N 1
ATOM 1174 C CA . LEU A 1 153 ? 14.78099 5.84782 -7.19122 1.000 50.35592 153 LEU A CA 1
ATOM 1175 C C . LEU A 1 153 ? 13.55444 5.05077 -6.77000 1.000 50.13141 153 LEU A C 1
ATOM 1176 O O . LEU A 1 153 ? 13.68493 4.04597 -6.06175 1.000 56.03172 153 LEU A O 1
ATOM 1181 N N . LYS A 1 154 ? 12.36135 5.47938 -7.18937 1.000 50.25172 154 LYS A N 1
ATOM 1182 C CA . LYS A 1 154 ? 11.16457 4.68554 -6.93389 1.000 50.13493 154 LYS A CA 1
ATOM 1183 C C . LYS A 1 154 ? 11.24189 3.34628 -7.65463 1.000 55.08390 154 LYS A C 1
ATOM 1184 O O . LYS A 1 154 ? 10.89732 2.30368 -7.08552 1.000 74.21367 154 LYS A O 1
ATOM 1190 N N . LEU A 1 155 ? 11.70209 3.35466 -8.90792 1.000 52.74103 155 LEU A N 1
ATOM 1191 C CA . LEU A 1 155 ? 11.83871 2.10997 -9.65510 1.000 55.35784 155 LEU A CA 1
ATOM 1192 C C . LEU A 1 155 ? 12.95337 1.23770 -9.09352 1.000 49.63932 155 LEU A C 1
ATOM 1193 O O . LEU A 1 155 ? 12.89236 0.00830 -9.20781 1.000 54.25834 155 LEU A O 1
ATOM 1198 N N . ALA A 1 156 ? 13.97670 1.84852 -8.49167 1.000 44.64328 156 ALA A N 1
ATOM 1199 C CA . ALA A 1 156 ? 15.00965 1.06379 -7.82439 1.000 43.80842 156 ALA A CA 1
ATOM 1200 C C . ALA A 1 156 ? 14.43769 0.31489 -6.62800 1.000 48.00564 156 ALA A C 1
ATOM 1201 O O . ALA A 1 156 ? 14.80708 -0.83745 -6.37338 1.000 50.36856 156 ALA A O 1
ATOM 1203 N N . LEU A 1 157 ? 13.53177 0.95329 -5.88415 1.000 50.84748 157 LEU A N 1
ATOM 1204 C CA . LEU A 1 157 ? 12.86467 0.26719 -4.78348 1.000 48.93053 157 LEU A CA 1
ATOM 1205 C C . LEU A 1 157 ? 11.90870 -0.79987 -5.30168 1.000 56.88892 157 LEU A C 1
ATOM 1206 O O . LEU A 1 157 ? 11.83035 -1.89737 -4.73712 1.000 55.78070 157 LEU A O 1
ATOM 1211 N N . ARG A 1 158 ? 11.17803 -0.49806 -6.37926 1.000 43.99207 158 ARG A N 1
ATOM 1212 C CA . ARG A 1 158 ? 10.28426 -1.48932 -6.96889 1.000 48.12712 158 ARG A CA 1
ATOM 1213 C C . ARG A 1 158 ? 11.05565 -2.69149 -7.49638 1.000 47.50483 158 ARG A C 1
ATOM 1214 O O . ARG A 1 158 ? 10.54628 -3.81741 -7.46745 1.000 49.91338 158 ARG A O 1
ATOM 1222 N N . ALA A 1 159 ? 12.28195 -2.47701 -7.97788 1.000 54.60067 159 ALA A N 1
ATOM 1223 C CA . ALA A 1 159 ? 13.10612 -3.59899 -8.41309 1.000 43.21618 159 ALA A CA 1
ATOM 1224 C C . ALA A 1 159 ? 13.52345 -4.46309 -7.23119 1.000 46.35200 159 ALA A C 1
ATOM 1225 O O . ALA A 1 159 ? 13.62640 -5.68869 -7.35571 1.000 50.83254 159 ALA A O 1
ATOM 1227 N N . LEU A 1 160 ? 13.76532 -3.84331 -6.07497 1.000 47.94646 160 LEU A N 1
ATOM 1228 C CA . LEU A 1 160 ? 14.11520 -4.60608 -4.88363 1.000 47.34140 160 LEU A CA 1
ATOM 1229 C C . LEU A 1 160 ? 12.89150 -5.21842 -4.21605 1.000 46.70713 160 LEU A C 1
ATOM 1230 O O . LEU A 1 160 ? 13.00736 -6.26312 -3.56679 1.000 53.55159 160 LEU A O 1
ATOM 1235 N N . GLU A 1 161 ? 11.71938 -4.59449 -4.35982 1.000 43.23592 161 GLU A N 1
ATOM 1236 C CA . GLU A 1 161 ? 10.51663 -5.15490 -3.75191 1.000 47.21671 161 GLU A CA 1
ATOM 1237 C C . GLU A 1 161 ? 10.11714 -6.46463 -4.41992 1.000 47.43833 161 GLU A C 1
ATOM 1238 O O . GLU A 1 161 ? 9.77288 -7.43463 -3.73483 1.000 72.30833 161 GLU A O 1
ATOM 1244 N N . LEU A 1 162 ? 10.15549 -6.51841 -5.75362 1.000 54.40331 162 LEU A N 1
ATOM 1245 C CA . LEU A 1 162 ? 9.89313 -7.78142 -6.43274 1.000 53.47075 162 LEU A CA 1
ATOM 1246 C C . LEU A 1 162 ? 11.03258 -8.77193 -6.24236 1.000 53.89299 162 LEU A C 1
ATOM 1247 O O . LEU A 1 162 ? 10.80988 -9.98296 -6.34503 1.000 72.58344 162 LEU A O 1
ATOM 1252 N N . ALA A 1 163 ? 12.24552 -8.28554 -5.97008 1.000 51.79107 163 ALA A N 1
ATOM 1253 C CA . ALA A 1 163 ? 13.33750 -9.18704 -5.62514 1.000 49.94729 163 ALA A CA 1
ATOM 1254 C C . ALA A 1 163 ? 13.10280 -9.85003 -4.27500 1.000 45.65497 163 ALA A C 1
ATOM 1255 O O . ALA A 1 163 ? 13.47948 -11.01138 -4.08222 1.000 55.03847 163 ALA A O 1
ATOM 1257 N N . VAL A 1 164 ? 12.48301 -9.13459 -3.33393 1.000 57.61077 164 VAL A N 1
ATOM 1258 C CA . VAL A 1 164 ? 12.13795 -9.73852 -2.05122 1.000 53.85807 164 VAL A CA 1
ATOM 1259 C C . VAL A 1 164 ? 10.99975 -10.73715 -2.22359 1.000 51.88102 164 VAL A C 1
ATOM 1260 O O . VAL A 1 164 ? 10.98526 -11.79864 -1.58896 1.000 53.53407 164 VAL A O 1
ATOM 1264 N N . ARG A 1 165 ? 10.03213 -10.42128 -3.08847 1.000 45.93587 165 ARG A N 1
ATOM 1265 C CA . ARG A 1 165 ? 8.96522 -11.37514 -3.37226 1.000 54.46660 165 ARG A CA 1
ATOM 1266 C C . ARG A 1 165 ? 9.50024 -12.62162 -4.06546 1.000 63.14275 165 ARG A C 1
ATOM 1267 O O . ARG A 1 165 ? 8.91355 -13.70191 -3.93483 1.000 68.65613 165 ARG A O 1
ATOM 1275 N N . ALA A 1 166 ? 10.60810 -12.49398 -4.79996 1.000 76.42325 166 ALA A N 1
ATOM 1276 C CA . ALA A 1 166 ? 11.18877 -13.64749 -5.47916 1.000 42.58155 166 ALA A CA 1
ATOM 1277 C C . ALA A 1 166 ? 11.82439 -14.60741 -4.48213 1.000 48.85546 166 ALA A C 1
ATOM 1278 O O . ALA A 1 166 ? 11.57984 -15.81814 -4.52799 1.000 62.89508 166 ALA A O 1
ATOM 1280 N N . VAL A 1 167 ? 12.64888 -14.08670 -3.57139 1.000 47.50594 167 VAL A N 1
ATOM 1281 C CA . VAL A 1 167 ? 13.25012 -14.95579 -2.56717 1.000 53.36126 167 VAL A CA 1
ATOM 1282 C C . VAL A 1 167 ? 12.19695 -15.43721 -1.57845 1.000 48.80827 167 VAL A C 1
ATOM 1283 O O . VAL A 1 167 ? 12.34410 -16.50809 -0.97651 1.000 63.09474 167 VAL A O 1
ATOM 1287 N N . GLU A 1 168 ? 11.11985 -14.66772 -1.39632 1.000 54.44100 168 GLU A N 1
ATOM 1288 C CA . GLU A 1 168 ? 10.01792 -15.12775 -0.55813 1.000 62.17005 168 GLU A CA 1
ATOM 1289 C C . GLU A 1 168 ? 9.36528 -16.37733 -1.13363 1.000 62.34077 168 GLU A C 1
ATOM 1290 O O . GLU A 1 168 ? 8.83734 -17.20434 -0.38236 1.000 61.83942 168 GLU A O 1
ATOM 1296 N N . LEU A 1 169 ? 9.39102 -16.53317 -2.45847 1.000 63.08986 169 LEU A N 1
ATOM 1297 C CA . LEU A 1 169 ? 8.83451 -17.72841 -3.08208 1.000 58.80797 169 LEU A CA 1
ATOM 1298 C C . LEU A 1 169 ? 9.74935 -18.93354 -2.89325 1.000 63.42391 169 LEU A C 1
ATOM 1299 O O . LEU A 1 169 ? 9.27088 -20.05190 -2.67178 1.000 73.88778 169 LEU A O 1
ATOM 1304 N N . ALA A 1 170 ? 11.06466 -18.72640 -2.97555 1.000 51.62591 170 ALA A N 1
ATOM 1305 C CA . ALA A 1 170 ? 12.00266 -19.83181 -2.82186 1.000 51.34812 170 ALA A CA 1
ATOM 1306 C C . ALA A 1 170 ? 12.17826 -20.24019 -1.36521 1.000 59.75433 170 ALA A C 1
ATOM 1307 O O . ALA A 1 170 ? 12.40916 -21.42119 -1.08320 1.000 72.44823 170 ALA A O 1
ATOM 1309 N N . ILE A 1 171 ? 12.07736 -19.29002 -0.43324 1.000 56.88641 171 ILE A N 1
ATOM 1310 C CA . ILE A 1 171 ? 12.21069 -19.62454 0.98132 1.000 65.66927 171 ILE A CA 1
ATOM 1311 C C . ILE A 1 171 ? 10.98559 -20.38999 1.46757 1.000 71.83151 171 ILE A C 1
ATOM 1312 O O . ILE A 1 171 ? 11.10076 -21.33190 2.26155 1.000 83.47641 171 ILE A O 1
ATOM 1317 N N . LYS A 1 172 ? 9.79514 -20.00646 0.99598 1.000 71.06656 172 LYS A N 1
ATOM 1318 C CA . LYS A 1 172 ? 8.58423 -20.72909 1.37370 1.000 80.20384 172 LYS A CA 1
ATOM 1319 C C . LYS A 1 172 ? 8.64106 -22.18405 0.92843 1.000 84.76256 172 LYS A C 1
ATOM 1320 O O . LYS A 1 172 ? 8.11533 -23.06756 1.61636 1.000 81.10683 172 LYS A O 1
ATOM 1326 N N . GLU A 1 173 ? 9.27508 -22.45354 -0.21295 1.000 88.32488 173 GLU A N 1
ATOM 1327 C CA . GLU A 1 173 ? 9.39094 -23.82555 -0.69203 1.000 83.38304 173 GLU A CA 1
ATOM 1328 C C . GLU A 1 173 ? 10.48734 -24.57940 0.05255 1.000 75.91767 173 GLU A C 1
ATOM 1329 O O . GLU A 1 173 ? 10.28589 -25.72309 0.47552 1.000 90.61428 173 GLU A O 1
ATOM 1335 N N . ASN A 1 174 ? 11.65096 -23.95505 0.22241 1.000 85.94844 174 ASN A N 1
ATOM 1336 C CA . ASN A 1 174 ? 12.76189 -24.54836 0.96587 1.000 75.43917 174 ASN A CA 1
ATOM 1337 C C . ASN A 1 174 ? 13.40700 -23.47176 1.82717 1.000 77.57669 174 ASN A C 1
ATOM 1338 O O . ASN A 1 174 ? 14.17689 -22.63702 1.32020 1.000 86.15391 174 ASN A O 1
ATOM 1343 N N . PRO A 1 175 ? 13.12011 -23.45088 3.13108 1.000 80.52415 175 PRO A N 1
ATOM 1344 C CA . PRO A 1 175 ? 13.70389 -22.41426 3.99603 1.000 77.52524 175 PRO A CA 1
ATOM 1345 C C . PRO A 1 175 ? 15.19331 -22.58362 4.23903 1.000 79.40884 175 PRO A C 1
ATOM 1346 O O . PRO A 1 175 ? 15.83740 -21.63054 4.69422 1.000 93.21772 175 PRO A O 1
ATOM 1350 N N . ASP A 1 176 ? 15.76176 -23.75392 3.95641 1.000 93.41315 176 ASP A N 1
ATOM 1351 C CA . ASP A 1 176 ? 17.17021 -24.03845 4.23060 1.000 87.75709 176 ASP A CA 1
ATOM 1352 C C . ASP A 1 176 ? 18.04913 -23.85363 2.99944 1.000 81.96210 176 ASP A C 1
ATOM 1353 O O . ASP A 1 176 ? 19.02440 -24.58355 2.80975 1.000 93.37059 176 ASP A O 1
ATOM 1358 N N . ASN A 1 177 ? 17.72732 -22.88388 2.14498 1.000 75.70948 177 ASN A N 1
ATOM 1359 C CA . ASN A 1 177 ? 18.52226 -22.57415 0.95717 1.000 83.64389 177 ASN A CA 1
ATOM 1360 C C . ASN A 1 177 ? 19.32388 -21.30989 1.25242 1.000 86.32781 177 ASN A C 1
ATOM 1361 O O . ASN A 1 177 ? 18.78771 -20.19971 1.21810 1.000 96.60367 177 ASN A O 1
ATOM 1366 N N . GLU A 1 178 ? 20.61849 -21.48072 1.53686 1.000 91.97617 178 GLU A N 1
ATOM 1367 C CA . GLU A 1 178 ? 21.44036 -20.34503 1.94598 1.000 86.88657 178 GLU A CA 1
ATOM 1368 C C . GLU A 1 178 ? 21.69350 -19.37967 0.79641 1.000 90.36057 178 GLU A C 1
ATOM 1369 O O . GLU A 1 178 ? 21.90475 -18.18535 1.03438 1.000 97.08819 178 GLU A O 1
ATOM 1375 N N . GLU A 1 179 ? 21.68396 -19.86548 -0.44766 1.000 86.00777 179 GLU A N 1
ATOM 1376 C CA . GLU A 1 179 ? 21.82648 -18.95154 -1.57609 1.000 86.56391 179 GLU A CA 1
ATOM 1377 C C . GLU A 1 179 ? 20.63520 -18.00638 -1.66014 1.000 93.64426 179 GLU A C 1
ATOM 1378 O O . GLU A 1 179 ? 20.79458 -16.82399 -1.98134 1.000 99.67599 179 GLU A O 1
ATOM 1384 N N . ALA A 1 180 ? 19.43307 -18.50842 -1.37046 1.000 85.01786 180 ALA A N 1
ATOM 1385 C CA . ALA A 1 180 ? 18.28051 -17.62537 -1.23692 1.000 73.19374 180 ALA A CA 1
ATOM 1386 C C . ALA A 1 180 ? 18.31564 -16.87007 0.08402 1.000 65.29589 180 ALA A C 1
ATOM 1387 O O . ALA A 1 180 ? 17.77335 -15.76317 0.18079 1.000 77.56874 180 ALA A O 1
ATOM 1389 N N . VAL A 1 181 ? 18.94453 -17.45076 1.10755 1.000 67.81301 181 VAL A N 1
ATOM 1390 C CA . VAL A 1 181 ? 19.09182 -16.75677 2.38229 1.000 69.16887 181 VAL A CA 1
ATOM 1391 C C . VAL A 1 181 ? 20.11393 -15.63325 2.26372 1.000 65.07252 181 VAL A C 1
ATOM 1392 O O . VAL A 1 181 ? 19.88463 -14.51505 2.74114 1.000 69.28904 181 VAL A O 1
ATOM 1396 N N . GLU A 1 182 ? 21.25595 -15.90731 1.62664 1.000 71.37929 182 GLU A N 1
ATOM 1397 C CA . GLU A 1 182 ? 22.25073 -14.85926 1.42135 1.000 70.53389 182 GLU A CA 1
ATOM 1398 C C . GLU A 1 182 ? 21.69981 -13.74415 0.54369 1.000 56.49572 182 GLU A C 1
ATOM 1399 O O . GLU A 1 182 ? 21.89775 -12.55999 0.83741 1.000 60.18939 182 GLU A O 1
ATOM 1405 N N . THR A 1 183 ? 21.00040 -14.10316 -0.53620 1.000 57.19516 183 THR A N 1
ATOM 1406 C CA . THR A 1 183 ? 20.40850 -13.08938 -1.40336 1.000 52.60644 183 THR A CA 1
ATOM 1407 C C . THR A 1 183 ? 19.42470 -12.21671 -0.63432 1.000 50.11424 183 THR A C 1
ATOM 1408 O O . THR A 1 183 ? 19.37005 -10.99895 -0.84178 1.000 46.83625 183 THR A O 1
ATOM 1412 N N . ALA A 1 184 ? 18.64574 -12.82009 0.26728 1.000 52.16087 184 ALA A N 1
ATOM 1413 C CA . ALA A 1 184 ? 17.76613 -12.03156 1.12344 1.000 49.06607 184 ALA A CA 1
ATOM 1414 C C . ALA A 1 184 ? 18.56851 -11.07743 1.99857 1.000 47.60356 184 ALA A C 1
ATOM 1415 O O . ALA A 1 184 ? 18.14154 -9.94478 2.25040 1.000 48.18835 184 ALA A O 1
ATOM 1417 N N . LYS A 1 185 ? 19.73910 -11.51648 2.46728 1.000 49.99097 185 LYS A N 1
ATOM 1418 C CA . LYS A 1 185 ? 20.61707 -10.62209 3.21225 1.000 46.84295 185 LYS A CA 1
ATOM 1419 C C . LYS A 1 185 ? 21.22832 -9.56276 2.30404 1.000 54.78811 185 LYS A C 1
ATOM 1420 O O . LYS A 1 185 ? 21.46213 -8.43103 2.74314 1.000 67.13631 185 LYS A O 1
ATOM 1426 N N . ARG A 1 186 ? 21.48981 -9.90856 1.04020 1.000 54.01538 186 ARG A N 1
ATOM 1427 C CA . ARG A 1 186 ? 22.01321 -8.92896 0.09310 1.000 53.11159 186 ARG A CA 1
ATOM 1428 C C . ARG A 1 186 ? 20.95090 -7.90325 -0.28088 1.000 57.91571 186 ARG A C 1
ATOM 1429 O O . ARG A 1 186 ? 21.25309 -6.71368 -0.42931 1.000 62.32994 186 ARG A O 1
ATOM 1437 N N . LEU A 1 187 ? 19.70193 -8.34574 -0.44736 1.000 54.01897 187 LEU A N 1
ATOM 1438 C CA . LEU A 1 187 ? 18.62451 -7.41131 -0.75373 1.000 47.37585 187 LEU A CA 1
ATOM 1439 C C . LEU A 1 187 ? 18.30949 -6.51188 0.43278 1.000 55.72363 187 LEU A C 1
ATOM 1440 O O . LEU A 1 187 ? 17.94072 -5.34758 0.24359 1.000 51.71166 187 LEU A O 1
ATOM 1445 N N . ALA A 1 188 ? 18.44829 -7.02942 1.65551 1.000 50.17915 188 ALA A N 1
ATOM 1446 C CA . ALA A 1 188 ? 18.16191 -6.22635 2.83936 1.000 46.04514 188 ALA A CA 1
ATOM 1447 C C . ALA A 1 188 ? 19.11165 -5.03956 2.93908 1.000 53.54414 188 ALA A C 1
ATOM 1448 O O . ALA A 1 188 ? 18.68455 -3.90575 3.18641 1.000 56.20938 188 ALA A O 1
ATOM 1450 N N . GLU A 1 189 ? 20.40992 -5.28034 2.74152 1.000 57.67625 189 GLU A N 1
ATOM 1451 C CA . GLU A 1 189 ? 21.37281 -4.18750 2.81459 1.000 63.30604 189 GLU A CA 1
ATOM 1452 C C . GLU A 1 189 ? 21.22699 -3.23282 1.63605 1.000 54.51508 189 GLU A C 1
ATOM 1453 O O . GLU A 1 189 ? 21.46532 -2.02970 1.78523 1.000 73.39499 189 GLU A O 1
ATOM 1459 N N . GLU A 1 190 ? 20.82646 -3.73963 0.46691 1.000 44.93808 190 GLU A N 1
ATOM 1460 C CA . GLU A 1 190 ? 20.59174 -2.85839 -0.67188 1.000 49.64043 190 GLU A CA 1
ATOM 1461 C C . GLU A 1 190 ? 19.34280 -2.01141 -0.47579 1.000 53.57595 190 GLU A C 1
ATOM 1462 O O . GLU A 1 190 ? 19.28019 -0.87894 -0.96757 1.000 56.56508 190 GLU A O 1
ATOM 1468 N N . LEU A 1 191 ? 18.34237 -2.53994 0.23273 1.000 64.41265 191 LEU A N 1
ATOM 1469 C CA . LEU A 1 191 ? 17.15113 -1.75368 0.53163 1.000 47.75106 191 LEU A CA 1
ATOM 1470 C C . LEU A 1 191 ? 17.46158 -0.60732 1.48391 1.000 48.10645 191 LEU A C 1
ATOM 1471 O O . LEU A 1 191 ? 16.83932 0.45680 1.39409 1.000 49.38180 191 LEU A O 1
ATOM 1476 N N . ARG A 1 192 ? 18.41614 -0.79997 2.39635 1.000 53.54554 192 ARG A N 1
ATOM 1477 C CA . ARG A 1 192 ? 18.80160 0.28415 3.29151 1.000 51.17606 192 ARG A CA 1
ATOM 1478 C C . ARG A 1 192 ? 19.60000 1.35479 2.56080 1.000 60.99734 192 ARG A C 1
ATOM 1479 O O . ARG A 1 192 ? 19.54705 2.53002 2.94014 1.000 72.86289 192 ARG A O 1
ATOM 1487 N N . LYS A 1 193 ? 20.34143 0.97443 1.51712 1.000 58.05202 193 LYS A N 1
ATOM 1488 C CA . LYS A 1 193 ? 21.03834 1.97203 0.71189 1.000 49.50722 193 LYS A CA 1
ATOM 1489 C C . LYS A 1 193 ? 20.05014 2.84798 -0.04684 1.000 52.16437 193 LYS A C 1
ATOM 1490 O O . LYS A 1 193 ? 20.20205 4.07386 -0.08578 1.000 62.52662 193 LYS A O 1
ATOM 1496 N N . VAL A 1 194 ? 19.03075 2.23660 -0.65440 1.000 62.72089 194 VAL A N 1
ATOM 1497 C CA . VAL A 1 194 ? 18.00621 3.00837 -1.35023 1.000 61.79441 194 VAL A CA 1
ATOM 1498 C C . VAL A 1 194 ? 17.21789 3.85710 -0.36156 1.000 60.36211 194 VAL A C 1
ATOM 1499 O O . VAL A 1 194 ? 16.81948 4.98659 -0.67099 1.000 66.60606 194 VAL A O 1
ATOM 1503 N N . ALA A 1 195 ? 16.98611 3.33170 0.84433 1.000 57.07577 195 ALA A N 1
ATOM 1504 C CA . ALA A 1 195 ? 16.27130 4.09653 1.86010 1.000 54.58874 195 ALA A CA 1
ATOM 1505 C C . ALA A 1 195 ? 17.05857 5.33295 2.27262 1.000 61.51881 195 ALA A C 1
ATOM 1506 O O . ALA A 1 195 ? 16.47508 6.39027 2.53911 1.000 66.33618 195 ALA A O 1
ATOM 1508 N N . GLU A 1 196 ? 18.38749 5.21933 2.33263 1.000 68.07868 196 GLU A N 1
ATOM 1509 C CA . GLU A 1 196 ? 19.21389 6.38518 2.62307 1.000 73.78859 196 GLU A CA 1
ATOM 1510 C C . GLU A 1 196 ? 19.21595 7.36941 1.46154 1.000 62.39735 196 GLU A C 1
ATOM 1511 O O . GLU A 1 196 ? 19.26232 8.58384 1.68237 1.000 72.01854 196 GLU A O 1
ATOM 1517 N N . LEU A 1 197 ? 19.16164 6.86998 0.22440 1.000 63.81224 197 LEU A N 1
ATOM 1518 C CA . LEU A 1 197 ? 19.04868 7.75979 -0.92680 1.000 65.18317 197 LEU A CA 1
ATOM 1519 C C . LEU A 1 197 ? 17.70981 8.48603 -0.93391 1.000 65.08549 197 LEU A C 1
ATOM 1520 O O . LEU A 1 197 ? 17.64576 9.67936 -1.25157 1.000 71.53360 197 LEU A O 1
ATOM 1525 N N . LEU A 1 198 ? 16.63025 7.78362 -0.58384 1.000 66.72998 198 LEU A N 1
ATOM 1526 C CA . LEU A 1 198 ? 15.30687 8.39713 -0.61589 1.000 69.72965 198 LEU A CA 1
ATOM 1527 C C . LEU A 1 198 ? 15.14812 9.43941 0.48355 1.000 74.22124 198 LEU A C 1
ATOM 1528 O O . LEU A 1 198 ? 14.52647 10.48511 0.26619 1.000 84.35711 198 LEU A O 1
ATOM 1533 N N . GLU A 1 199 ? 15.70053 9.17588 1.67013 1.000 71.18581 199 GLU A N 1
ATOM 1534 C CA . GLU A 1 199 ? 15.54899 10.12166 2.77146 1.000 81.38237 199 GLU A CA 1
ATOM 1535 C C . GLU A 1 199 ? 16.38397 11.37619 2.54574 1.000 81.40935 199 GLU A C 1
ATOM 1536 O O . GLU A 1 199 ? 15.93719 12.48693 2.85468 1.000 84.84488 199 GLU A O 1
ATOM 1542 N N . GLU A 1 200 ? 17.59486 11.22171 2.00539 1.000 79.74390 200 GLU A N 1
ATOM 1543 C CA . GLU A 1 200 ? 18.43876 12.38132 1.73150 1.000 80.46149 200 GLU A CA 1
ATOM 1544 C C . GLU A 1 200 ? 17.76859 13.32528 0.74255 1.000 85.43574 200 GLU A C 1
ATOM 1545 O O . GLU A 1 200 ? 17.65332 14.53041 0.99535 1.000 83.40972 200 GLU A O 1
ATOM 1551 N N . ARG A 1 201 ? 17.31780 12.79061 -0.39523 1.000 82.85523 201 ARG A N 1
ATOM 1552 C CA . ARG A 1 201 ? 16.64045 13.62280 -1.38249 1.000 78.99822 201 ARG A CA 1
ATOM 1553 C C . ARG A 1 201 ? 15.30749 14.13697 -0.85292 1.000 84.46319 201 ARG A C 1
ATOM 1554 O O . ARG A 1 201 ? 14.83969 15.20106 -1.27574 1.000 91.27644 201 ARG A O 1
ATOM 1562 N N . ALA A 1 202 ? 14.68907 13.40816 0.07794 1.000 79.77885 202 ALA A N 1
ATOM 1563 C CA . ALA A 1 202 ? 13.45185 13.89210 0.67737 1.000 80.67849 202 ALA A CA 1
ATOM 1564 C C . ALA A 1 202 ? 13.71169 15.09043 1.57932 1.000 95.94133 202 ALA A C 1
ATOM 1565 O O . ALA A 1 202 ? 12.93226 16.04973 1.58100 1.000 101.34647 202 ALA A O 1
ATOM 1567 N N . LYS A 1 203 ? 14.80214 15.05585 2.35358 1.000 97.21096 203 LYS A N 1
ATOM 1568 C CA . LYS A 1 203 ? 15.12399 16.18899 3.21546 1.000 80.35174 203 LYS A CA 1
ATOM 1569 C C . LYS A 1 203 ? 15.40382 17.44498 2.40302 1.000 89.61295 203 LYS A C 1
ATOM 1570 O O . LYS A 1 203 ? 15.16963 18.55908 2.88244 1.000 107.16471 203 LYS A O 1
ATOM 1576 N N . GLU A 1 204 ? 15.90268 17.29321 1.17604 1.000 84.25850 204 GLU A N 1
ATOM 1577 C CA . GLU A 1 204 ? 16.21325 18.46695 0.37125 1.000 85.31164 204 GLU A CA 1
ATOM 1578 C C . GLU A 1 204 ? 14.97322 19.03190 -0.31317 1.000 104.56184 204 GLU A C 1
ATOM 1579 O O . GLU A 1 204 ? 14.89007 20.24606 -0.53287 1.000 111.69404 204 GLU A O 1
ATOM 1585 N N . THR A 1 205 ? 14.00021 18.18277 -0.64691 1.000 104.15540 205 THR A N 1
ATOM 1586 C CA . THR A 1 205 ? 12.83519 18.60673 -1.40909 1.000 103.54441 205 THR A CA 1
ATOM 1587 C C . THR A 1 205 ? 11.51580 18.38488 -0.67535 1.000 89.37350 205 THR A C 1
ATOM 1588 O O . THR A 1 205 ? 10.45428 18.67695 -1.24037 1.000 91.53692 205 THR A O 1
ATOM 1592 N N . GLY A 1 206 ? 11.54493 17.90094 0.56666 1.000 92.01352 206 GLY A N 1
ATOM 1593 C CA . GLY A 1 206 ? 10.32332 17.58827 1.27996 1.000 93.61226 206 GLY A CA 1
ATOM 1594 C C . GLY A 1 206 ? 9.59031 16.43930 0.62156 1.000 102.25558 206 GLY A C 1
ATOM 1595 O O . GLY A 1 206 ? 10.13565 15.33416 0.51905 1.000 117.67628 206 GLY A O 1
ATOM 1596 N N . ASP A 1 207 ? 8.35351 16.69744 0.17399 1.000 91.90206 207 ASP A N 1
ATOM 1597 C CA . ASP A 1 207 ? 7.52381 15.80096 -0.62692 1.000 106.35162 207 ASP A CA 1
ATOM 1598 C C . ASP A 1 207 ? 7.07789 14.58012 0.17161 1.000 109.80436 207 ASP A C 1
ATOM 1599 O O . ASP A 1 207 ? 7.91115 13.88325 0.76381 1.000 103.00663 207 ASP A O 1
ATOM 1604 N N . PRO A 1 208 ? 5.77393 14.28713 0.21520 1.000 117.75387 208 PRO A N 1
ATOM 1605 C CA . PRO A 1 208 ? 5.32562 13.10767 0.97124 1.000 114.67084 208 PRO A CA 1
ATOM 1606 C C . PRO A 1 208 ? 5.74971 11.79360 0.34344 1.000 114.30896 208 PRO A C 1
ATOM 1607 O O . PRO A 1 208 ? 5.99080 10.82682 1.07608 1.000 108.26827 208 PRO A O 1
ATOM 1611 N N . GLU A 1 209 ? 5.84978 11.72435 -0.98608 1.000 116.17236 209 GLU A N 1
ATOM 1612 C CA . GLU A 1 209 ? 6.15481 10.45348 -1.63718 1.000 104.25586 209 GLU A CA 1
ATOM 1613 C C . GLU A 1 209 ? 7.56580 9.98410 -1.29667 1.000 99.49704 209 GLU A C 1
ATOM 1614 O O . GLU A 1 209 ? 7.77922 8.81434 -0.95658 1.000 100.15790 209 GLU A O 1
ATOM 1620 N N . LEU A 1 210 ? 8.54406 10.89055 -1.37222 1.000 96.43893 210 LEU A N 1
ATOM 1621 C CA . LEU A 1 210 ? 9.92266 10.52116 -1.06229 1.000 86.75388 210 LEU A CA 1
ATOM 1622 C C . LEU A 1 210 ? 10.07104 10.08525 0.39092 1.000 86.97724 210 LEU A C 1
ATOM 1623 O O . LEU A 1 210 ? 10.87203 9.19568 0.70087 1.000 88.73992 210 LEU A O 1
ATOM 1628 N N . GLN A 1 211 ? 9.31364 10.70407 1.29886 1.000 105.52616 211 GLN A N 1
ATOM 1629 C CA . GLN A 1 211 ? 9.36745 10.29583 2.69898 1.000 95.47333 211 GLN A CA 1
ATOM 1630 C C . GLN A 1 211 ? 8.68266 8.95020 2.90656 1.000 84.01220 211 GLN A C 1
ATOM 1631 O O . GLN A 1 211 ? 9.18054 8.10195 3.65680 1.000 89.40620 211 GLN A O 1
ATOM 1637 N N . GLU A 1 212 ? 7.54252 8.73571 2.24492 1.000 81.93699 212 GLU A N 1
ATOM 1638 C CA . GLU A 1 212 ? 6.79926 7.49322 2.42787 1.000 82.80034 212 GLU A CA 1
ATOM 1639 C C . GLU A 1 212 ? 7.55413 6.29964 1.85496 1.000 80.87971 212 GLU A C 1
ATOM 1640 O O . GLU A 1 212 ? 7.60238 5.23472 2.48042 1.000 80.75952 212 GLU A O 1
ATOM 1646 N N . LEU A 1 213 ? 8.15086 6.45080 0.66990 1.000 78.10641 213 LEU A N 1
ATOM 1647 C CA . LEU A 1 213 ? 8.88779 5.33393 0.08683 1.000 70.41464 213 LEU A CA 1
ATOM 1648 C C . LEU A 1 213 ? 10.20106 5.08536 0.81783 1.000 63.59923 213 LEU A C 1
ATOM 1649 O O . LEU A 1 213 ? 10.70099 3.95417 0.82073 1.000 71.25047 213 LEU A O 1
ATOM 1654 N N . ALA A 1 214 ? 10.77285 6.11977 1.44054 1.000 62.59687 214 ALA A N 1
ATOM 1655 C CA . ALA A 1 214 ? 11.94533 5.90927 2.28217 1.000 59.87967 214 ALA A CA 1
ATOM 1656 C C . ALA A 1 214 ? 11.60702 5.05838 3.49787 1.000 75.29142 214 ALA A C 1
ATOM 1657 O O . ALA A 1 214 ? 12.43939 4.26437 3.94975 1.000 78.19700 214 ALA A O 1
ATOM 1659 N N . LYS A 1 215 ? 10.39605 5.20858 4.03673 1.000 66.66202 215 LYS A N 1
ATOM 1660 C CA . LYS A 1 215 ? 9.95505 4.36087 5.13721 1.000 60.23792 215 LYS A CA 1
ATOM 1661 C C . LYS A 1 215 ? 9.59754 2.96231 4.64982 1.000 60.96507 215 LYS A C 1
ATOM 1662 O O . LYS A 1 215 ? 9.86004 1.97401 5.34456 1.000 57.85509 215 LYS A O 1
ATOM 1668 N N . ARG A 1 216 ? 9.00238 2.86068 3.45786 1.000 60.18979 216 ARG A N 1
ATOM 1669 C CA . ARG A 1 216 ? 8.65259 1.55250 2.91573 1.000 57.26344 216 ARG A CA 1
ATOM 1670 C C . ARG A 1 216 ? 9.89281 0.73966 2.56923 1.000 54.14321 216 ARG A C 1
ATOM 1671 O O . ARG A 1 216 ? 9.88196 -0.48936 2.70118 1.000 51.85144 216 ARG A O 1
ATOM 1679 N N . ALA A 1 217 ? 10.96781 1.40267 2.13510 1.000 51.18463 217 ALA A N 1
ATOM 1680 C CA . ALA A 1 217 ? 12.19686 0.68582 1.81077 1.000 49.68600 217 ALA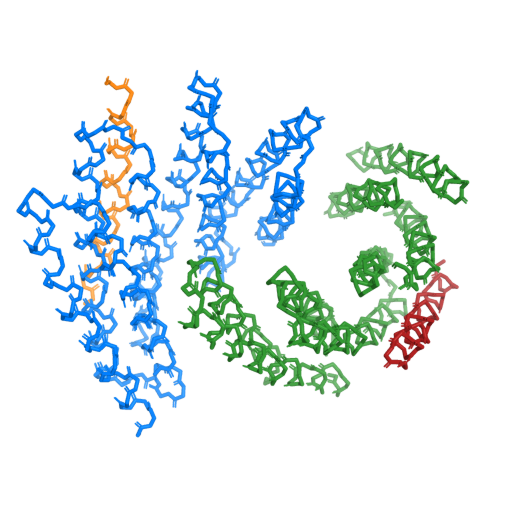 A CA 1
ATOM 1681 C C . ALA A 1 217 ? 12.77966 0.00199 3.04136 1.000 49.98277 217 ALA A C 1
ATOM 1682 O O . ALA A 1 217 ? 13.23934 -1.14344 2.96456 1.000 54.82895 217 ALA A O 1
ATOM 1684 N N . LYS A 1 218 ? 12.76658 0.68624 4.18840 1.000 48.96444 218 LYS A N 1
ATOM 1685 C CA . LYS A 1 218 ? 13.26872 0.07357 5.41363 1.000 45.91308 218 LYS A CA 1
ATOM 1686 C C . LYS A 1 218 ? 12.35738 -1.04656 5.89595 1.000 41.77010 218 LYS A C 1
ATOM 1687 O O . LYS A 1 218 ? 12.83506 -2.01829 6.49252 1.000 47.16081 218 LYS A O 1
ATOM 1693 N N . GLU A 1 219 ? 11.05040 -0.93149 5.65313 1.000 45.60036 219 GLU A N 1
ATOM 1694 C CA . GLU A 1 219 ? 10.12456 -1.97051 6.08709 1.000 45.78749 219 GLU A CA 1
ATOM 1695 C C . GLU A 1 219 ? 10.19349 -3.20371 5.19643 1.000 54.41838 219 GLU A C 1
ATOM 1696 O O . GLU A 1 219 ? 9.99644 -4.32281 5.68305 1.000 58.92132 219 GLU A O 1
ATOM 1702 N N . VAL A 1 220 ? 10.46980 -3.02712 3.90212 1.000 61.14512 220 VAL A N 1
ATOM 1703 C CA . VAL A 1 220 ? 10.72913 -4.17873 3.04378 1.000 45.84419 220 VAL A CA 1
ATOM 1704 C C . VAL A 1 220 ? 12.04717 -4.83685 3.43346 1.000 51.16163 220 VAL A C 1
ATOM 1705 O O . VAL A 1 220 ? 12.18190 -6.06633 3.39511 1.000 46.34294 220 VAL A O 1
ATOM 1709 N N . ALA A 1 221 ? 13.03434 -4.02913 3.83294 1.000 47.89628 221 ALA A N 1
ATOM 1710 C CA . ALA A 1 221 ? 14.29690 -4.57735 4.31591 1.000 47.11619 221 ALA A CA 1
ATOM 1711 C C . ALA A 1 221 ? 14.09793 -5.42354 5.56409 1.000 51.31054 221 ALA A C 1
ATOM 1712 O O . ALA A 1 221 ? 14.87818 -6.34787 5.81693 1.000 66.47111 221 ALA A O 1
ATOM 1714 N N . ASP A 1 222 ? 13.06616 -5.12346 6.35670 1.000 61.63748 222 ASP A N 1
ATOM 1715 C CA . ASP A 1 222 ? 12.77055 -5.94690 7.52424 1.000 55.91479 222 ASP A CA 1
ATOM 1716 C C . ASP A 1 222 ? 12.23521 -7.31358 7.11458 1.000 61.31664 222 ASP A C 1
ATOM 1717 O O . ASP A 1 222 ? 12.61236 -8.33339 7.70290 1.000 60.74967 222 ASP A O 1
ATOM 1722 N N . ARG A 1 223 ? 11.35666 -7.35625 6.10910 1.000 59.11214 223 ARG A N 1
ATOM 1723 C CA . ARG A 1 223 ? 10.85217 -8.63725 5.62310 1.000 63.35780 223 ARG A CA 1
ATOM 1724 C C . ARG A 1 223 ? 11.97794 -9.47134 5.02538 1.000 56.68821 223 ARG A C 1
ATOM 1725 O O . ARG A 1 223 ? 12.09013 -10.67282 5.29660 1.000 63.50630 223 ARG A O 1
ATOM 1733 N N . ALA A 1 224 ? 12.82778 -8.84388 4.20707 1.000 63.42348 224 ALA A N 1
ATOM 1734 C CA . ALA A 1 224 ? 13.98467 -9.54564 3.66219 1.000 49.34061 224 ALA A CA 1
ATOM 1735 C C . ALA A 1 224 ? 14.94454 -9.97579 4.76232 1.000 58.31132 224 ALA A C 1
ATOM 1736 O O . ALA A 1 224 ? 15.61496 -11.00646 4.63357 1.000 52.68546 224 ALA A O 1
ATOM 1738 N N . ARG A 1 225 ? 15.02631 -9.20376 5.84869 1.000 73.42564 225 ARG A N 1
ATOM 1739 C CA . ARG A 1 225 ? 15.86158 -9.60815 6.97324 1.000 63.46812 225 ARG A CA 1
ATOM 1740 C C . ARG A 1 225 ? 15.22327 -10.74818 7.75595 1.000 60.55135 225 ARG A C 1
ATOM 1741 O O . ARG A 1 225 ? 15.93594 -11.59404 8.30791 1.000 60.58532 225 ARG A O 1
ATOM 1749 N N . GLU A 1 226 ? 13.88989 -10.78948 7.81591 1.000 66.51100 226 GLU A N 1
ATOM 1750 C CA . GLU A 1 226 ? 13.21759 -11.94856 8.39203 1.000 62.59024 226 GLU A CA 1
ATOM 1751 C C . GLU A 1 226 ? 13.46678 -13.19236 7.55052 1.000 72.02726 226 GLU A C 1
ATOM 1752 O O . GLU A 1 226 ? 13.66270 -14.28743 8.09021 1.000 70.21652 226 GLU A O 1
ATOM 1758 N N . LEU A 1 227 ? 13.46489 -13.03965 6.22406 1.000 74.77633 227 LEU A N 1
ATOM 1759 C CA . LEU A 1 227 ? 13.74565 -14.16741 5.34364 1.000 65.56034 227 LEU A CA 1
ATOM 1760 C C . LEU A 1 227 ? 15.19320 -14.62259 5.46143 1.000 75.79306 227 LEU A C 1
ATOM 1761 O O . LEU A 1 227 ? 15.47601 -15.81933 5.34215 1.000 79.84367 227 LEU A O 1
ATOM 1766 N N . ALA A 1 228 ? 16.11793 -13.69037 5.69764 1.000 84.49096 228 ALA A N 1
ATOM 1767 C CA . ALA A 1 228 ? 17.53012 -14.04831 5.76773 1.000 84.57492 228 ALA A CA 1
ATOM 1768 C C . ALA A 1 228 ? 17.84566 -14.79744 7.05675 1.000 85.15455 228 ALA A C 1
ATOM 1769 O O . ALA A 1 228 ? 18.41107 -15.89631 7.02560 1.000 103.88331 228 ALA A O 1
ATOM 1771 N N . LYS A 1 229 ? 17.48258 -14.22106 8.20378 1.000 91.70698 229 LYS A N 1
ATOM 1772 C CA . LYS A 1 229 ? 17.80417 -14.84989 9.47908 1.000 89.00323 229 LYS A CA 1
ATOM 1773 C C . LYS A 1 229 ? 17.02756 -16.14024 9.70311 1.000 81.74128 229 LYS A C 1
ATOM 1774 O O . LYS A 1 229 ? 17.45875 -16.97351 10.50664 1.000 93.84805 229 LYS A O 1
ATOM 1780 N N . LYS A 1 230 ? 15.90589 -16.32754 9.01450 1.000 83.98253 230 LYS A N 1
ATOM 1781 C CA . LYS A 1 230 ? 15.14196 -17.56554 9.12106 1.000 96.02221 230 LYS A CA 1
ATOM 1782 C C . LYS A 1 230 ? 15.42789 -18.48190 7.93546 1.000 96.33618 230 LYS A C 1
ATOM 1783 O O . LYS A 1 230 ? 16.38824 -19.25230 7.95010 1.000 103.72456 230 LYS A O 1
ATOM 1789 N N . GLN B 1 239 ? 5.80518 -29.27695 -19.00302 1.000 122.91804 239 GLN B N 1
ATOM 1790 C CA . GLN B 1 239 ? 6.43325 -28.64166 -17.85071 1.000 110.84419 239 GLN B CA 1
ATOM 1791 C C . GLN B 1 239 ? 7.85259 -28.19260 -18.18127 1.000 114.55290 239 GLN B C 1
ATOM 1792 O O . GLN B 1 239 ? 8.61034 -27.79885 -17.29417 1.000 127.07816 239 GLN B O 1
ATOM 1798 N N . GLU B 1 240 ? 8.20601 -28.24609 -19.46788 1.000 103.97324 240 GLU B N 1
ATOM 1799 C CA . GLU B 1 240 ? 9.54692 -27.86801 -19.89831 1.000 99.96071 240 GLU B CA 1
ATOM 1800 C C . GLU B 1 240 ? 9.82592 -26.38071 -19.73005 1.000 97.35597 240 GLU B C 1
ATOM 1801 O O . GLU B 1 240 ? 10.96334 -25.95459 -19.95768 1.000 94.99777 240 GLU B O 1
ATOM 1807 N N . ALA B 1 241 ? 8.82467 -25.58549 -19.34380 1.000 104.08751 241 ALA B N 1
ATOM 1808 C CA . ALA B 1 241 ? 9.05189 -24.16823 -19.09159 1.000 103.36318 241 ALA B CA 1
ATOM 1809 C C . ALA B 1 241 ? 10.01682 -23.93801 -17.93701 1.000 90.22297 241 ALA B C 1
ATOM 1810 O O . ALA B 1 241 ? 10.63043 -22.86839 -17.86316 1.000 78.14999 241 ALA B O 1
ATOM 1812 N N . ALA B 1 242 ? 10.16381 -24.91446 -17.03655 1.000 101.11855 242 ALA B N 1
ATOM 1813 C CA . ALA B 1 242 ? 11.12800 -24.78145 -15.94886 1.000 95.63083 242 ALA B CA 1
ATOM 1814 C C . ALA B 1 242 ? 12.53536 -24.55537 -16.48654 1.000 96.83564 242 ALA B C 1
ATOM 1815 O O . ALA B 1 242 ? 13.27791 -23.71199 -15.97030 1.000 89.06122 242 ALA B O 1
ATOM 1817 N N . ARG B 1 243 ? 12.91886 -25.29745 -17.52716 1.000 103.63487 243 ARG B N 1
ATOM 1818 C CA . ARG B 1 243 ? 14.19073 -25.05707 -18.19565 1.000 94.70477 243 ARG B CA 1
ATOM 1819 C C . ARG B 1 243 ? 14.14580 -23.84157 -19.11100 1.000 103.53722 243 ARG B C 1
ATOM 1820 O O . ARG B 1 243 ? 15.19815 -23.26812 -19.41253 1.000 92.63719 243 ARG B O 1
ATOM 1828 N N . LEU B 1 244 ? 12.95599 -23.44102 -19.56064 1.000 94.65935 244 LEU B N 1
ATOM 1829 C CA . LEU B 1 244 ? 12.83441 -22.26457 -20.41324 1.000 81.09021 244 LEU B CA 1
ATOM 1830 C C . LEU B 1 244 ? 12.92198 -20.97661 -19.60239 1.000 79.97051 244 LEU B C 1
ATOM 1831 O O . LEU B 1 244 ? 13.49196 -19.98402 -20.06927 1.000 85.10998 244 LEU B O 1
ATOM 1836 N N . LEU B 1 245 ? 12.37689 -20.97606 -18.38396 1.000 94.98610 245 LEU B N 1
ATOM 1837 C CA . LEU B 1 245 ? 12.41018 -19.76808 -17.56573 1.000 90.00165 245 LEU B CA 1
ATOM 1838 C C . LEU B 1 245 ? 13.80997 -19.49526 -17.02786 1.000 85.52693 245 LEU B C 1
ATOM 1839 O O . LEU B 1 245 ? 14.22941 -18.33506 -16.94181 1.000 69.34623 245 LEU B O 1
ATOM 1844 N N . GLU B 1 246 ? 14.54848 -20.54600 -16.65820 1.000 86.83411 246 GLU B N 1
ATOM 1845 C CA . GLU B 1 246 ? 15.90560 -20.34919 -16.16164 1.000 84.81965 246 GLU B CA 1
ATOM 1846 C C . GLU B 1 246 ? 16.83279 -19.80150 -17.23888 1.000 89.74718 246 GLU B C 1
ATOM 1847 O O . GLU B 1 246 ? 17.84874 -19.17971 -16.90925 1.000 91.86768 246 GLU B O 1
ATOM 1853 N N . LEU B 1 247 ? 16.51070 -20.02197 -18.51518 1.000 84.10654 247 LEU B N 1
ATOM 1854 C CA . LEU B 1 247 ? 17.24082 -19.35824 -19.58659 1.000 81.97545 247 LEU B CA 1
ATOM 1855 C C . LEU B 1 247 ? 16.84423 -17.89445 -19.70770 1.000 83.15598 247 LEU B C 1
ATOM 1856 O O . LEU B 1 247 ? 17.67989 -17.05858 -20.06691 1.000 85.82624 247 LEU B O 1
ATOM 1861 N N . ALA B 1 248 ? 15.58383 -17.56806 -19.40985 1.000 82.99401 248 ALA B N 1
ATOM 1862 C CA . ALA B 1 248 ? 15.14484 -16.17825 -19.47142 1.000 73.49036 248 ALA B CA 1
ATOM 1863 C C . ALA B 1 248 ? 15.78642 -15.34735 -18.36781 1.000 67.10996 248 ALA B C 1
ATOM 1864 O O . ALA B 1 248 ? 16.17584 -14.19643 -18.59752 1.000 63.26128 248 ALA B O 1
ATOM 1866 N N . VAL B 1 249 ? 15.90471 -15.91045 -17.16255 1.000 70.05810 249 VAL B N 1
ATOM 1867 C CA . VAL B 1 249 ? 16.58001 -15.19208 -16.08738 1.000 75.93443 249 VAL B CA 1
ATOM 1868 C C . VAL B 1 249 ? 18.07542 -15.11475 -16.35990 1.000 82.07545 249 VAL B C 1
ATOM 1869 O O . VAL B 1 249 ? 18.74877 -14.18151 -15.90716 1.000 81.39128 249 VAL B O 1
ATOM 1873 N N . GLU B 1 250 ? 18.61911 -16.07931 -17.10554 1.000 96.53928 250 GLU B N 1
ATOM 1874 C CA . GLU B 1 250 ? 20.02641 -16.03033 -17.47890 1.000 90.85244 250 GLU B CA 1
ATOM 1875 C C . GLU B 1 250 ? 20.24601 -15.16085 -18.70911 1.000 93.77396 250 GLU B C 1
ATOM 1876 O O . GLU B 1 250 ? 21.31708 -14.56185 -18.85740 1.000 97.79828 250 GLU B O 1
ATOM 1882 N N . ASP B 1 251 ? 19.24969 -15.07920 -19.59488 1.000 85.50009 251 ASP B N 1
ATOM 1883 C CA . ASP B 1 251 ? 19.32759 -14.14043 -20.70860 1.000 76.66724 251 ASP B CA 1
ATOM 1884 C C . ASP B 1 251 ? 19.31791 -12.70305 -20.20737 1.000 80.84594 251 ASP B C 1
ATOM 1885 O O . ASP B 1 251 ? 20.08575 -11.86459 -20.69272 1.000 99.36825 251 ASP B O 1
ATOM 1890 N N . LEU B 1 252 ? 18.45854 -12.40243 -19.23029 1.000 86.30510 252 LEU B N 1
ATOM 1891 C CA . LEU B 1 252 ? 18.43030 -11.06244 -18.65624 1.000 74.71607 252 LEU B CA 1
ATOM 1892 C C . LEU B 1 252 ? 19.72974 -10.74053 -17.92935 1.000 75.43881 252 LEU B C 1
ATOM 1893 O O . LEU B 1 252 ? 20.10123 -9.56708 -17.81827 1.000 76.06994 252 LEU B O 1
ATOM 1898 N N . LYS B 1 253 ? 20.43095 -11.76269 -17.43258 1.000 76.31965 253 LYS B N 1
ATOM 1899 C CA . LYS B 1 253 ? 21.73539 -11.54121 -16.81586 1.000 78.21188 253 LYS B CA 1
ATOM 1900 C C . LYS B 1 253 ? 22.72517 -10.97007 -17.82270 1.000 96.78679 253 LYS B C 1
ATOM 1901 O O . LYS B 1 253 ? 23.40399 -9.97346 -17.54915 1.000 95.36220 253 LYS B O 1
ATOM 1907 N N . LEU B 1 254 ? 22.81830 -11.59120 -19.00068 1.000 96.41085 254 LEU B N 1
ATOM 1908 C CA . LEU B 1 254 ? 23.75714 -11.11797 -20.01135 1.000 99.15173 254 LEU B CA 1
ATOM 1909 C C . LEU B 1 254 ? 23.31361 -9.79318 -20.61838 1.000 93.79652 254 LEU B C 1
ATOM 1910 O O . LEU B 1 254 ? 24.15947 -8.96750 -20.97880 1.000 108.92846 254 LEU B O 1
ATOM 1915 N N . VAL B 1 255 ? 22.00303 -9.56982 -20.73897 1.000 85.87740 255 VAL B N 1
ATOM 1916 C CA . VAL B 1 255 ? 21.51568 -8.29526 -21.25837 1.000 91.77652 255 VAL B CA 1
ATOM 1917 C C . VAL B 1 255 ? 21.78545 -7.17494 -20.26117 1.000 100.53663 255 VAL B C 1
ATOM 1918 O O . VAL B 1 255 ? 22.19477 -6.07129 -20.64220 1.000 98.80674 255 VAL B O 1
ATOM 1922 N N . LEU B 1 256 ? 21.56286 -7.43796 -18.97059 1.000 91.21305 256 LEU B N 1
ATOM 1923 C CA . LEU B 1 256 ? 21.88398 -6.44754 -17.94785 1.000 84.83629 256 LEU B CA 1
ATOM 1924 C C . LEU B 1 256 ? 23.37942 -6.15806 -17.92012 1.000 104.76986 256 LEU B C 1
ATOM 1925 O O . LEU B 1 256 ? 23.79365 -4.99694 -17.82114 1.000 106.62187 256 LEU B O 1
ATOM 1930 N N . ASP B 1 257 ? 24.20635 -7.20251 -18.00828 1.000 102.90036 257 ASP B N 1
ATOM 1931 C CA . ASP B 1 257 ? 25.65059 -7.00755 -18.02686 1.000 109.46136 257 ASP B CA 1
ATOM 1932 C C . ASP B 1 257 ? 26.13102 -6.36306 -19.32010 1.000 102.72539 257 ASP B C 1
ATOM 1933 O O . ASP B 1 257 ? 27.20303 -5.74888 -19.32942 1.000 99.98222 257 ASP B O 1
ATOM 1938 N N . ALA B 1 258 ? 25.36792 -6.48562 -20.40682 1.000 95.90008 258 ALA B N 1
ATOM 1939 C CA . ALA B 1 258 ? 25.73441 -5.84944 -21.66497 1.000 110.30319 258 ALA B CA 1
ATOM 1940 C C . ALA B 1 258 ? 25.42276 -4.35974 -21.68920 1.000 104.36771 258 ALA B C 1
ATOM 1941 O O . ALA B 1 258 ? 25.82720 -3.67602 -22.63568 1.000 110.95953 258 ALA B O 1
ATOM 1943 N N . LEU B 1 259 ? 24.71846 -3.84164 -20.68002 1.000 119.84584 259 LEU B N 1
ATOM 1944 C CA . LEU B 1 259 ? 24.40466 -2.41849 -20.64418 1.000 112.71584 259 LEU B CA 1
ATOM 1945 C C . LEU B 1 259 ? 25.63039 -1.56789 -20.33600 1.000 117.60004 259 LEU B C 1
ATOM 1946 O O . LEU B 1 259 ? 25.59766 -0.35252 -20.55761 1.000 117.71850 259 LEU B O 1
ATOM 1951 N N . GLU B 1 260 ? 26.70984 -2.17909 -19.83981 1.000 119.51202 260 GLU B N 1
ATOM 1952 C CA . GLU B 1 260 ? 27.93150 -1.42690 -19.57104 1.000 115.57511 260 GLU B CA 1
ATOM 1953 C C . GLU B 1 260 ? 28.48462 -0.80078 -20.84529 1.000 118.49095 260 GLU B C 1
ATOM 1954 O O . GLU B 1 260 ? 29.04053 0.30357 -20.81404 1.000 114.57186 260 GLU B O 1
ATOM 1960 N N . LYS B 1 261 ? 28.33788 -1.48779 -21.97379 1.000 118.59789 261 LYS B N 1
ATOM 1961 C CA . LYS B 1 261 ? 28.83267 -0.98876 -23.25087 1.000 125.04507 261 LYS B CA 1
ATOM 1962 C C . LYS B 1 261 ? 27.81321 -0.06399 -23.90837 1.000 110.81466 261 LYS B C 1
ATOM 1963 O O . LYS B 1 261 ? 28.03826 1.14033 -24.02735 1.000 101.63552 261 LYS B O 1
ATOM 1969 N N . GLU C 1 2 ? 29.48818 -8.69240 22.75540 1.000 93.45731 2 GLU C N 1
ATOM 1970 C CA . GLU C 1 2 ? 30.12168 -8.58550 21.44608 1.000 102.97693 2 GLU C CA 1
ATOM 1971 C C . GLU C 1 2 ? 29.37106 -7.59508 20.55600 1.000 104.99291 2 GLU C C 1
ATOM 1972 O O . GLU C 1 2 ? 29.33696 -6.39897 20.84500 1.000 92.90295 2 GLU C O 1
ATOM 1978 N N . GLU C 1 3 ? 28.77313 -8.09220 19.46953 1.000 106.01092 3 GLU C N 1
ATOM 1979 C CA . GLU C 1 3 ? 27.97111 -7.23117 18.60825 1.000 98.23724 3 GLU C CA 1
ATOM 1980 C C . GLU C 1 3 ? 26.71997 -6.72305 19.31093 1.000 110.36540 3 GLU C C 1
ATOM 1981 O O . GLU C 1 3 ? 26.13526 -5.72870 18.86738 1.000 107.69442 3 GLU C O 1
ATOM 1987 N N . VAL C 1 4 ? 26.29854 -7.38406 20.39123 1.000 110.03232 4 VAL C N 1
ATOM 1988 C CA . VAL C 1 4 ? 25.15502 -6.90764 21.16143 1.000 91.42721 4 VAL C CA 1
ATOM 1989 C C . VAL C 1 4 ? 25.47845 -5.57599 21.82655 1.000 95.59005 4 VAL C C 1
ATOM 1990 O O . VAL C 1 4 ? 24.61196 -4.70211 21.95330 1.000 104.72390 4 VAL C O 1
ATOM 1994 N N . GLN C 1 5 ? 26.73101 -5.39494 22.25240 1.000 94.44431 5 GLN C N 1
ATOM 1995 C CA . GLN C 1 5 ? 27.11085 -4.15826 22.92680 1.000 95.73881 5 GLN C CA 1
ATOM 1996 C C . GLN C 1 5 ? 27.02117 -2.96315 21.98583 1.000 101.31910 5 GLN C C 1
ATOM 1997 O O . GLN C 1 5 ? 26.67589 -1.85626 22.41269 1.000 105.43835 5 GLN C O 1
ATOM 2003 N N . GLU C 1 6 ? 27.32853 -3.16287 20.70275 1.000 99.57568 6 GLU C N 1
ATOM 2004 C CA . GLU C 1 6 ? 27.21427 -2.06605 19.74720 1.000 108.50195 6 GLU C CA 1
ATOM 2005 C C . GLU C 1 6 ? 25.75558 -1.72274 19.47495 1.000 102.00925 6 GLU C C 1
ATOM 2006 O O . GLU C 1 6 ? 25.40255 -0.54502 19.34344 1.000 95.23934 6 GLU C O 1
ATOM 2012 N N . ALA C 1 7 ? 24.89194 -2.73679 19.39800 1.000 105.50437 7 ALA C N 1
ATOM 2013 C CA . ALA C 1 7 ? 23.49282 -2.48884 19.07294 1.000 96.15631 7 ALA C CA 1
ATOM 2014 C C . ALA C 1 7 ? 22.75658 -1.79458 20.21208 1.000 94.17264 7 ALA C C 1
ATOM 2015 O O . ALA C 1 7 ? 21.87510 -0.96549 19.95791 1.000 89.05584 7 ALA C O 1
ATOM 2017 N N . VAL C 1 8 ? 23.09230 -2.11549 21.46571 1.000 93.48385 8 VAL C N 1
ATOM 2018 C CA . VAL C 1 8 ? 22.45063 -1.44081 22.58808 1.000 101.62320 8 VAL C CA 1
ATOM 2019 C C . VAL C 1 8 ? 22.93250 -0.00103 22.70880 1.000 101.05709 8 VAL C C 1
ATOM 2020 O O . VAL C 1 8 ? 22.22540 0.84292 23.27308 1.000 100.88120 8 VAL C O 1
ATOM 2024 N N . GLU C 1 9 ? 24.12365 0.30745 22.19086 1.000 97.76811 9 GLU C N 1
ATOM 2025 C CA . GLU C 1 9 ? 24.55520 1.69786 22.13119 1.000 98.87552 9 GLU C CA 1
ATOM 2026 C C . GLU C 1 9 ? 23.88893 2.43791 20.98097 1.000 85.84046 9 GLU C C 1
ATOM 2027 O O . GLU C 1 9 ? 23.66661 3.65016 21.07533 1.000 100.20925 9 GLU C O 1
ATOM 2033 N N . ARG C 1 10 ? 23.56826 1.73202 19.89452 1.000 85.96400 10 ARG C N 1
ATOM 2034 C CA . ARG C 1 10 ? 22.79478 2.34300 18.82016 1.000 85.50181 10 ARG C CA 1
ATOM 2035 C C . ARG C 1 10 ? 21.38944 2.68375 19.29562 1.000 81.45480 10 ARG C C 1
ATOM 2036 O O . ARG C 1 10 ? 20.89920 3.79796 19.07393 1.000 88.26281 10 ARG C O 1
ATOM 2044 N N . ALA C 1 11 ? 20.72629 1.72919 19.95544 1.000 77.61641 11 ALA C N 1
ATOM 2045 C CA . ALA C 1 11 ? 19.37666 1.96951 20.45024 1.000 78.73558 11 ALA C CA 1
ATOM 2046 C C . ALA C 1 11 ? 19.35724 3.04832 21.52185 1.000 89.35815 11 ALA C C 1
ATOM 2047 O O . ALA C 1 11 ? 18.39196 3.81480 21.60939 1.000 92.77585 11 ALA C O 1
ATOM 2049 N N . GLU C 1 12 ? 20.40355 3.12033 22.34621 1.000 94.50055 12 GLU C N 1
ATOM 2050 C CA . GLU C 1 12 ? 20.47322 4.17496 23.34935 1.000 86.83973 12 GLU C CA 1
ATOM 2051 C C . GLU C 1 12 ? 20.62888 5.53972 22.69214 1.000 88.16947 12 GLU C C 1
ATOM 2052 O O . GLU C 1 12 ? 19.98765 6.51079 23.10805 1.000 99.34161 12 GLU C O 1
ATOM 2058 N N . GLU C 1 13 ? 21.46669 5.62733 21.65615 1.000 85.99223 13 GLU C N 1
ATOM 2059 C CA . GLU C 1 13 ? 21.58779 6.86621 20.89412 1.000 85.72329 13 GLU C CA 1
ATOM 2060 C C . GLU C 1 13 ? 20.25327 7.26009 20.27484 1.000 84.85483 13 GLU C C 1
ATOM 2061 O O . GLU C 1 13 ? 19.83693 8.42196 20.34994 1.000 86.48430 13 GLU C O 1
ATOM 2067 N N . LEU C 1 14 ? 19.56557 6.29674 19.65788 1.000 82.76739 14 LEU C N 1
ATOM 2068 C CA . LEU C 1 14 ? 18.29656 6.59214 19.00299 1.000 81.34432 14 LEU C CA 1
ATOM 2069 C C . LEU C 1 14 ? 17.20429 6.92724 20.01029 1.000 88.37829 14 LEU C C 1
ATOM 2070 O O . LEU C 1 14 ? 16.30210 7.71456 19.70254 1.000 82.34937 14 LEU C O 1
ATOM 2075 N N . ARG C 1 15 ? 17.26446 6.34709 21.21126 1.000 91.14679 15 ARG C N 1
ATOM 2076 C CA . ARG C 1 15 ? 16.29221 6.69686 22.24174 1.000 84.79652 15 ARG C CA 1
ATOM 2077 C C . ARG C 1 15 ? 16.52107 8.11406 22.75294 1.000 95.07169 15 ARG C C 1
ATOM 2078 O O . ARG C 1 15 ? 15.56230 8.82779 23.07106 1.000 88.50759 15 ARG C O 1
ATOM 2086 N N . GLU C 1 16 ? 17.78470 8.53778 22.83957 1.000 104.66629 16 GLU C N 1
ATOM 2087 C CA . GLU C 1 16 ? 18.08285 9.91364 23.22566 1.000 101.26701 16 GLU C CA 1
ATOM 2088 C C . GLU C 1 16 ? 17.53035 10.89591 22.20179 1.000 91.56824 16 GLU C C 1
ATOM 2089 O O . GLU C 1 16 ? 16.90613 11.90113 22.56025 1.000 103.66244 16 GLU C O 1
ATOM 2095 N N . GLU C 1 17 ? 17.75262 10.61684 20.91490 1.000 97.52699 17 GLU C N 1
ATOM 2096 C CA . GLU C 1 17 ? 17.22447 11.48239 19.86583 1.000 105.76811 17 GLU C CA 1
ATOM 2097 C C . GLU C 1 17 ? 15.70158 11.49840 19.88129 1.000 92.37551 17 GLU C C 1
ATOM 2098 O O . GLU C 1 17 ? 15.08197 12.54414 19.65520 1.000 88.77693 17 GLU C O 1
ATOM 2104 N N . ALA C 1 18 ? 15.08021 10.34773 20.15069 1.000 88.64074 18 ALA C N 1
ATOM 2105 C CA . ALA C 1 18 ? 13.62430 10.29739 20.22902 1.000 88.00615 18 ALA C CA 1
ATOM 2106 C C . ALA C 1 18 ? 13.10782 11.10786 21.41079 1.000 99.56477 18 ALA C C 1
ATOM 2107 O O . ALA C 1 18 ? 12.06733 11.76753 21.30936 1.000 92.80040 18 ALA C O 1
ATOM 2109 N N . GLU C 1 19 ? 13.82298 11.07174 22.53791 1.000 102.75223 19 GLU C N 1
ATOM 2110 C CA . GLU C 1 19 ? 13.43085 11.86597 23.69848 1.000 95.00983 19 GLU C CA 1
ATOM 2111 C C . GLU C 1 19 ? 13.40913 13.35238 23.36484 1.000 90.03603 19 GLU C C 1
ATOM 2112 O O . GLU C 1 19 ? 12.45153 14.06215 23.69466 1.000 92.77075 19 GLU C O 1
ATOM 2118 N N . GLU C 1 20 ? 14.46444 13.84108 22.70864 1.000 90.02804 20 GLU C N 1
ATOM 2119 C CA . GLU C 1 20 ? 14.52777 15.25465 22.35206 1.000 101.81824 20 GLU C CA 1
ATOM 2120 C C . GLU C 1 20 ? 13.41460 15.62833 21.38138 1.000 102.73331 20 GLU C C 1
ATOM 2121 O O . GLU 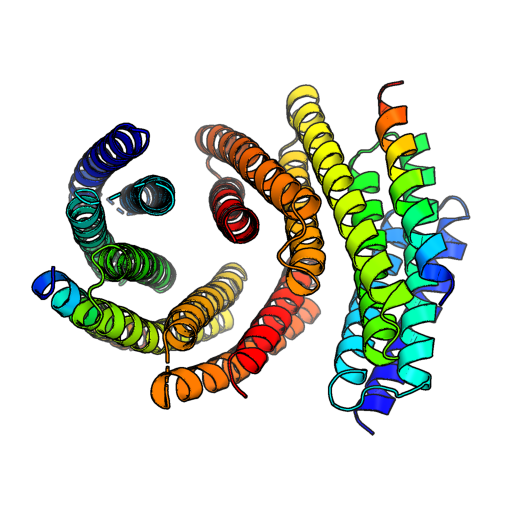C 1 20 ? 12.84029 16.71966 21.47335 1.000 99.85720 20 GLU C O 1
ATOM 2127 N N . LEU C 1 21 ? 13.09250 14.73185 20.44551 1.000 99.33876 21 LEU C N 1
ATOM 2128 C CA . LEU C 1 21 ? 12.03114 15.01545 19.48492 1.000 83.46892 21 LEU C CA 1
ATOM 2129 C C . LEU C 1 21 ? 10.66115 15.00188 20.15206 1.000 85.87926 21 LEU C C 1
ATOM 2130 O O . LEU C 1 21 ? 9.77822 15.78388 19.78128 1.000 81.90635 21 LEU C O 1
ATOM 2135 N N . ILE C 1 22 ? 10.46390 14.12032 21.13590 1.000 91.22511 22 ILE C N 1
ATOM 2136 C CA . ILE C 1 22 ? 9.18688 14.06924 21.84410 1.000 98.87891 22 ILE C CA 1
ATOM 2137 C C . ILE C 1 22 ? 8.95492 15.36105 22.61724 1.000 102.38121 22 ILE C C 1
ATOM 2138 O O . ILE C 1 22 ? 7.84186 15.90209 22.63342 1.000 100.13086 22 ILE C O 1
ATOM 2143 N N . LYS C 1 23 ? 10.00150 15.87909 23.26445 1.000 102.46988 23 LYS C N 1
ATOM 2144 C CA . LYS C 1 23 ? 9.87508 17.13598 23.99599 1.000 100.51926 23 LYS C CA 1
ATOM 2145 C C . LYS C 1 23 ? 9.54201 18.28763 23.05539 1.000 91.59087 23 LYS C C 1
ATOM 2146 O O . LYS C 1 23 ? 8.63186 19.08084 23.32260 1.000 91.47095 23 LYS C O 1
ATOM 2152 N N . LYS C 1 24 ? 10.27274 18.39348 21.94268 1.000 92.05524 24 LYS C N 1
ATOM 2153 C CA . LYS C 1 24 ? 10.04296 19.48861 21.00647 1.000 95.47715 24 LYS C CA 1
ATOM 2154 C C . LYS C 1 24 ? 8.69148 19.36913 20.31412 1.000 106.65947 24 LYS C C 1
ATOM 2155 O O . LYS C 1 24 ? 8.06952 20.38919 19.99564 1.000 111.19750 24 LYS C O 1
ATOM 2161 N N . ALA C 1 25 ? 8.22204 18.14277 20.07173 1.000 106.03963 25 ALA C N 1
ATOM 2162 C CA . ALA C 1 25 ? 6.92735 17.96764 19.42148 1.000 105.64842 25 ALA C CA 1
ATOM 2163 C C . ALA C 1 25 ? 5.78709 18.40100 20.33386 1.000 104.97063 25 ALA C C 1
ATOM 2164 O O . ALA C 1 25 ? 4.81197 19.00580 19.87271 1.000 100.69744 25 ALA C O 1
ATOM 2166 N N . ARG C 1 26 ? 5.88984 18.10270 21.63153 1.000 112.07945 26 ARG C N 1
ATOM 2167 C CA . ARG C 1 26 ? 4.84565 18.51573 22.56219 1.000 113.20430 26 ARG C CA 1
ATOM 2168 C C . ARG C 1 26 ? 4.87033 20.02084 22.79206 1.000 112.21737 26 ARG C C 1
ATOM 2169 O O . ARG C 1 26 ? 3.84024 20.61132 23.13861 1.000 108.96692 26 ARG C O 1
ATOM 2177 N N . LYS C 1 27 ? 6.03044 20.65552 22.60558 1.000 111.84789 27 LYS C N 1
ATOM 2178 C CA . LYS C 1 27 ? 6.10734 22.10862 22.70113 1.000 107.32490 27 LYS C CA 1
ATOM 2179 C C . LYS C 1 27 ? 5.51331 22.77941 21.46815 1.000 116.86422 27 LYS C C 1
ATOM 2180 O O . LYS C 1 27 ? 4.85477 23.81935 21.58116 1.000 115.73517 27 LYS C O 1
ATOM 2186 N N . THR C 1 28 ? 5.73116 22.20094 20.29060 1.000 128.19320 28 THR C N 1
ATOM 2187 C CA . THR C 1 28 ? 5.20451 22.75844 19.05003 1.000 117.05452 28 THR C CA 1
ATOM 2188 C C . THR C 1 28 ? 3.80736 22.21909 18.76469 1.000 112.24152 28 THR C C 1
ATOM 2189 O O . THR C 1 28 ? 2.89926 22.97361 18.41595 1.000 122.68738 28 THR C O 1
ATOM 2193 N N . PRO C 1 31 ? 4.25313 17.48853 14.65620 1.000 89.24255 31 PRO C N 1
ATOM 2194 C CA . PRO C 1 31 ? 3.82509 16.18181 14.14581 1.000 91.64017 31 PRO C CA 1
ATOM 2195 C C . PRO C 1 31 ? 4.93938 15.45050 13.40573 1.000 98.99696 31 PRO C C 1
ATOM 2196 O O . PRO C 1 31 ? 5.06912 14.23497 13.53175 1.000 89.95348 31 PRO C O 1
ATOM 2200 N N . GLU C 1 32 ? 5.73723 16.19175 12.63571 1.000 92.71869 32 GLU C N 1
ATOM 2201 C CA . GLU C 1 32 ? 6.83662 15.57349 11.90630 1.000 93.85907 32 GLU C CA 1
ATOM 2202 C C . GLU C 1 32 ? 7.98005 15.16789 12.82611 1.000 81.23819 32 GLU C C 1
ATOM 2203 O O . GLU C 1 32 ? 8.78923 14.31302 12.45013 1.000 80.63310 32 GLU C O 1
ATOM 2209 N N . LEU C 1 33 ? 8.05983 15.75474 14.02226 1.000 83.78178 33 LEU C N 1
ATOM 2210 C CA . LEU C 1 33 ? 9.13105 15.40348 14.94819 1.000 82.15831 33 LEU C CA 1
ATOM 2211 C C . LEU C 1 33 ? 8.88935 14.04090 15.58602 1.000 75.27655 33 LEU C C 1
ATOM 2212 O O . LEU C 1 33 ? 9.82063 13.23806 15.71709 1.000 67.77704 33 LEU C O 1
ATOM 2217 N N . LEU C 1 34 ? 7.64842 13.75963 15.99149 1.000 83.95693 34 LEU C N 1
ATOM 2218 C CA . LEU C 1 34 ? 7.35565 12.45844 16.58222 1.000 73.27972 34 LEU C CA 1
ATOM 2219 C C . LEU C 1 34 ? 7.34365 11.35672 15.53047 1.000 75.69292 34 LEU C C 1
ATOM 2220 O O . LEU C 1 34 ? 7.59919 10.19113 15.85459 1.000 80.59199 34 LEU C O 1
ATOM 2225 N N . ARG C 1 35 ? 7.04888 11.69999 14.27368 1.000 86.83717 35 ARG C N 1
ATOM 2226 C CA . ARG C 1 35 ? 7.17912 10.72194 13.19922 1.000 73.81173 35 ARG C CA 1
ATOM 2227 C C . ARG C 1 35 ? 8.63348 10.31335 13.01214 1.000 69.17355 35 ARG C C 1
ATOM 2228 O O . ARG C 1 35 ? 8.92589 9.14494 12.73326 1.000 81.49249 35 ARG C O 1
ATOM 2236 N N . LYS C 1 36 ? 9.55985 11.26173 13.16546 1.000 61.54334 36 LYS C N 1
ATOM 2237 C CA . LYS C 1 36 ? 10.97644 10.92500 13.11624 1.000 67.02958 36 LYS C CA 1
ATOM 2238 C C . LYS C 1 36 ? 11.43301 10.24789 14.40105 1.000 57.15262 36 LYS C C 1
ATOM 2239 O O . LYS C 1 36 ? 12.34909 9.41825 14.36921 1.000 62.56209 36 LYS C O 1
ATOM 2245 N N . ALA C 1 37 ? 10.81007 10.58418 15.53330 1.000 61.59337 37 ALA C N 1
ATOM 2246 C CA . ALA C 1 37 ? 11.10130 9.87171 16.77223 1.000 74.96366 37 ALA C CA 1
ATOM 2247 C C . ALA C 1 37 ? 10.61124 8.43198 16.69976 1.000 63.70885 37 ALA C C 1
ATOM 2248 O O . ALA C 1 37 ? 11.24211 7.52562 17.25617 1.000 69.45797 37 ALA C O 1
ATOM 2250 N N . LEU C 1 38 ? 9.48555 8.20330 16.02034 1.000 68.18254 38 LEU C N 1
ATOM 2251 C CA . LEU C 1 38 ? 9.02718 6.83853 15.78686 1.000 67.83620 38 LEU C CA 1
ATOM 2252 C C . LEU C 1 38 ? 10.02028 6.07555 14.92080 1.000 61.91060 38 LEU C C 1
ATOM 2253 O O . LEU C 1 38 ? 10.38463 4.93542 15.22992 1.000 72.43212 38 LEU C O 1
ATOM 2258 N N . GLU C 1 39 ? 10.48006 6.69932 13.83264 1.000 60.38257 39 GLU C N 1
ATOM 2259 C CA . GLU C 1 39 ? 11.41825 6.03183 12.93683 1.000 80.65045 39 GLU C CA 1
ATOM 2260 C C . GLU C 1 39 ? 12.75663 5.77345 13.61648 1.000 66.37570 39 GLU C C 1
ATOM 2261 O O . GLU C 1 39 ? 13.42286 4.77761 13.31070 1.000 60.44400 39 GLU C O 1
ATOM 2267 N N . ALA C 1 40 ? 13.16608 6.65228 14.53468 1.000 66.90390 40 ALA C N 1
ATOM 2268 C CA . ALA C 1 40 ? 14.38875 6.40864 15.29272 1.000 67.94480 40 ALA C CA 1
ATOM 2269 C C . ALA C 1 40 ? 14.20935 5.24818 16.26311 1.000 60.27429 40 ALA C C 1
ATOM 2270 O O . ALA C 1 40 ? 15.12637 4.43985 16.45060 1.000 67.10566 40 ALA C O 1
ATOM 2272 N N . LEU C 1 41 ? 13.03468 5.14969 16.88987 1.000 53.52562 41 LEU C N 1
ATOM 2273 C CA . LEU C 1 41 ? 12.75485 4.00815 17.75417 1.000 52.38125 41 LEU C CA 1
ATOM 2274 C C . LEU C 1 41 ? 12.63395 2.72369 16.94488 1.000 56.44400 41 LEU C C 1
ATOM 2275 O O . LEU C 1 41 ? 13.07779 1.65908 17.39085 1.000 54.02068 41 LEU C O 1
ATOM 2280 N N . LYS C 1 42 ? 12.03371 2.80394 15.75371 1.000 59.70515 42 LYS C N 1
ATOM 2281 C CA . LYS C 1 42 ? 11.96436 1.63787 14.87879 1.000 51.31432 42 LYS C CA 1
ATOM 2282 C C . LYS C 1 42 ? 13.35746 1.15467 14.49953 1.000 49.65683 42 LYS C C 1
ATOM 2283 O O . LYS C 1 42 ? 13.62164 -0.05315 14.48609 1.000 54.35401 42 LYS C O 1
ATOM 2289 N N . GLU C 1 43 ? 14.26445 2.08531 14.19118 1.000 52.17627 43 GLU C N 1
ATOM 2290 C CA . GLU C 1 43 ? 15.64732 1.70745 13.92323 1.000 58.30816 43 GLU C CA 1
ATOM 2291 C C . GLU C 1 43 ? 16.31529 1.13020 15.16381 1.000 56.88916 43 GLU C C 1
ATOM 2292 O O . GLU C 1 43 ? 17.19353 0.26727 15.05048 1.000 69.42762 43 GLU C O 1
ATOM 2298 N N . ALA C 1 44 ? 15.91291 1.58979 16.35062 1.000 51.74461 44 ALA C N 1
ATOM 2299 C CA . ALA C 1 44 ? 16.47734 1.05256 17.58345 1.000 60.85770 44 ALA C CA 1
ATOM 2300 C C . ALA C 1 44 ? 15.99453 -0.36903 17.83804 1.000 55.96587 44 ALA C C 1
ATOM 2301 O O . ALA C 1 44 ? 16.76729 -1.22065 18.29290 1.000 64.43175 44 ALA C O 1
ATOM 2303 N N . VAL C 1 45 ? 14.71950 -0.64374 17.55487 1.000 53.16872 45 VAL C N 1
ATOM 2304 C CA . VAL C 1 45 ? 14.20455 -2.00116 17.70383 1.000 58.09384 45 VAL C CA 1
ATOM 2305 C C . VAL C 1 45 ? 14.86169 -2.93219 16.69240 1.000 54.14278 45 VAL C C 1
ATOM 2306 O O . VAL C 1 45 ? 15.16144 -4.09240 16.99859 1.000 67.19142 45 VAL C O 1
ATOM 2310 N N . ARG C 1 46 ? 15.10459 -2.43896 15.47517 1.000 54.01597 46 ARG C N 1
ATOM 2311 C CA . ARG C 1 46 ? 15.80698 -3.24101 14.47914 1.000 58.30704 46 ARG C CA 1
ATOM 2312 C C . ARG C 1 46 ? 17.23469 -3.54566 14.91224 1.000 65.06542 46 ARG C C 1
ATOM 2313 O O . ARG C 1 46 ? 17.78337 -4.59399 14.55164 1.000 63.98312 46 ARG C O 1
ATOM 2321 N N . ALA C 1 47 ? 17.85005 -2.64668 15.68378 1.000 66.15267 47 ALA C N 1
ATOM 2322 C CA . ALA C 1 47 ? 19.21788 -2.87077 16.13886 1.000 68.96554 47 ALA C CA 1
ATOM 2323 C C . ALA C 1 47 ? 19.26131 -3.90237 17.25890 1.000 74.59695 47 ALA C C 1
ATOM 2324 O O . ALA C 1 47 ? 20.06195 -4.84341 17.21868 1.000 81.64116 47 ALA C O 1
ATOM 2326 N N . VAL C 1 48 ? 18.40238 -3.74654 18.26885 1.000 64.58453 48 VAL C N 1
ATOM 2327 C CA . VAL C 1 48 ? 18.42274 -4.68413 19.38605 1.000 69.48279 48 VAL C CA 1
ATOM 2328 C C . VAL C 1 48 ? 17.93734 -6.05896 18.94750 1.000 72.45242 48 VAL C C 1
ATOM 2329 O O . VAL C 1 48 ? 18.30316 -7.07493 19.55215 1.000 83.75267 48 VAL C O 1
ATOM 2333 N N . LYS C 1 49 ? 17.11431 -6.12440 17.89849 1.000 69.03368 49 LYS C N 1
ATOM 2334 C CA . LYS C 1 49 ? 16.70220 -7.42338 17.37910 1.000 69.05516 49 LYS C CA 1
ATOM 2335 C C . LYS C 1 49 ? 17.89251 -8.17835 16.80331 1.000 82.64080 49 LYS C C 1
ATOM 2336 O O . LYS C 1 49 ? 18.11542 -9.34743 17.13463 1.000 94.12206 49 LYS C O 1
ATOM 2342 N N . GLU C 1 50 ? 18.67482 -7.52029 15.94195 1.000 82.13695 50 GLU C N 1
ATOM 2343 C CA . GLU C 1 50 ? 19.87073 -8.15120 15.39119 1.000 87.66773 50 GLU C CA 1
ATOM 2344 C C . GLU C 1 50 ? 20.83485 -8.57838 16.49068 1.000 85.33503 50 GLU C C 1
ATOM 2345 O O . GLU C 1 50 ? 21.59770 -9.53452 16.31207 1.000 97.64371 50 GLU C O 1
ATOM 2351 N N . ALA C 1 51 ? 20.81223 -7.88972 17.63239 1.000 83.00230 51 ALA C N 1
ATOM 2352 C CA . ALA C 1 51 ? 21.66129 -8.27059 18.75486 1.000 90.35503 51 ALA C CA 1
ATOM 2353 C C . ALA C 1 51 ? 21.10635 -9.48933 19.48175 1.000 82.98706 51 ALA C C 1
ATOM 2354 O O . ALA C 1 51 ? 21.85007 -10.42303 19.80245 1.000 82.15926 51 ALA C O 1
ATOM 2356 N N . ILE C 1 52 ? 19.79920 -9.49446 19.75038 1.000 78.64430 52 ILE C N 1
ATOM 2357 C CA . ILE C 1 52 ? 19.19378 -10.60662 20.47550 1.000 89.28170 52 ILE C CA 1
ATOM 2358 C C . ILE C 1 52 ? 19.22343 -11.87606 19.63232 1.000 89.12148 52 ILE C C 1
ATOM 2359 O O . ILE C 1 52 ? 19.41231 -12.98087 20.15716 1.000 96.39648 52 ILE C O 1
ATOM 2364 N N . LYS C 1 53 ? 19.05876 -11.74232 18.31273 1.000 90.02904 53 LYS C N 1
ATOM 2365 C CA . LYS C 1 53 ? 19.22749 -12.89192 17.43056 1.000 92.10392 53 LYS C CA 1
ATOM 2366 C C . LYS C 1 53 ? 20.63742 -13.46328 17.50519 1.000 99.01040 53 LYS C C 1
ATOM 2367 O O . LYS C 1 53 ? 20.83568 -14.64149 17.18937 1.000 113.45605 53 LYS C O 1
ATOM 2373 N N . ARG C 1 54 ? 21.61477 -12.65931 17.91377 1.000 100.23596 54 ARG C N 1
ATOM 2374 C CA . ARG C 1 54 ? 22.98549 -13.12680 18.07577 1.000 105.61785 54 ARG C CA 1
ATOM 2375 C C . ARG C 1 54 ? 23.33205 -13.28421 19.55282 1.000 98.99421 54 ARG C C 1
ATOM 2376 O O . ARG C 1 54 ? 23.92580 -14.28291 19.95868 1.000 106.34880 54 ARG C O 1
ATOM 2384 N N . GLU C 1 59 ? 20.30964 -11.22085 26.47474 1.000 111.43890 59 GLU C N 1
ATOM 2385 C CA . GLU C 1 59 ? 20.66956 -10.81798 27.82919 1.000 110.22666 59 GLU C CA 1
ATOM 2386 C C . GLU C 1 59 ? 21.06003 -9.34437 27.86575 1.000 106.38820 59 GLU C C 1
ATOM 2387 O O . GLU C 1 59 ? 21.69293 -8.84295 26.93499 1.000 107.23226 59 GLU C O 1
ATOM 2393 N N . GLU C 1 60 ? 20.65547 -8.65789 28.93899 1.000 96.02839 60 GLU C N 1
ATOM 2394 C CA . GLU C 1 60 ? 20.87147 -7.22379 29.12831 1.000 99.77452 60 GLU C CA 1
ATOM 2395 C C . GLU C 1 60 ? 20.11578 -6.39449 28.09344 1.000 105.37851 60 GLU C C 1
ATOM 2396 O O . GLU C 1 60 ? 19.51229 -5.37216 28.43611 1.000 101.31381 60 GLU C O 1
ATOM 2402 N N . ALA C 1 61 ? 20.13993 -6.81964 26.82759 1.000 115.13786 61 ALA C N 1
ATOM 2403 C CA . ALA C 1 61 ? 19.33258 -6.17962 25.79674 1.000 99.27049 61 ALA C CA 1
ATOM 2404 C C . ALA C 1 61 ? 17.83803 -6.35430 26.03105 1.000 94.85476 61 ALA C C 1
ATOM 2405 O O . ALA C 1 61 ? 17.04192 -5.70009 25.34832 1.000 83.31538 61 ALA C O 1
ATOM 2407 N N . VAL C 1 62 ? 17.44225 -7.22426 26.96399 1.000 95.67501 62 VAL C N 1
ATOM 2408 C CA . VAL C 1 62 ? 16.03450 -7.33488 27.33706 1.000 86.02732 62 VAL C CA 1
ATOM 2409 C C . VAL C 1 62 ? 15.54797 -6.02493 27.94278 1.000 87.16218 62 VAL C C 1
ATOM 2410 O O . VAL C 1 62 ? 14.49610 -5.49626 27.56421 1.000 94.31756 62 VAL C O 1
ATOM 2414 N N . LYS C 1 63 ? 16.31029 -5.48019 28.89470 1.000 82.83626 63 LYS C N 1
ATOM 2415 C CA . LYS C 1 63 ? 15.97575 -4.17090 29.44320 1.000 83.16771 63 LYS C CA 1
ATOM 2416 C C . LYS C 1 63 ? 16.09350 -3.08013 28.38896 1.000 79.65052 63 LYS C C 1
ATOM 2417 O O . LYS C 1 63 ? 15.36099 -2.08593 28.44104 1.000 80.75286 63 LYS C O 1
ATOM 2423 N N . THR C 1 64 ? 17.00546 -3.24595 27.42789 1.000 89.77149 64 THR C N 1
ATOM 2424 C CA . THR C 1 64 ? 17.12204 -2.27437 26.34601 1.000 83.13782 64 THR C CA 1
ATOM 2425 C C . THR C 1 64 ? 15.87005 -2.26762 25.47803 1.000 71.73155 64 THR C C 1
ATOM 2426 O O . THR C 1 64 ? 15.40298 -1.20174 25.06150 1.000 70.25785 64 THR C O 1
ATOM 2430 N N . ALA C 1 65 ? 15.30775 -3.44676 25.20285 1.000 68.65058 65 ALA C N 1
ATOM 2431 C CA . ALA C 1 65 ? 14.08445 -3.51388 24.41095 1.000 66.80983 65 ALA C CA 1
ATOM 2432 C C . ALA C 1 65 ? 12.89515 -2.95520 25.18198 1.000 80.43059 65 ALA C C 1
ATOM 2433 O O . ALA C 1 65 ? 12.00961 -2.32333 24.59392 1.000 82.65368 65 ALA C O 1
ATOM 2435 N N . VAL C 1 66 ? 12.85608 -3.17873 26.49783 1.000 89.02445 66 VAL C N 1
ATOM 2436 C CA . VAL C 1 66 ? 11.76858 -2.64190 27.31041 1.000 77.22703 66 VAL C CA 1
ATOM 2437 C C . VAL C 1 66 ? 11.82944 -1.11986 27.34483 1.000 74.43761 66 VAL C C 1
ATOM 2438 O O . VAL C 1 66 ? 10.79626 -0.44217 27.27850 1.000 68.79863 66 VAL C O 1
ATOM 2442 N N . ARG C 1 67 ? 13.03739 -0.55719 27.44434 1.000 68.76128 67 ARG C N 1
ATOM 2443 C CA . ARG C 1 67 ? 13.18008 0.89375 27.38733 1.000 64.28421 67 ARG C CA 1
ATOM 2444 C C . ARG C 1 67 ? 12.71108 1.44691 26.04893 1.000 68.54703 67 ARG C C 1
ATOM 2445 O O . ARG C 1 67 ? 12.16377 2.55344 25.99340 1.000 66.27189 67 ARG C O 1
ATOM 2453 N N . LEU C 1 68 ? 12.91058 0.69440 24.96377 1.000 79.65835 68 LEU C N 1
ATOM 2454 C CA . LEU C 1 68 ? 12.41329 1.13009 23.66277 1.000 72.05746 68 LEU C CA 1
ATOM 2455 C C . LEU C 1 68 ? 10.89301 1.05554 23.60090 1.000 68.74581 68 LEU C C 1
ATOM 2456 O O . LEU C 1 68 ? 10.24439 1.94860 23.04351 1.000 69.46735 68 LEU C O 1
ATOM 2461 N N . ALA C 1 69 ? 10.30692 -0.00268 24.16724 1.000 77.46973 69 ALA C N 1
ATOM 2462 C CA . ALA C 1 69 ? 8.85366 -0.12803 24.17262 1.000 67.40327 69 ALA C CA 1
ATOM 2463 C C . ALA C 1 69 ? 8.19985 0.94676 25.02979 1.000 74.54097 69 ALA C C 1
ATOM 2464 O O . ALA C 1 69 ? 7.05543 1.33464 24.76798 1.000 83.91085 69 ALA C O 1
ATOM 2466 N N . ARG C 1 70 ? 8.90266 1.43495 26.05376 1.000 78.63407 70 ARG C N 1
ATOM 2467 C CA . ARG C 1 70 ? 8.36426 2.51662 26.87115 1.000 70.16747 70 ARG C CA 1
ATOM 2468 C C . ARG C 1 70 ? 8.25936 3.80692 26.06821 1.000 72.74684 70 ARG C C 1
ATOM 2469 O O . ARG C 1 70 ? 7.19766 4.43931 26.02592 1.000 79.45062 70 ARG C O 1
ATOM 2477 N N . GLU C 1 71 ? 9.35418 4.21100 25.41809 1.000 77.86226 71 GLU C N 1
ATOM 2478 C CA . GLU C 1 71 ? 9.33316 5.43755 24.62844 1.000 80.04734 71 GLU C CA 1
ATOM 2479 C C . GLU C 1 71 ? 8.40908 5.31419 23.42391 1.000 71.68334 71 GLU C C 1
ATOM 2480 O O . GLU C 1 71 ? 7.86002 6.32087 22.96164 1.000 74.23997 71 GLU C O 1
ATOM 2486 N N . LEU C 1 72 ? 8.22722 4.09717 22.90272 1.000 71.95061 72 LEU C N 1
ATOM 2487 C CA . LEU C 1 72 ? 7.28765 3.89632 21.80441 1.000 64.54497 72 LEU C CA 1
ATOM 2488 C C . LEU C 1 72 ? 5.85709 4.19203 22.23201 1.000 64.56870 72 LEU C C 1
ATOM 2489 O O . LEU C 1 72 ? 5.03493 4.60511 21.40616 1.000 68.18772 72 LEU C O 1
ATOM 2494 N N . LEU C 1 73 ? 5.53957 3.98774 23.51132 1.000 67.65239 73 LEU C N 1
ATOM 2495 C CA . LEU C 1 73 ? 4.22051 4.35329 24.01194 1.000 72.33782 73 LEU C CA 1
ATOM 2496 C C . LEU C 1 73 ? 4.09283 5.85536 24.22438 1.000 84.28052 73 LEU C C 1
ATOM 2497 O O . LEU C 1 73 ? 2.98676 6.39740 24.12486 1.000 83.66772 73 LEU C O 1
ATOM 2502 N N . LYS C 1 74 ? 5.20241 6.54005 24.51592 1.000 75.87651 74 LYS C N 1
ATOM 2503 C CA . LYS C 1 74 ? 5.16469 7.99517 24.61501 1.000 78.51722 74 LYS C CA 1
ATOM 2504 C C . LYS C 1 74 ? 4.88372 8.63933 23.26389 1.000 80.80176 74 LYS C C 1
ATOM 2505 O O . LYS C 1 74 ? 4.21732 9.67886 23.20105 1.000 93.72413 74 LYS C O 1
ATOM 2511 N N . VAL C 1 75 ? 5.38044 8.04272 22.17809 1.000 74.38279 75 VAL C N 1
ATOM 2512 C CA . VAL C 1 75 ? 5.10272 8.57452 20.84790 1.000 76.08653 75 VAL C CA 1
ATOM 2513 C C . VAL C 1 75 ? 3.64899 8.32598 20.46904 1.000 75.49127 75 VAL C C 1
ATOM 2514 O O . VAL C 1 75 ? 2.99735 9.17995 19.85527 1.000 76.51845 75 VAL C O 1
ATOM 2518 N N . ALA C 1 76 ? 3.11666 7.15609 20.82930 1.000 69.48307 76 ALA C N 1
ATOM 2519 C CA . ALA C 1 76 ? 1.72981 6.84458 20.50315 1.000 72.77436 76 ALA C CA 1
ATOM 2520 C C . ALA C 1 76 ? 0.76757 7.76826 21.23824 1.000 81.60343 76 ALA C C 1
ATOM 2521 O O . ALA C 1 76 ? -0.23517 8.20872 20.66487 1.000 102.53173 76 ALA C O 1
ATOM 2523 N N . GLU C 1 77 ? 1.05973 8.07786 22.50445 1.000 87.00297 77 GLU C N 1
ATOM 2524 C CA . GLU C 1 77 ? 0.18474 8.95281 23.28026 1.000 94.54106 77 GLU C CA 1
ATOM 2525 C C . GLU C 1 77 ? 0.05914 10.32452 22.62962 1.000 83.84985 77 GLU C C 1
ATOM 2526 O O . GLU C 1 77 ? -1.05128 10.79647 22.36001 1.000 98.57522 77 GLU C O 1
ATOM 2532 N N . GLU C 1 78 ? 1.19304 10.98034 22.36649 1.000 82.35794 78 GLU C N 1
ATOM 2533 C CA . GLU C 1 78 ? 1.15352 12.29642 21.73736 1.000 87.32929 78 GLU C CA 1
ATOM 2534 C C . GLU C 1 78 ? 0.56576 12.22796 20.33494 1.000 85.77449 78 GLU C C 1
ATOM 2535 O O . GLU C 1 78 ? 0.01863 13.22062 19.84183 1.000 89.91234 78 GLU C O 1
ATOM 2541 N N . LEU C 1 79 ? 0.66890 11.07132 19.67813 1.000 100.98760 79 LEU C N 1
ATOM 2542 C CA . LEU C 1 79 ? -0.01141 10.88638 18.40142 1.000 93.21230 79 LEU C CA 1
ATOM 2543 C C . LEU C 1 79 ? -1.52196 10.83477 18.59053 1.000 93.07928 79 LEU C C 1
ATOM 2544 O O . LEU C 1 79 ? -2.27361 11.43899 17.81596 1.000 100.80311 79 LEU C O 1
ATOM 2549 N N . LYS C 1 80 ? -1.98299 10.11886 19.61879 1.000 99.07659 80 LYS C N 1
ATOM 2550 C CA . LYS C 1 80 ? -3.40808 10.08850 19.92737 1.000 95.87798 80 LYS C CA 1
ATOM 2551 C C . LYS C 1 80 ? -3.90214 11.43919 20.42761 1.000 113.89321 80 LYS C C 1
ATOM 2552 O O . LYS C 1 80 ? -5.08113 11.76998 20.25521 1.000 118.12469 80 LYS C O 1
ATOM 2558 N N . GLU C 1 81 ? -3.01958 12.22830 21.04397 1.000 114.90602 81 GLU C N 1
ATOM 2559 C CA . GLU C 1 81 ? -3.42003 13.52618 21.57819 1.000 109.96776 81 GLU C CA 1
ATOM 2560 C C . GLU C 1 81 ? -3.78767 14.49641 20.46274 1.000 110.59474 81 GLU C C 1
ATOM 2561 O O . GLU C 1 81 ? -4.83091 15.15633 20.52048 1.000 116.16623 81 GLU C O 1
ATOM 2567 N N . ARG C 1 82 ? -2.94210 14.60050 19.44113 1.000 101.29603 82 ARG C N 1
ATOM 2568 C CA . ARG C 1 82 ? -3.22092 15.46656 18.30410 1.000 106.64224 82 ARG C CA 1
ATOM 2569 C C . ARG C 1 82 ? -4.11394 14.80501 17.26290 1.000 110.26077 82 ARG C C 1
ATOM 2570 O O . ARG C 1 82 ? -4.38816 15.41810 16.22545 1.000 108.87973 82 ARG C O 1
ATOM 2578 N N . ALA C 1 83 ? -4.58821 13.58360 17.52062 1.000 112.72851 83 ALA C N 1
ATOM 2579 C CA . ALA C 1 83 ? -5.42722 12.87721 16.56053 1.000 103.13456 83 ALA C CA 1
ATOM 2580 C C . ALA C 1 83 ? -6.75723 13.57574 16.30907 1.000 111.85426 83 ALA C C 1
ATOM 2581 O O . ALA C 1 83 ? -7.43984 13.23330 15.33769 1.000 124.87977 83 ALA C O 1
ATOM 2583 N N . GLU C 1 84 ? -7.14492 14.53592 17.15223 1.000 116.57319 84 GLU C N 1
ATOM 2584 C CA . GLU C 1 84 ? -8.32396 15.34247 16.85357 1.000 119.30692 84 GLU C CA 1
ATOM 2585 C C . GLU C 1 84 ? -8.09568 16.20628 15.62206 1.000 126.47429 84 GLU C C 1
ATOM 2586 O O . GLU C 1 84 ? -9.02311 16.44236 14.83859 1.000 124.85740 84 GLU C O 1
ATOM 2592 N N . LYS C 1 85 ? -6.87266 16.68711 15.43819 1.000 124.53643 85 LYS C N 1
ATOM 2593 C CA . LYS C 1 85 ? -6.53276 17.46672 14.26109 1.000 107.72926 85 LYS C CA 1
ATOM 2594 C C . LYS C 1 85 ? -5.62223 16.66930 13.34048 1.000 115.60417 85 LYS C C 1
ATOM 2595 O O . LYS C 1 85 ? -5.46959 15.46077 13.50318 1.000 124.73602 85 LYS C O 1
ATOM 2601 N N . GLY C 1 87 ? -4.44724 15.55283 10.54469 1.000 117.93673 87 GLY C N 1
ATOM 2602 C CA . GLY C 1 87 ? -4.64205 14.43418 9.64125 1.000 104.31220 87 GLY C CA 1
ATOM 2603 C C . GLY C 1 87 ? -5.66669 13.43440 10.14070 1.000 107.21329 87 GLY C C 1
ATOM 2604 O O . GLY C 1 87 ? -6.00406 12.49388 9.43330 1.000 110.67792 87 GLY C O 1
ATOM 2605 N N . ASP C 1 88 ? -6.14589 13.65667 11.36826 1.000 105.75242 88 ASP C N 1
ATOM 2606 C CA . ASP C 1 88 ? -7.13371 12.88061 12.12010 1.000 111.30018 88 ASP C CA 1
ATOM 2607 C C . ASP C 1 88 ? -6.84456 11.36737 12.07065 1.000 108.20616 88 ASP C C 1
ATOM 2608 O O . ASP C 1 88 ? -6.10467 10.90510 12.94829 1.000 102.52114 88 ASP C O 1
ATOM 2613 N N . PRO C 1 89 ? -7.36458 10.53237 11.14593 1.000 105.55690 89 PRO C N 1
ATOM 2614 C CA . PRO C 1 89 ? -7.03066 9.10147 11.26070 1.000 102.04502 89 PRO C CA 1
ATOM 2615 C C . PRO C 1 89 ? -5.59190 8.77568 10.88717 1.000 97.61264 89 PRO C C 1
ATOM 2616 O O . PRO C 1 89 ? -5.10660 7.70004 11.26409 1.000 86.78213 89 PRO C O 1
ATOM 2620 N N . ARG C 1 90 ? -4.89157 9.66451 10.17510 1.000 89.24120 90 ARG C N 1
ATOM 2621 C CA . ARG C 1 90 ? -3.49771 9.39565 9.83114 1.000 83.49545 90 ARG C CA 1
ATOM 2622 C C . ARG C 1 90 ? -2.64791 9.25066 11.08505 1.000 77.70949 90 ARG C C 1
ATOM 2623 O O . ARG C 1 90 ? -1.80901 8.34730 11.18301 1.000 76.29790 90 ARG C O 1
ATOM 2631 N N . LEU C 1 91 ? -2.85987 10.13306 12.06235 1.000 79.64897 91 LEU C N 1
ATOM 2632 C CA . LEU C 1 91 ? -2.09314 10.05641 13.29804 1.000 75.12704 91 LEU C CA 1
ATOM 2633 C C . LEU C 1 91 ? -2.44816 8.80984 14.09621 1.000 85.51934 91 LEU C C 1
ATOM 2634 O O . LEU C 1 91 ? -1.61372 8.30207 14.85508 1.000 92.60448 91 LEU C O 1
ATOM 2639 N N . LEU C 1 92 ? -3.67380 8.30274 13.94213 1.000 79.21697 92 LEU C N 1
ATOM 2640 C CA . LEU C 1 92 ? -4.04511 7.07750 14.64051 1.000 76.43850 92 LEU C CA 1
ATOM 2641 C C . LEU C 1 92 ? -3.25688 5.88707 14.11478 1.000 83.40471 92 LEU C C 1
ATOM 2642 O O . LEU C 1 92 ? -2.83012 5.02764 14.89399 1.000 83.19220 92 LEU C O 1
ATOM 2647 N N . LEU C 1 93 ? -3.05646 5.81605 12.79671 1.000 72.54884 93 LEU C N 1
ATOM 2648 C CA . LEU C 1 93 ? -2.27151 4.72266 12.23539 1.000 72.51830 93 LEU C CA 1
ATOM 2649 C C . LEU C 1 93 ? -0.82043 4.80982 12.68319 1.000 71.00519 93 LEU C C 1
ATOM 2650 O O . LEU C 1 93 ? -0.20740 3.79127 13.02185 1.000 76.66485 93 LEU C O 1
ATOM 2655 N N . LEU C 1 94 ? -0.25721 6.02001 12.69535 1.000 69.13771 94 LEU C N 1
ATOM 2656 C CA . LEU C 1 94 ? 1.08914 6.20217 13.22342 1.000 73.33799 94 LEU C CA 1
ATOM 2657 C C . LEU C 1 94 ? 1.15543 5.84664 14.70084 1.000 70.85109 94 LEU C C 1
ATOM 2658 O O . LEU C 1 94 ? 2.18645 5.35767 15.17652 1.000 77.60091 94 LEU C O 1
ATOM 2663 N N . ALA C 1 95 ? 0.07054 6.08797 15.44111 1.000 74.84222 95 ALA C N 1
ATOM 2664 C CA . ALA C 1 95 ? 0.02366 5.67684 16.83960 1.000 70.12784 95 ALA C CA 1
ATOM 2665 C C . ALA C 1 95 ? -0.08517 4.16332 16.96172 1.000 72.73332 95 ALA C C 1
ATOM 2666 O O . ALA C 1 95 ? 0.59203 3.55188 17.79641 1.000 75.07874 95 ALA C O 1
ATOM 2668 N N . ALA C 1 96 ? -0.93602 3.54198 16.14057 1.000 77.25287 96 ALA C N 1
ATOM 2669 C CA . ALA C 1 96 ? -1.03300 2.08685 16.14220 1.000 64.64622 96 ALA C CA 1
ATOM 2670 C C . ALA C 1 96 ? 0.24753 1.44446 15.62924 1.000 57.89949 96 ALA C C 1
ATOM 2671 O O . ALA C 1 96 ? 0.60768 0.34566 16.06607 1.000 62.72415 96 ALA C O 1
ATOM 2673 N N . GLU C 1 97 ? 0.94272 2.11102 14.70528 1.000 62.01056 97 GLU C N 1
ATOM 2674 C CA . GLU C 1 97 ? 2.23457 1.61692 14.24409 1.000 64.57844 97 GLU C CA 1
ATOM 2675 C C . GLU C 1 97 ? 3.28914 1.71262 15.33878 1.000 69.00155 97 GLU C C 1
ATOM 2676 O O . GLU C 1 97 ? 4.23609 0.91768 15.35776 1.000 69.65643 97 GLU C O 1
ATOM 2682 N N . ALA C 1 98 ? 3.13836 2.66673 16.26037 1.000 65.33398 98 ALA C N 1
ATOM 2683 C CA . ALA C 1 98 ? 4.11410 2.82384 17.33372 1.000 59.02286 98 ALA C CA 1
ATOM 2684 C C . ALA C 1 98 ? 4.03579 1.66726 18.32224 1.000 64.17772 98 ALA C C 1
ATOM 2685 O O . ALA C 1 98 ? 5.04814 1.02207 18.61934 1.000 74.05347 98 ALA C O 1
ATOM 2687 N N . ILE C 1 99 ? 2.83809 1.38683 18.84323 1.000 68.38938 99 ILE C N 1
ATOM 2688 C CA . ILE C 1 99 ? 2.69319 0.29560 19.79796 1.000 68.00347 99 ILE C CA 1
ATOM 2689 C C . ILE C 1 99 ? 2.84388 -1.06090 19.12610 1.000 72.26458 99 ILE C C 1
ATOM 2690 O O . ILE C 1 99 ? 3.10320 -2.05841 19.80883 1.000 83.08297 99 ILE C O 1
ATOM 2695 N N . ALA C 1 100 ? 2.68414 -1.12940 17.80178 1.000 72.02475 100 ALA C N 1
ATOM 2696 C CA . ALA C 1 100 ? 2.96737 -2.37274 17.09325 1.000 57.47204 100 ALA C CA 1
ATOM 2697 C C . ALA C 1 100 ? 4.43748 -2.74620 17.22155 1.000 62.33257 100 ALA C C 1
ATOM 2698 O O . ALA C 1 100 ? 4.77266 -3.91168 17.46250 1.000 70.24331 100 ALA C O 1
ATOM 2700 N N . TRP C 1 101 ? 5.33095 -1.76626 17.06733 1.000 64.70115 101 TRP C N 1
ATOM 2701 C CA . TRP C 1 101 ? 6.74513 -2.01305 17.32085 1.000 65.54631 101 TRP C CA 1
ATOM 2702 C C . TRP C 1 101 ? 7.01722 -2.21875 18.80464 1.000 70.37137 101 TRP C C 1
ATOM 2703 O O . TRP C 1 101 ? 7.98096 -2.90291 19.16706 1.000 68.49103 101 TRP C O 1
ATOM 2714 N N . ALA C 1 102 ? 6.18554 -1.63775 19.67361 1.000 73.92472 102 ALA C N 1
ATOM 2715 C CA . ALA C 1 102 ? 6.34123 -1.86294 21.10681 1.000 69.89441 102 ALA C CA 1
ATOM 2716 C C . ALA C 1 102 ? 6.00121 -3.30039 21.47593 1.000 65.51544 102 ALA C C 1
ATOM 2717 O O . ALA C 1 102 ? 6.68501 -3.91222 22.30514 1.000 66.60806 102 ALA C O 1
ATOM 2719 N N . ILE C 1 103 ? 4.94447 -3.85378 20.87517 1.000 71.59893 103 ILE C N 1
ATOM 2720 C CA . ILE C 1 103 ? 4.63992 -5.26893 21.06653 1.000 63.51102 103 ILE C CA 1
ATOM 2721 C C . ILE C 1 103 ? 5.77419 -6.12779 20.52542 1.000 66.72693 103 ILE C C 1
ATOM 2722 O O . ILE C 1 103 ? 6.18672 -7.10819 21.15608 1.000 76.42976 103 ILE C O 1
ATOM 2727 N N . GLU C 1 104 ? 6.30314 -5.76698 19.35311 1.000 63.92317 104 GLU C N 1
ATOM 2728 C CA . GLU C 1 104 ? 7.45691 -6.47484 18.80934 1.000 68.07719 104 GLU C CA 1
ATOM 2729 C C . GLU C 1 104 ? 8.67447 -6.34128 19.71445 1.000 67.66907 104 GLU C C 1
ATOM 2730 O O . GLU C 1 104 ? 9.50738 -7.25236 19.77071 1.000 77.20851 104 GLU C O 1
ATOM 2736 N N . ALA C 1 105 ? 8.79275 -5.22121 20.43221 1.000 70.86022 105 ALA C N 1
ATOM 2737 C CA . ALA C 1 105 ? 9.95690 -5.00549 21.28599 1.000 64.59794 105 ALA C CA 1
ATOM 2738 C C . ALA C 1 105 ? 9.90527 -5.87752 22.53449 1.000 68.95975 105 ALA C C 1
ATOM 2739 O O . ALA C 1 105 ? 10.91416 -6.48226 22.91564 1.000 82.16223 105 ALA C O 1
ATOM 2741 N N . VAL C 1 106 ? 8.74435 -5.95340 23.18706 1.000 74.51997 106 VAL C N 1
ATOM 2742 C CA . VAL C 1 106 ? 8.63140 -6.75819 24.39945 1.000 75.24419 106 VAL C CA 1
ATOM 2743 C C . VAL C 1 106 ? 8.55261 -8.24114 24.06084 1.000 67.97451 106 VAL C C 1
ATOM 2744 O O . VAL C 1 106 ? 9.16732 -9.07398 24.73693 1.000 83.76385 106 VAL C O 1
ATOM 2748 N N . PHE C 1 107 ? 7.80418 -8.59724 23.01192 1.000 65.98643 107 PHE C N 1
ATOM 2749 C CA . PHE C 1 107 ? 7.78610 -9.98568 22.56197 1.000 68.96824 107 PHE C CA 1
ATOM 2750 C C . PHE C 1 107 ? 9.18432 -10.46582 22.20200 1.000 71.66473 107 PHE C C 1
ATOM 2751 O O . PHE C 1 107 ? 9.50589 -11.64367 22.39241 1.000 90.57424 107 PHE C O 1
ATOM 2759 N N . LEU C 1 108 ? 10.02682 -9.57050 21.68443 1.000 75.64804 108 LEU C N 1
ATOM 2760 C CA . LEU C 1 108 ? 11.42839 -9.91103 21.47247 1.000 79.92770 108 LEU C CA 1
ATOM 2761 C C . LEU C 1 108 ? 12.15256 -10.09947 22.79900 1.000 85.39173 108 LEU C C 1
ATOM 2762 O O . LEU C 1 108 ? 12.94919 -11.03259 22.95119 1.000 89.61239 108 LEU C O 1
ATOM 2767 N N . ALA C 1 109 ? 11.88516 -9.22412 23.77193 1.000 81.14220 109 ALA C N 1
ATOM 2768 C CA . ALA C 1 109 ? 12.53607 -9.33691 25.07231 1.000 70.28405 109 ALA C CA 1
ATOM 2769 C C . ALA C 1 109 ? 11.99021 -10.50849 25.87711 1.000 74.65220 109 ALA C C 1
ATOM 2770 O O . ALA C 1 109 ? 12.73544 -11.13482 26.63921 1.000 73.05154 109 ALA C O 1
ATOM 2772 N N . ALA C 1 110 ? 10.70105 -10.81843 25.72489 1.000 81.01489 110 ALA C N 1
ATOM 2773 C CA . ALA C 1 110 ? 10.11396 -11.92966 26.46594 1.000 73.21187 110 ALA C CA 1
ATOM 2774 C C . ALA C 1 110 ? 10.61986 -13.26729 25.94014 1.000 83.94200 110 ALA C C 1
ATOM 2775 O O . ALA C 1 110 ? 10.98386 -14.15464 26.72043 1.000 100.19786 110 ALA C O 1
ATOM 2777 N N . LYS C 1 111 ? 10.64864 -13.43214 24.61516 1.000 85.14220 111 LYS C N 1
ATOM 2778 C CA . LYS C 1 111 ? 11.19434 -14.65123 24.03105 1.000 78.95304 111 LYS C CA 1
ATOM 2779 C C . LYS C 1 111 ? 12.69527 -14.77303 24.25885 1.000 82.13280 111 LYS C C 1
ATOM 2780 O O . LYS C 1 111 ? 13.22291 -15.89076 24.24905 1.000 88.24549 111 LYS C O 1
ATOM 2786 N N . ALA C 1 112 ? 13.39078 -13.65240 24.46656 1.000 83.76599 112 ALA C N 1
ATOM 2787 C CA . ALA C 1 112 ? 14.82029 -13.69834 24.75338 1.000 102.94937 112 ALA C CA 1
ATOM 2788 C C . ALA C 1 112 ? 15.08028 -14.15673 26.18297 1.000 103.01133 112 ALA C C 1
ATOM 2789 O O . ALA C 1 112 ? 15.91570 -15.03608 26.41994 1.000 110.71627 112 ALA C O 1
ATOM 2791 N N . SER C 1 113 ? 14.37351 -13.56993 27.14804 1.000 101.90221 113 SER C N 1
ATOM 2792 C CA . SER C 1 113 ? 14.49624 -13.95382 28.54837 1.000 105.23867 113 SER C CA 1
ATOM 2793 C C . SER C 1 113 ? 13.74053 -15.23528 28.87805 1.000 105.89353 113 SER C C 1
ATOM 2794 O O . SER C 1 113 ? 13.58491 -15.55308 30.06262 1.000 117.18766 113 SER C O 1
ATOM 2797 N N . GLU C 1 114 ? 13.27132 -15.96452 27.86180 1.000 89.76577 114 GLU C N 1
ATOM 2798 C CA . GLU C 1 114 ? 12.55126 -17.22558 28.04770 1.000 88.40293 114 GLU C CA 1
ATOM 2799 C C . GLU C 1 114 ? 11.31770 -17.03754 28.92886 1.000 93.39668 114 GLU C C 1
ATOM 2800 O O . GLU C 1 114 ? 10.94605 -17.91870 29.70589 1.000 99.31698 114 GLU C O 1
ATOM 2806 N N . ASN C 1 115 ? 10.67239 -15.87995 28.80153 1.000 94.19592 115 ASN C N 1
ATOM 2807 C CA . ASN C 1 115 ? 9.52540 -15.51699 29.63371 1.000 92.99381 115 ASN C CA 1
ATOM 2808 C C . ASN C 1 115 ? 8.25259 -15.87305 28.87110 1.000 95.30876 115 ASN C C 1
ATOM 2809 O O . ASN C 1 115 ? 7.74840 -15.09079 28.06494 1.000 100.29713 115 ASN C O 1
ATOM 2814 N N . THR C 1 116 ? 7.72795 -17.07245 29.13603 1.000 98.56510 116 THR C N 1
ATOM 2815 C CA . THR C 1 116 ? 6.45764 -17.46991 28.53802 1.000 102.11745 116 THR C CA 1
ATOM 2816 C C . THR C 1 116 ? 5.30381 -16.63301 29.07794 1.000 100.13964 116 THR C C 1
ATOM 2817 O O . THR C 1 116 ? 4.34244 -16.35792 28.34982 1.000 96.58405 116 THR C O 1
ATOM 2821 N N . GLU C 1 117 ? 5.38772 -16.21097 30.34270 1.000 102.99766 117 GLU C N 1
ATOM 2822 C CA . GLU C 1 117 ? 4.32611 -15.40121 30.93375 1.000 110.36608 117 GLU C CA 1
ATOM 2823 C C . GLU C 1 117 ? 4.24970 -14.02748 30.27849 1.000 93.00354 117 GLU C C 1
ATOM 2824 O O . GLU C 1 117 ? 3.15659 -13.48709 30.07669 1.000 90.48737 117 GLU C O 1
ATOM 2830 N N . GLY C 1 118 ? 5.40208 -13.44677 29.93869 1.000 98.18114 118 GLY C N 1
ATOM 2831 C CA . GLY C 1 118 ? 5.41000 -12.14459 29.29618 1.000 96.26986 118 GLY C CA 1
ATOM 2832 C C . GLY C 1 118 ? 5.21849 -12.19530 27.79655 1.000 100.18409 118 GLY C C 1
ATOM 2833 O O . GLY C 1 118 ? 4.75597 -11.21834 27.19952 1.000 104.48614 118 GLY C O 1
ATOM 2834 N N . ALA C 1 119 ? 5.56500 -13.32003 27.16574 1.000 88.86402 119 ALA C N 1
ATOM 2835 C CA . ALA C 1 119 ? 5.39506 -13.44643 25.72152 1.000 99.01859 119 ALA C CA 1
ATOM 2836 C C . ALA C 1 119 ? 3.93276 -13.66426 25.34730 1.000 105.13970 119 ALA C C 1
ATOM 2837 O O . ALA C 1 119 ? 3.45707 -13.12235 24.34192 1.000 107.33924 119 ALA C O 1
ATOM 2839 N N . LEU C 1 120 ? 3.20586 -14.45492 26.14116 1.000 98.56124 120 LEU C N 1
ATOM 2840 C CA . LEU C 1 120 ? 1.78247 -14.64710 25.88503 1.000 90.93172 120 LEU C CA 1
ATOM 2841 C C . LEU C 1 120 ? 0.99838 -13.35728 26.08502 1.000 84.46203 120 LEU C C 1
ATOM 2842 O O . LEU C 1 120 ? -0.05356 -13.17041 25.46350 1.000 80.00803 120 LEU C O 1
ATOM 2847 N N . GLU C 1 121 ? 1.48873 -12.46102 26.94438 1.000 93.91195 121 GLU C N 1
ATOM 2848 C CA . GLU C 1 121 ? 0.84008 -11.16528 27.10682 1.000 102.03581 121 GLU C CA 1
ATOM 2849 C C . GLU C 1 121 ? 1.06160 -10.27994 25.88719 1.000 99.84020 121 GLU C C 1
ATOM 2850 O O . GLU C 1 121 ? 0.19935 -9.45907 25.55313 1.000 106.20227 121 GLU C O 1
ATOM 2856 N N . ALA C 1 122 ? 2.20185 -10.43549 25.20987 1.000 97.50531 122 ALA C N 1
ATOM 2857 C CA . ALA C 1 122 ? 2.46648 -9.65229 24.00734 1.000 87.58747 122 ALA C CA 1
ATOM 2858 C C . ALA C 1 122 ? 1.50450 -10.02766 22.88695 1.000 87.98957 122 ALA C C 1
ATOM 2859 O O . ALA C 1 122 ? 0.90723 -9.15281 22.24901 1.000 94.27124 122 ALA C O 1
ATOM 2861 N N . ALA C 1 123 ? 1.34454 -11.32893 22.62972 1.000 79.96903 123 ALA C N 1
ATOM 2862 C CA . ALA C 1 123 ? 0.35396 -11.76966 21.65357 1.000 80.76191 123 ALA C CA 1
ATOM 2863 C C . ALA C 1 123 ? -1.05727 -11.41912 22.10135 1.000 90.59616 123 ALA C C 1
ATOM 2864 O O . ALA C 1 123 ? -1.93563 -11.18218 21.26394 1.000 90.10679 123 ALA C O 1
ATOM 2866 N N . ARG C 1 124 ? -1.29193 -11.38946 23.41497 1.000 90.80049 124 ARG C N 1
ATOM 2867 C CA . ARG C 1 124 ? -2.57876 -10.94385 23.93752 1.000 93.66360 124 ARG C CA 1
ATOM 2868 C C . ARG C 1 124 ? -2.86001 -9.50019 23.54109 1.000 95.16306 124 ARG C C 1
ATOM 2869 O O . ARG C 1 124 ? -3.97850 -9.16571 23.13275 1.000 100.57162 124 ARG C O 1
ATOM 2877 N N . ALA C 1 125 ? -1.85302 -8.63143 23.64580 1.000 93.48267 125 ALA C N 1
ATOM 2878 C CA . ALA C 1 125 ? -1.98960 -7.25898 23.17846 1.000 89.98498 125 ALA C CA 1
ATOM 2879 C C . ALA C 1 125 ? -1.92864 -7.15252 21.66111 1.000 73.41247 125 ALA C C 1
ATOM 2880 O O . ALA C 1 125 ? -2.43116 -6.17202 21.10136 1.000 77.33786 125 ALA C O 1
ATOM 2882 N N . ALA C 1 126 ? -1.32610 -8.13486 20.98633 1.000 81.87089 126 ALA C N 1
ATOM 2883 C CA . ALA C 1 126 ? -1.27863 -8.10924 19.52816 1.000 77.29188 126 ALA C CA 1
ATOM 2884 C C . ALA C 1 126 ? -2.65757 -8.35030 18.92860 1.000 73.03944 126 ALA C C 1
ATOM 2885 O O . ALA C 1 126 ? -3.03545 -7.70095 17.94655 1.000 76.83495 126 ALA C O 1
ATOM 2887 N N . VAL C 1 127 ? -3.42135 -9.28246 19.50252 1.000 82.11639 127 VAL C N 1
ATOM 2888 C CA . VAL C 1 127 ? -4.78984 -9.50209 19.04606 1.000 82.16648 127 VAL C CA 1
ATOM 2889 C C . VAL C 1 127 ? -5.65668 -8.29256 19.37080 1.000 78.18950 127 VAL C C 1
ATOM 2890 O O . VAL C 1 127 ? -6.53388 -7.91050 18.58643 1.000 84.18635 127 VAL C O 1
ATOM 2894 N N . LYS C 1 128 ? -5.42551 -7.66987 20.52942 1.000 78.66108 128 LYS C N 1
ATOM 2895 C CA . LYS C 1 128 ? -6.14824 -6.44852 20.86801 1.000 89.49875 128 LYS C CA 1
ATOM 2896 C C . LYS C 1 128 ? -5.84040 -5.33562 19.87535 1.000 73.60230 128 LYS C C 1
ATOM 2897 O O . LYS C 1 128 ? -6.74042 -4.59612 19.46140 1.000 87.65376 128 LYS C O 1
ATOM 2903 N N . LEU C 1 129 ? -4.57218 -5.20293 19.47960 1.000 80.91758 129 LEU C N 1
ATOM 2904 C CA . LEU C 1 129 ? -4.20371 -4.18310 18.50371 1.000 83.53698 129 LEU C CA 1
ATOM 2905 C C . LEU C 1 129 ? -4.77167 -4.49364 17.12429 1.000 80.43322 129 LEU C C 1
ATOM 2906 O O . LEU C 1 129 ? -5.02734 -3.57326 16.33882 1.000 78.40001 129 LEU C O 1
ATOM 2911 N N . ALA C 1 130 ? -4.98413 -5.77541 16.81657 1.000 72.43803 130 ALA C N 1
ATOM 2912 C CA . ALA C 1 130 ? -5.52819 -6.14453 15.51401 1.000 69.10901 130 ALA C CA 1
ATOM 2913 C C . ALA C 1 130 ? -6.93775 -5.59864 15.32537 1.000 85.35665 130 ALA C C 1
ATOM 2914 O O . ALA C 1 130 ? -7.29031 -5.13486 14.23428 1.000 86.61406 130 ALA C O 1
ATOM 2916 N N . GLU C 1 131 ? -7.76211 -5.64839 16.37534 1.000 90.58697 131 GLU C N 1
ATOM 2917 C CA . GLU C 1 131 ? -9.11327 -5.10858 16.26744 1.000 92.41331 131 GLU C CA 1
ATOM 2918 C C . GLU C 1 131 ? -9.10547 -3.59065 16.15448 1.000 82.33332 131 GLU C C 1
ATOM 2919 O O . GLU C 1 131 ? -9.99071 -3.01550 15.51169 1.000 97.91280 131 GLU C O 1
ATOM 2925 N N . VAL C 1 132 ? -8.12354 -2.92749 16.76654 1.000 73.98050 132 VAL C N 1
ATOM 2926 C CA . VAL C 1 132 ? -8.05208 -1.47197 16.68830 1.000 83.54630 132 VAL C CA 1
ATOM 2927 C C . VAL C 1 132 ? -7.67529 -1.03475 15.27943 1.000 84.49060 132 VAL C C 1
ATOM 2928 O O . VAL C 1 132 ? -8.31258 -0.15145 14.69429 1.000 94.64159 132 VAL C O 1
ATOM 2932 N N . ALA C 1 133 ? -6.63108 -1.64733 14.71473 1.000 83.31087 133 ALA C N 1
ATOM 2933 C CA . ALA C 1 133 ? -6.22331 -1.31560 13.35403 1.000 79.45138 133 ALA C CA 1
ATOM 2934 C C . ALA C 1 133 ? -7.31036 -1.65750 12.34518 1.000 72.74392 133 ALA C C 1
ATOM 2935 O O . ALA C 1 133 ? -7.37277 -1.05022 11.27006 1.000 74.37033 133 ALA C O 1
ATOM 2937 N N . LYS C 1 134 ? -8.17208 -2.62386 12.66980 1.000 74.92856 134 LYS C N 1
ATOM 2938 C CA . LYS C 1 134 ? -9.28773 -2.94275 11.78647 1.000 86.29123 134 LYS C CA 1
ATOM 2939 C C . LYS C 1 134 ? -10.31054 -1.81397 11.76639 1.000 88.01986 134 LYS C C 1
ATOM 2940 O O . LYS C 1 134 ? -10.84015 -1.46738 10.70411 1.000 92.51004 134 LYS C O 1
ATOM 2946 N N . ARG C 1 135 ? -10.60023 -1.22659 12.93047 1.000 87.07165 135 ARG C N 1
ATOM 2947 C CA . ARG C 1 135 ? -11.54580 -0.11621 12.97578 1.000 91.91697 135 ARG C CA 1
ATOM 2948 C C . ARG C 1 135 ? -10.92994 1.15466 12.40435 1.000 92.07072 135 ARG C C 1
ATOM 2949 O O . ARG C 1 135 ? -11.62868 1.96117 11.78000 1.000 94.14949 135 ARG C O 1
ATOM 2957 N N . ILE C 1 136 ? -9.62613 1.35612 12.61593 1.000 88.15888 136 ILE C N 1
ATOM 2958 C CA . ILE C 1 136 ? -8.94020 2.48709 11.99590 1.000 76.82962 136 ILE C CA 1
ATOM 2959 C C . ILE C 1 136 ? -9.03602 2.39110 10.47932 1.000 87.43823 136 ILE C C 1
ATOM 2960 O O . ILE C 1 136 ? -9.20692 3.40122 9.78517 1.000 94.05215 136 ILE C O 1
ATOM 2965 N N . ALA C 1 137 ? -8.93861 1.17241 9.94200 1.000 81.32945 137 ALA C N 1
ATOM 2966 C CA . ALA C 1 137 ? -9.15576 0.97522 8.51417 1.000 76.08726 137 ALA C CA 1
ATOM 2967 C C . ALA C 1 137 ? -10.59858 1.26590 8.12488 1.000 84.68977 137 ALA C C 1
ATOM 2968 O O . ALA C 1 137 ? -10.86062 1.68825 6.99293 1.000 94.89389 137 ALA C O 1
ATOM 2970 N N . LYS C 1 138 ? -11.54410 1.04529 9.04196 1.000 100.00023 138 LYS C N 1
ATOM 2971 C CA . LYS C 1 138 ? -12.93323 1.39553 8.76549 1.000 107.29603 138 LYS C CA 1
ATOM 2972 C C . LYS C 1 138 ? -13.13042 2.90623 8.77534 1.000 103.02088 138 LYS C C 1
ATOM 2973 O O . LYS C 1 138 ? -13.83393 3.45068 7.91723 1.000 103.95290 138 LYS C O 1
ATOM 2979 N N . LEU C 1 139 ? -12.51716 3.60062 9.73790 1.000 88.43498 139 LEU C N 1
ATOM 2980 C CA . LEU C 1 139 ? -12.60593 5.05704 9.76622 1.000 94.87389 139 LEU C CA 1
ATOM 2981 C C . LEU C 1 139 ? -11.92466 5.68266 8.55701 1.000 98.34511 139 LEU C C 1
ATOM 2982 O O . LEU C 1 139 ? -12.36456 6.72998 8.06908 1.000 103.91031 139 LEU C O 1
ATOM 2987 N N . LEU C 1 140 ? -10.85522 5.05867 8.05936 1.000 97.33230 140 LEU C N 1
ATOM 2988 C CA . LEU C 1 140 ? -10.14996 5.60783 6.90653 1.000 81.33379 140 LEU C CA 1
ATOM 2989 C C . LEU C 1 140 ? -10.95875 5.43978 5.62641 1.000 93.75852 140 LEU C C 1
ATOM 2990 O O . LEU C 1 140 ? -10.93613 6.31615 4.75470 1.000 101.27844 140 LEU C O 1
ATOM 2995 N N . GLN C 1 141 ? -11.68198 4.32448 5.49279 1.000 101.81307 141 GLN C N 1
ATOM 2996 C CA . GLN C 1 141 ? -12.46143 4.10440 4.27894 1.000 89.06787 141 GLN C CA 1
ATOM 2997 C C . GLN C 1 141 ? -13.70340 4.98641 4.24317 1.000 98.78774 141 GLN C C 1
ATOM 2998 O O . GLN C 1 141 ? -14.20475 5.30196 3.15809 1.000 102.37037 141 GLN C O 1
ATOM 3004 N N . ARG C 1 142 ? -14.21201 5.39433 5.40842 1.000 105.92656 142 ARG C N 1
ATOM 3005 C CA . ARG C 1 142 ? -15.35848 6.29675 5.43599 1.000 95.56689 142 ARG C CA 1
ATOM 3006 C C . ARG C 1 142 ? -14.94473 7.71271 5.05609 1.000 93.32052 142 ARG C C 1
ATOM 3007 O O . ARG C 1 142 ? -15.56100 8.33820 4.18544 1.000 91.34512 142 ARG C O 1
ATOM 3015 N N . ASP C 1 143 ? -13.89690 8.23317 5.70123 1.000 98.44505 143 ASP C N 1
ATOM 3016 C CA . ASP C 1 143 ? -13.43429 9.58490 5.40217 1.000 111.09467 143 ASP C CA 1
ATOM 3017 C C . ASP C 1 143 ? -12.95635 9.69800 3.96102 1.000 115.43991 143 ASP C C 1
ATOM 3018 O O . ASP C 1 143 ? -13.17256 10.72444 3.30540 1.000 115.67177 143 ASP C O 1
ATOM 3023 N N . ALA C 1 144 ? -12.30242 8.65182 3.45036 1.000 92.93543 144 ALA C N 1
ATOM 3024 C CA . ALA C 1 144 ? -11.90646 8.64780 2.04737 1.000 102.18349 144 ALA C CA 1
ATOM 3025 C C . ALA C 1 144 ? -13.12103 8.65061 1.12890 1.000 108.92477 144 ALA C C 1
ATOM 3026 O O . ALA C 1 144 ? -13.07351 9.22646 0.03822 1.000 110.44784 144 ALA C O 1
ATOM 3028 N N . LYS C 1 145 ? -14.21650 8.01804 1.54931 1.000 101.53592 145 LYS C N 1
ATOM 3029 C CA . LYS C 1 145 ? -15.41170 7.98686 0.71418 1.000 105.00774 145 LYS C CA 1
ATOM 3030 C C . LYS C 1 145 ? -16.10477 9.34300 0.67750 1.000 104.83625 145 LYS C C 1
ATOM 3031 O O . LYS C 1 145 ? -16.82053 9.64748 -0.28476 1.000 110.79359 145 LYS C O 1
ATOM 3037 N N . LYS C 1 146 ? -15.89898 10.16914 1.70587 1.000 100.05919 146 LYS C N 1
ATOM 3038 C CA . LYS C 1 146 ? -16.58028 11.45873 1.77449 1.000 101.55358 146 LYS C CA 1
ATOM 3039 C C . LYS C 1 146 ? -16.11954 12.39515 0.66217 1.000 114.77387 146 LYS C C 1
ATOM 3040 O O . LYS C 1 146 ? -16.94201 12.93400 -0.08769 1.000 121.02678 146 LYS C O 1
ATOM 3046 N N . GLU C 1 147 ? -14.80958 12.61145 0.54438 1.000 123.10785 147 GLU C N 1
ATOM 3047 C CA . GLU C 1 147 ? -14.26895 13.54648 -0.43419 1.000 112.89717 147 GLU C CA 1
ATOM 3048 C C . GLU C 1 147 ? -13.38383 12.89738 -1.48767 1.000 103.36491 147 GLU C C 1
ATOM 3049 O O . GLU C 1 147 ? -13.32272 13.39683 -2.61427 1.000 116.86612 147 GLU C O 1
ATOM 3055 N N . GLY C 1 148 ? -12.70603 11.80202 -1.16092 1.000 116.25700 148 GLY C N 1
ATOM 3056 C CA . GLY C 1 148 ? -11.76289 11.19146 -2.07630 1.000 118.05005 148 GLY C CA 1
ATOM 3057 C C . GLY C 1 148 ? -10.49094 10.77358 -1.37019 1.000 119.45683 148 GLY C C 1
ATOM 3058 O O . GLY C 1 148 ? -10.47858 9.76824 -0.65389 1.000 119.39213 148 GLY C O 1
ATOM 3059 N N . ASP C 1 149 ? -9.41648 11.54224 -1.56699 1.000 101.43903 149 ASP C N 1
ATOM 3060 C CA . ASP C 1 149 ? -8.14168 11.3502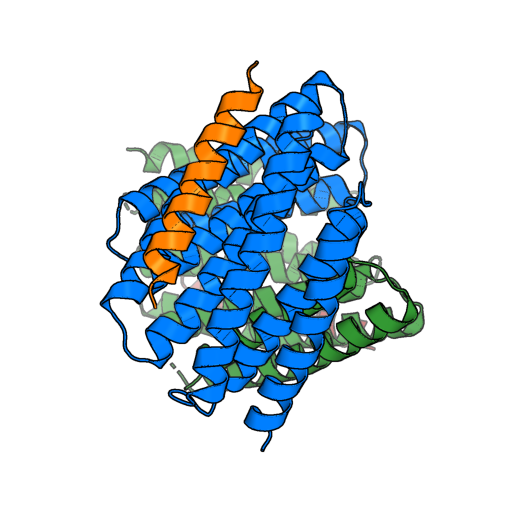9 -0.88377 1.000 99.22310 149 ASP C CA 1
ATOM 3061 C C . ASP C 1 149 ? -7.68015 9.90066 -0.98647 1.000 110.52292 149 ASP C C 1
ATOM 3062 O O . ASP C 1 149 ? -7.82222 9.13631 -0.02263 1.000 102.74423 149 ASP C O 1
ATOM 3067 N N . PRO C 1 150 ? -7.13117 9.48296 -2.13053 1.000 121.66494 150 PRO C N 1
ATOM 3068 C CA . PRO C 1 150 ? -6.71269 8.07803 -2.27242 1.000 106.54420 150 PRO C CA 1
ATOM 3069 C C . PRO C 1 150 ? -5.64383 7.65958 -1.28045 1.000 94.58309 150 PRO C C 1
ATOM 3070 O O . PRO C 1 150 ? -5.46209 6.45518 -1.06358 1.000 90.52960 150 PRO C O 1
ATOM 3074 N N . GLU C 1 151 ? -4.93208 8.61241 -0.67247 1.000 100.29735 151 GLU C N 1
ATOM 3075 C CA . GLU C 1 151 ? -3.95182 8.26617 0.35092 1.000 98.90984 151 GLU C CA 1
ATOM 3076 C C . GLU C 1 151 ? -4.62162 7.61495 1.55473 1.000 104.74599 151 GLU C C 1
ATOM 3077 O O . GLU C 1 151 ? -4.05027 6.71461 2.18124 1.000 110.16538 151 GLU C O 1
ATOM 3083 N N . LEU C 1 152 ? -5.83941 8.05137 1.88836 1.000 82.31183 152 LEU C N 1
ATOM 3084 C CA . LEU C 1 152 ? -6.54976 7.46416 3.01850 1.000 79.89136 152 LEU C CA 1
ATOM 3085 C C . LEU C 1 152 ? -6.90531 6.00524 2.76163 1.000 79.94623 152 LEU C C 1
ATOM 3086 O O . LEU C 1 152 ? -6.98273 5.21244 3.70804 1.000 77.76692 152 LEU C O 1
ATOM 3091 N N . LEU C 1 153 ? -7.12610 5.63056 1.49826 1.000 91.42795 153 LEU C N 1
ATOM 3092 C CA . LEU C 1 153 ? -7.34944 4.22304 1.18802 1.000 81.95449 153 LEU C CA 1
ATOM 3093 C C . LEU C 1 153 ? -6.05867 3.42284 1.27733 1.000 82.93229 153 LEU C C 1
ATOM 3094 O O . LEU C 1 153 ? -6.08514 2.25110 1.66888 1.000 68.74624 153 LEU C O 1
ATOM 3099 N N . LYS C 1 154 ? -4.92603 4.03238 0.91935 1.000 80.85605 154 LYS C N 1
ATOM 3100 C CA . LYS C 1 154 ? -3.64257 3.36390 1.09846 1.000 71.96221 154 LYS C CA 1
ATOM 3101 C C . LYS C 1 154 ? -3.36310 3.11905 2.57431 1.000 76.54386 154 LYS C C 1
ATOM 3102 O O . LYS C 1 154 ? -2.82777 2.06922 2.94851 1.000 79.54770 154 LYS C O 1
ATOM 3108 N N . LEU C 1 155 ? -3.72773 4.07814 3.42925 1.000 78.77351 155 LEU C N 1
ATOM 3109 C CA . LEU C 1 155 ? -3.54394 3.90310 4.86440 1.000 76.83130 155 LEU C CA 1
ATOM 3110 C C . LEU C 1 155 ? -4.55429 2.92231 5.44124 1.000 70.59909 155 LEU C C 1
ATOM 3111 O O . LEU C 1 155 ? -4.26847 2.26354 6.44727 1.000 77.19989 155 LEU C O 1
ATOM 3116 N N . ALA C 1 156 ? -5.73775 2.81796 4.83004 1.000 70.79128 156 ALA C N 1
ATOM 3117 C CA . ALA C 1 156 ? -6.69876 1.80604 5.25649 1.000 72.84256 156 ALA C CA 1
ATOM 3118 C C . ALA C 1 156 ? -6.17396 0.40500 4.97527 1.000 60.82016 156 ALA C C 1
ATOM 3119 O O . ALA C 1 156 ? -6.39191 -0.51881 5.76782 1.000 66.05110 156 ALA C O 1
ATOM 3121 N N . LEU C 1 157 ? -5.47836 0.22967 3.85069 1.000 63.61249 157 LEU C N 1
ATOM 3122 C CA . LEU C 1 157 ? -4.83209 -1.04761 3.57455 1.000 64.24699 157 LEU C CA 1
ATOM 3123 C C . LEU C 1 157 ? -3.62896 -1.26029 4.48427 1.000 63.81163 157 LEU C C 1
ATOM 3124 O O . LEU C 1 157 ? -3.39257 -2.37741 4.95859 1.000 73.59106 157 LEU C O 1
ATOM 3129 N N . ARG C 1 158 ? -2.86189 -0.19788 4.74387 1.000 59.35237 158 ARG C N 1
ATOM 3130 C CA . ARG C 1 158 ? -1.68947 -0.31994 5.60456 1.000 62.86675 158 ARG C CA 1
ATOM 3131 C C . ARG C 1 158 ? -2.08539 -0.66220 7.03542 1.000 68.31400 158 ARG C C 1
ATOM 3132 O O . ARG C 1 158 ? -1.37104 -1.40154 7.72312 1.000 73.58374 158 ARG C O 1
ATOM 3140 N N . ALA C 1 159 ? -3.21845 -0.13209 7.50213 1.000 72.81007 159 ALA C N 1
ATOM 3141 C CA . ALA C 1 159 ? -3.69101 -0.46477 8.84155 1.000 59.69880 159 ALA C CA 1
ATOM 3142 C C . ALA C 1 159 ? -4.01300 -1.94843 8.95578 1.000 65.45690 159 ALA C C 1
ATOM 3143 O O . ALA C 1 159 ? -3.73987 -2.57422 9.98663 1.000 61.09114 159 ALA C O 1
ATOM 3145 N N . LEU C 1 160 ? -4.58772 -2.53117 7.90149 1.000 57.75430 160 LEU C N 1
ATOM 3146 C CA . LEU C 1 160 ? -4.89905 -3.95520 7.92555 1.000 61.59282 160 LEU C CA 1
ATOM 3147 C C . LEU C 1 160 ? -3.64432 -4.80768 7.78968 1.000 64.51233 160 LEU C C 1
ATOM 3148 O O . LEU C 1 160 ? -3.57753 -5.90112 8.36282 1.000 69.68607 160 LEU C O 1
ATOM 3153 N N . GLU C 1 161 ? -2.64560 -4.33148 7.04052 1.000 62.62798 161 GLU C N 1
ATOM 3154 C CA . GLU C 1 161 ? -1.38986 -5.06815 6.93595 1.000 75.10695 161 GLU C CA 1
ATOM 3155 C C . GLU C 1 161 ? -0.70875 -5.18254 8.29346 1.000 71.63862 161 GLU C C 1
ATOM 3156 O O . GLU C 1 161 ? -0.20991 -6.25353 8.65863 1.000 64.15415 161 GLU C O 1
ATOM 3162 N N . LEU C 1 162 ? -0.67959 -4.08801 9.05729 1.000 71.09189 162 LEU C N 1
ATOM 3163 C CA . LEU C 1 162 ? -0.15304 -4.15558 10.41488 1.000 61.75219 162 LEU C CA 1
ATOM 3164 C C . LEU C 1 162 ? -1.03174 -5.02442 11.30437 1.000 67.90536 162 LEU C C 1
ATOM 3165 O O . LEU C 1 162 ? -0.52354 -5.71401 12.19663 1.000 67.66132 162 LEU C O 1
ATOM 3170 N N . ALA C 1 163 ? -2.34683 -5.00622 11.07545 1.000 79.49732 163 ALA C N 1
ATOM 3171 C CA . ALA C 1 163 ? -3.24140 -5.86692 11.84032 1.000 63.37429 163 ALA C CA 1
ATOM 3172 C C . ALA C 1 163 ? -2.98324 -7.33610 11.53315 1.000 70.22775 163 ALA C C 1
ATOM 3173 O O . ALA C 1 163 ? -2.98729 -8.17532 12.44084 1.000 80.41449 163 ALA C O 1
ATOM 3175 N N . VAL C 1 164 ? -2.75998 -7.66680 10.25900 1.000 77.98380 164 VAL C N 1
ATOM 3176 C CA . VAL C 1 164 ? -2.40089 -9.03627 9.89997 1.000 82.16064 164 VAL C CA 1
ATOM 3177 C C . VAL C 1 164 ? -1.05415 -9.40493 10.50786 1.000 72.64179 164 VAL C C 1
ATOM 3178 O O . VAL C 1 164 ? -0.87012 -10.51392 11.02521 1.000 66.33601 164 VAL C O 1
ATOM 3182 N N . ARG C 1 165 ? -0.09457 -8.47673 10.46328 1.000 79.10731 165 ARG C N 1
ATOM 3183 C CA . ARG C 1 165 ? 1.19917 -8.71167 11.09511 1.000 74.02089 165 ARG C CA 1
ATOM 3184 C C . ARG C 1 165 ? 1.05506 -8.93116 12.59556 1.000 77.86070 165 ARG C C 1
ATOM 3185 O O . ARG C 1 165 ? 1.82005 -9.70191 13.18711 1.000 79.03149 165 ARG C O 1
ATOM 3193 N N . ALA C 1 166 ? 0.07998 -8.27105 13.22565 1.000 76.16940 166 ALA C N 1
ATOM 3194 C CA . ALA C 1 166 ? -0.15916 -8.48844 14.64856 1.000 74.66763 166 ALA C CA 1
ATOM 3195 C C . ALA C 1 166 ? -0.76822 -9.86178 14.90112 1.000 76.20698 166 ALA C C 1
ATOM 3196 O O . ALA C 1 166 ? -0.37836 -10.55503 15.84812 1.000 77.01188 166 ALA C O 1
ATOM 3198 N N . VAL C 1 167 ? -1.72873 -10.26976 14.06844 1.000 77.79769 167 VAL C N 1
ATOM 3199 C CA . VAL C 1 167 ? -2.29473 -11.60973 14.18972 1.000 80.97154 167 VAL C CA 1
ATOM 3200 C C . VAL C 1 167 ? -1.24876 -12.65992 13.84121 1.000 81.97837 167 VAL C C 1
ATOM 3201 O O . VAL C 1 167 ? -1.19549 -13.73230 14.45574 1.000 83.56239 167 VAL C O 1
ATOM 3205 N N . GLU C 1 168 ? -0.40035 -12.36861 12.85168 1.000 91.09125 1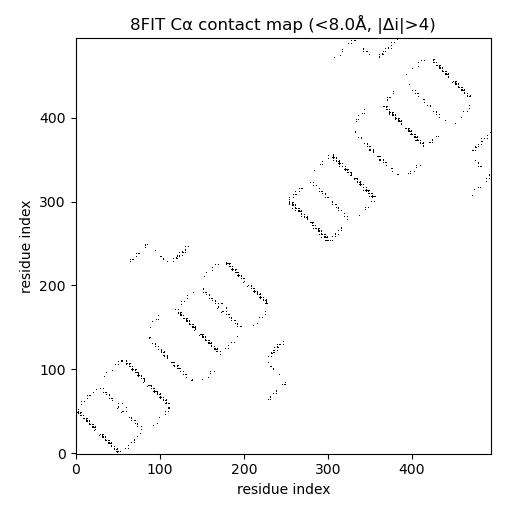68 GLU C N 1
ATOM 3206 C CA . GLU C 1 168 ? 0.67653 -13.28834 12.50099 1.000 91.03010 168 GLU C CA 1
ATOM 3207 C C . GLU C 1 168 ? 1.62029 -13.50175 13.67758 1.000 94.24802 168 GLU C C 1
ATOM 3208 O O . GLU C 1 168 ? 2.10563 -14.61657 13.90031 1.000 86.21724 168 GLU C O 1
ATOM 3214 N N . LEU C 1 169 ? 1.88310 -12.44491 14.44980 1.000 87.58960 169 LEU C N 1
ATOM 3215 C CA . LEU C 1 169 ? 2.73942 -12.58012 15.62266 1.000 84.44441 169 LEU C CA 1
ATOM 3216 C C . LEU C 1 169 ? 2.06938 -13.40290 16.71610 1.000 89.15067 169 LEU C C 1
ATOM 3217 O O . LEU C 1 169 ? 2.75183 -14.11882 17.45801 1.000 90.32569 169 LEU C O 1
ATOM 3222 N N . ALA C 1 170 ? 0.74225 -13.32083 16.82802 1.000 83.24324 170 ALA C N 1
ATOM 3223 C CA . ALA C 1 170 ? 0.03646 -14.04671 17.87784 1.000 81.09470 170 ALA C CA 1
ATOM 3224 C C . ALA C 1 170 ? -0.14073 -15.51938 17.52816 1.000 85.20773 170 ALA C C 1
ATOM 3225 O O . ALA C 1 170 ? 0.00813 -16.38677 18.39601 1.000 86.81174 170 ALA C O 1
ATOM 3227 N N . ILE C 1 171 ? -0.46032 -15.82107 16.26752 1.000 90.61820 171 ILE C N 1
ATOM 3228 C CA . ILE C 1 171 ? -0.66944 -17.21036 15.87239 1.000 91.63129 171 ILE C CA 1
ATOM 3229 C C . ILE C 1 171 ? 0.65330 -17.96578 15.82301 1.000 97.49635 171 ILE C C 1
ATOM 3230 O O . ILE C 1 171 ? 0.70258 -19.16346 16.13195 1.000 97.91961 171 ILE C O 1
ATOM 3235 N N . LYS C 1 172 ? 1.74290 -17.28953 15.44542 1.000 103.91387 172 LYS C N 1
ATOM 3236 C CA . LYS C 1 172 ? 3.05079 -17.93966 15.43739 1.000 97.20444 172 LYS C CA 1
ATOM 3237 C C . LYS C 1 172 ? 3.42548 -18.44401 16.82503 1.000 109.39371 172 LYS C C 1
ATOM 3238 O O . LYS C 1 172 ? 4.04838 -19.50357 16.96148 1.000 107.20307 172 LYS C O 1
ATOM 3244 N N . GLU C 1 173 ? 3.05433 -17.69969 17.86836 1.000 106.61069 173 GLU C N 1
ATOM 3245 C CA . GLU C 1 173 ? 3.31878 -18.15696 19.22797 1.000 103.06474 173 GLU C CA 1
ATOM 3246 C C . GLU C 1 173 ? 2.35878 -19.27189 19.62386 1.000 112.76079 173 GLU C C 1
ATOM 3247 O O . GLU C 1 173 ? 2.78609 -20.35151 20.04824 1.000 119.04268 173 GLU C O 1
ATOM 3253 N N . ASN C 1 174 ? 1.05866 -19.03107 19.48802 1.000 104.23145 174 ASN C N 1
ATOM 3254 C CA . ASN C 1 174 ? 0.05593 -20.04035 19.80854 1.000 107.80701 174 ASN C CA 1
ATOM 3255 C C . ASN C 1 174 ? -1.12771 -19.95842 18.85051 1.000 95.97007 174 ASN C C 1
ATOM 3256 O O . ASN C 1 174 ? -2.02390 -20.80140 18.88273 1.000 90.37123 174 ASN C O 1
ATOM 3261 N N . ASN C 1 177 ? -5.42155 -20.63520 19.06205 1.000 92.04575 177 ASN C N 1
ATOM 3262 C CA . ASN C 1 177 ? -6.04569 -19.57131 19.83989 1.000 114.22020 177 ASN C CA 1
ATOM 3263 C C . ASN C 1 177 ? -7.34567 -19.11239 19.18759 1.000 116.34200 177 ASN C C 1
ATOM 3264 O O . ASN C 1 177 ? -7.37196 -18.78266 18.00267 1.000 120.71030 177 ASN C O 1
ATOM 3269 N N . GLU C 1 178 ? -8.42467 -19.09351 19.97296 1.000 97.65760 178 GLU C N 1
ATOM 3270 C CA . GLU C 1 178 ? -9.71982 -18.67696 19.44428 1.000 108.47253 178 GLU C CA 1
ATOM 3271 C C . GLU C 1 178 ? -9.70634 -17.20621 19.04738 1.000 108.07105 178 GLU C C 1
ATOM 3272 O O . GLU C 1 178 ? -10.14698 -16.84427 17.95006 1.000 102.02007 178 GLU C O 1
ATOM 3278 N N . GLU C 1 179 ? -9.20328 -16.34243 19.93233 1.000 102.45937 179 GLU C N 1
ATOM 3279 C CA . GLU C 1 179 ? -9.23932 -14.90717 19.67126 1.000 107.75694 179 GLU C CA 1
ATOM 3280 C C . GLU C 1 179 ? -8.36223 -14.53409 18.48244 1.000 105.37070 179 GLU C C 1
ATOM 3281 O O . GLU C 1 179 ? -8.72170 -13.65295 17.69320 1.000 98.25620 179 GLU C O 1
ATOM 3287 N N . ALA C 1 180 ? -7.21031 -15.19317 18.33554 1.000 112.24073 180 ALA C N 1
ATOM 3288 C CA . ALA C 1 180 ? -6.32124 -14.88265 17.22038 1.000 89.99513 180 ALA C CA 1
ATOM 3289 C C . ALA C 1 180 ? -6.92140 -15.32611 15.89181 1.000 96.68328 180 ALA C C 1
ATOM 3290 O O . ALA C 1 180 ? -6.81096 -14.61451 14.88680 1.000 89.58402 180 ALA C O 1
ATOM 3292 N N . VAL C 1 181 ? -7.55683 -16.50013 15.86496 1.000 104.21314 181 VAL C N 1
ATOM 3293 C CA . VAL C 1 181 ? -8.19766 -16.96492 14.63882 1.000 86.67937 181 VAL C CA 1
ATOM 3294 C C . VAL C 1 181 ? -9.46031 -16.16024 14.35397 1.000 95.51191 181 VAL C C 1
ATOM 3295 O O . VAL C 1 181 ? -9.80531 -15.92455 13.18864 1.000 90.57218 181 VAL C O 1
ATOM 3299 N N . GLU C 1 182 ? -10.15978 -15.71434 15.40136 1.000 107.61557 182 GLU C N 1
ATOM 3300 C CA . GLU C 1 182 ? -11.36154 -14.90702 15.20888 1.000 96.25270 182 GLU C CA 1
ATOM 3301 C C . GLU C 1 182 ? -11.04526 -13.61868 14.45941 1.000 88.76726 182 GLU C C 1
ATOM 3302 O O . GLU C 1 182 ? -11.68277 -13.30243 13.44859 1.000 87.90122 182 GLU C O 1
ATOM 3308 N N . THR C 1 183 ? -10.05746 -12.86043 14.93930 1.000 93.21116 183 THR C N 1
ATOM 3309 C CA . THR C 1 183 ? -9.67734 -11.63199 14.25382 1.000 88.23627 183 THR C CA 1
ATOM 3310 C C . THR C 1 183 ? -8.96786 -11.90470 12.93436 1.000 84.07381 183 THR C C 1
ATOM 3311 O O . THR C 1 183 ? -8.92336 -11.01760 12.07650 1.000 72.93148 183 THR C O 1
ATOM 3315 N N . ALA C 1 184 ? -8.42255 -13.10969 12.74903 1.000 94.81895 184 ALA C N 1
ATOM 3316 C CA . ALA C 1 184 ? -7.74485 -13.42871 11.49659 1.000 83.03988 184 ALA C CA 1
ATOM 3317 C C . ALA C 1 184 ? -8.72984 -13.50522 10.33716 1.000 77.86255 184 ALA C C 1
ATOM 3318 O O . ALA C 1 184 ? -8.46349 -12.97193 9.25377 1.000 82.82133 184 ALA C O 1
ATOM 3320 N N . LYS C 1 185 ? -9.87317 -14.16410 10.54258 1.000 83.28921 185 LYS C N 1
ATOM 3321 C CA . LYS C 1 185 ? -10.86325 -14.25850 9.47558 1.000 79.90836 185 LYS C CA 1
ATOM 3322 C C . LYS C 1 185 ? -11.59748 -12.93923 9.27254 1.000 78.51107 185 LYS C C 1
ATOM 3323 O O . LYS C 1 185 ? -12.07897 -12.66465 8.16749 1.000 85.71297 185 LYS C O 1
ATOM 3329 N N . ARG C 1 186 ? -11.69174 -12.11225 10.31688 1.000 75.58688 186 ARG C N 1
ATOM 3330 C CA . ARG C 1 186 ? -12.35445 -10.82020 10.17406 1.000 75.38893 186 ARG C CA 1
ATOM 3331 C C . ARG C 1 186 ? -11.51582 -9.85957 9.34143 1.000 83.26893 186 ARG C C 1
ATOM 3332 O O . ARG C 1 186 ? -12.06043 -9.05137 8.58024 1.000 82.91373 186 ARG C O 1
ATOM 3340 N N . LEU C 1 187 ? -10.18913 -9.92829 9.47582 1.000 79.49082 187 LEU C N 1
ATOM 3341 C CA . LEU C 1 187 ? -9.32262 -9.08164 8.66298 1.000 68.80179 187 LEU C CA 1
ATOM 3342 C C . LEU C 1 187 ? -9.40450 -9.46386 7.19141 1.000 71.07466 187 LEU C C 1
ATOM 3343 O O . LEU C 1 187 ? -9.32823 -8.59584 6.31450 1.000 65.86058 187 LEU C O 1
ATOM 3348 N N . ALA C 1 188 ? -9.56148 -10.75816 6.90221 1.000 75.80620 188 ALA C N 1
ATOM 3349 C CA . ALA C 1 188 ? -9.69013 -11.19548 5.51631 1.000 75.70840 188 ALA C CA 1
ATOM 3350 C C . ALA C 1 188 ? -10.94365 -10.61878 4.87121 1.000 80.66316 188 ALA C C 1
ATOM 3351 O O . ALA C 1 188 ? -10.90726 -10.16955 3.71968 1.000 81.21083 188 ALA C O 1
ATOM 3353 N N . GLU C 1 189 ? -12.06331 -10.61888 5.59959 1.000 77.04691 189 GLU C N 1
ATOM 3354 C CA . GLU C 1 189 ? -13.28804 -10.02868 5.06850 1.000 74.02707 189 GLU C CA 1
ATOM 3355 C C . GLU C 1 189 ? -13.16068 -8.51700 4.93443 1.000 71.18009 189 GLU C C 1
ATOM 3356 O O . GLU C 1 189 ? -13.64232 -7.93310 3.95671 1.000 81.72314 189 GLU C O 1
ATOM 3362 N N . GLU C 1 190 ? -12.52050 -7.86469 5.90783 1.000 77.08260 190 GLU C N 1
ATOM 3363 C CA . GLU C 1 190 ? -12.29685 -6.42740 5.80150 1.000 75.63091 190 GLU C CA 1
ATOM 3364 C C . GLU C 1 190 ? -11.33221 -6.09758 4.67009 1.000 76.93668 190 GLU C C 1
ATOM 3365 O O . GLU C 1 190 ? -11.48741 -5.06708 4.00480 1.000 68.90612 190 GLU C O 1
ATOM 3371 N N . LEU C 1 191 ? -10.34018 -6.95898 4.43171 1.000 75.61455 191 LEU C N 1
ATOM 3372 C CA . LEU C 1 191 ? -9.44167 -6.75337 3.30159 1.000 68.35966 191 LEU C CA 1
ATOM 3373 C C . LEU C 1 191 ? -10.15833 -6.95017 1.97170 1.000 78.69556 191 LEU C C 1
ATOM 3374 O O . LEU C 1 191 ? -9.83283 -6.27139 0.99143 1.000 71.76363 191 LEU C O 1
ATOM 3379 N N . ARG C 1 192 ? -11.12993 -7.86663 1.91477 1.000 75.57658 192 ARG C N 1
ATOM 3380 C CA . ARG C 1 192 ? -11.92164 -8.02259 0.69795 1.000 69.86771 192 ARG C CA 1
ATOM 3381 C C . ARG C 1 192 ? -12.73243 -6.76745 0.40722 1.000 77.54380 192 ARG C C 1
ATOM 3382 O O . ARG C 1 192 ? -12.80571 -6.31927 -0.74325 1.000 76.02986 192 ARG C O 1
ATOM 3390 N N . LYS C 1 193 ? -13.35725 -6.19195 1.43762 1.000 75.26031 193 LYS C N 1
ATOM 3391 C CA . LYS C 1 193 ? -14.09813 -4.94844 1.25450 1.000 71.74273 193 LYS C CA 1
ATOM 3392 C C . LYS C 1 193 ? -13.17747 -3.83613 0.77269 1.000 76.28967 193 LYS C C 1
ATOM 3393 O O . LYS C 1 193 ? -13.50771 -3.10386 -0.16649 1.000 96.42707 193 LYS C O 1
ATOM 3399 N N . VAL C 1 194 ? -12.00925 -3.70066 1.40516 1.000 78.96469 194 VAL C N 1
ATOM 3400 C CA . VAL C 1 194 ? -11.04478 -2.68880 0.98338 1.000 69.07919 194 VAL C CA 1
ATOM 3401 C C . VAL C 1 194 ? -10.56918 -2.96497 -0.43711 1.000 75.95985 194 VAL C C 1
ATOM 3402 O O . VAL C 1 194 ? -10.48395 -2.05110 -1.26559 1.000 71.09352 194 VAL C O 1
ATOM 3406 N N . ALA C 1 195 ? -10.26692 -4.22982 -0.74633 1.000 65.35018 195 ALA C N 1
ATOM 3407 C CA . ALA C 1 195 ? -9.81280 -4.57609 -2.08979 1.000 65.26039 195 ALA C CA 1
ATOM 3408 C C . ALA C 1 195 ? -10.86623 -4.25903 -3.14150 1.000 68.80435 195 ALA C C 1
ATOM 3409 O O . ALA C 1 195 ? -10.52357 -3.89591 -4.27253 1.000 71.12614 195 ALA C O 1
ATOM 3411 N N . GLU C 1 196 ? -12.14740 -4.38634 -2.79203 1.000 71.86395 196 GLU C N 1
ATOM 3412 C CA . GLU C 1 196 ? -13.20525 -4.11932 -3.76041 1.000 78.76768 196 GLU C CA 1
ATOM 3413 C C . GLU C 1 196 ? -13.30460 -2.63078 -4.07301 1.000 80.75269 196 GLU C C 1
ATOM 3414 O O . GLU C 1 196 ? -13.24928 -2.22879 -5.24102 1.000 85.80515 196 GLU C O 1
ATOM 3420 N N . LEU C 1 197 ? -13.44553 -1.79238 -3.04284 1.000 72.16779 197 LEU C N 1
ATOM 3421 C CA . LEU C 1 197 ? -13.52378 -0.35595 -3.28221 1.000 72.18055 197 LEU C CA 1
ATOM 3422 C C . LEU C 1 197 ? -12.18671 0.22894 -3.71796 1.000 76.32034 197 LEU C C 1
ATOM 3423 O O . LEU C 1 197 ? -12.16050 1.33131 -4.27554 1.000 86.64805 197 LEU C O 1
ATOM 3428 N N . LEU C 1 198 ? -11.07873 -0.47525 -3.47216 1.000 83.68723 198 LEU C N 1
ATOM 3429 C CA . LEU C 1 198 ? -9.82038 -0.09310 -4.10424 1.000 80.26540 198 LEU C CA 1
ATOM 3430 C C . LEU C 1 198 ? -9.87926 -0.32951 -5.60592 1.000 74.75279 198 LEU C C 1
ATOM 3431 O O . LEU C 1 198 ? -9.40824 0.50014 -6.39224 1.000 81.74216 198 LEU C O 1
ATOM 3436 N N . GLU C 1 199 ? -10.45796 -1.45790 -6.02097 1.000 81.74867 199 GLU C N 1
ATOM 3437 C CA . GLU C 1 199 ? -10.57959 -1.74415 -7.44397 1.000 86.38490 199 GLU C CA 1
ATOM 3438 C C . GLU C 1 199 ? -11.67125 -0.90247 -8.08764 1.000 86.46070 199 GLU C C 1
ATOM 3439 O O . GLU C 1 199 ? -11.56185 -0.54081 -9.26551 1.000 104.56762 199 GLU C O 1
ATOM 3445 N N . GLU C 1 200 ? -12.73008 -0.58464 -7.33931 1.000 79.56683 200 GLU C N 1
ATOM 3446 C CA . GLU C 1 200 ? -13.79741 0.22953 -7.90757 1.000 89.72491 200 GLU C CA 1
ATOM 3447 C C . GLU C 1 200 ? -13.33427 1.66329 -8.12009 1.000 89.53030 200 GLU C C 1
ATOM 3448 O O . GLU C 1 200 ? -13.68675 2.29111 -9.12464 1.000 99.50611 200 GLU C O 1
ATOM 3454 N N . ARG C 1 201 ? -12.54519 2.20031 -7.18594 1.000 85.45544 201 ARG C N 1
ATOM 3455 C CA . ARG C 1 201 ? -12.03311 3.55406 -7.35916 1.000 96.06006 201 ARG C CA 1
ATOM 3456 C C . ARG C 1 201 ? -10.97367 3.59905 -8.45057 1.000 103.36399 201 ARG C C 1
ATOM 3457 O O . ARG C 1 201 ? -10.78386 4.64055 -9.09223 1.000 98.48814 201 ARG C O 1
ATOM 3465 N N . ALA C 1 202 ? -10.27672 2.48159 -8.67310 1.000 99.28361 202 ALA C N 1
ATOM 3466 C CA . ALA C 1 202 ? -9.34100 2.40811 -9.78688 1.000 87.61882 202 ALA C CA 1
ATOM 3467 C C . ALA C 1 202 ? -10.07008 2.43186 -11.12223 1.000 89.53483 202 ALA C C 1
ATOM 3468 O O . ALA C 1 202 ? -9.53721 2.94928 -12.10828 1.000 94.06837 202 ALA C O 1
ATOM 3470 N N . LYS C 1 203 ? -11.27874 1.86939 -11.17898 1.000 93.50319 203 LYS C N 1
ATOM 3471 C CA . LYS C 1 203 ? -12.07398 1.96140 -12.39757 1.000 98.79129 203 LYS C CA 1
ATOM 3472 C C . LYS C 1 203 ? -12.48465 3.40113 -12.67225 1.000 105.01888 203 LYS C C 1
ATOM 3473 O O . LYS C 1 203 ? -12.41470 3.86904 -13.81434 1.000 115.27017 203 LYS C O 1
ATOM 3479 N N . GLU C 1 204 ? -12.89877 4.12346 -11.63199 1.000 104.11602 204 GLU C N 1
ATOM 3480 C CA . GLU C 1 204 ? -13.40886 5.47475 -11.82808 1.000 115.52720 204 GLU C CA 1
ATOM 3481 C C . GLU C 1 204 ? -12.29023 6.45285 -12.16579 1.000 110.16580 204 GLU C C 1
ATOM 3482 O O . GLU C 1 204 ? -12.45989 7.32286 -13.02785 1.000 107.41628 204 GLU C O 1
ATOM 3488 N N . THR C 1 205 ? -11.14197 6.32764 -11.50523 1.000 109.91697 205 THR C N 1
ATOM 3489 C CA . THR C 1 205 ? -10.08578 7.32291 -11.60074 1.000 109.22737 205 THR C CA 1
ATOM 3490 C C . THR C 1 205 ? -8.89630 6.85491 -12.42882 1.000 104.08779 205 THR C C 1
ATOM 3491 O O . THR C 1 205 ? -7.89878 7.58026 -12.52094 1.000 118.11304 205 THR C O 1
ATOM 3495 N N . GLY C 1 206 ? -8.97841 5.67876 -13.04846 1.000 98.78573 206 GLY C N 1
ATOM 3496 C CA . GLY C 1 206 ? -7.81743 5.08744 -13.67992 1.000 97.14297 206 GLY C CA 1
ATOM 3497 C C . GLY C 1 206 ? -6.75937 4.79894 -12.63582 1.000 116.81071 206 GLY C C 1
ATOM 3498 O O . GLY C 1 206 ? -7.00613 4.02759 -11.70182 1.000 119.60864 206 GLY C O 1
ATOM 3499 N N . ASP C 1 207 ? -5.58638 5.42326 -12.78149 1.000 115.52166 207 ASP C N 1
ATOM 3500 C CA . ASP C 1 207 ? -4.49009 5.39738 -11.81566 1.000 113.50848 207 ASP C CA 1
ATOM 3501 C C . ASP C 1 207 ? -3.91664 3.99439 -11.63739 1.000 103.48295 207 ASP C C 1
ATOM 3502 O O . ASP C 1 207 ? -4.59334 3.10465 -11.10544 1.000 91.00625 207 ASP C O 1
ATOM 3507 N N . PRO C 1 208 ? -2.66515 3.76040 -12.04179 1.000 100.56531 208 PRO C N 1
ATOM 3508 C CA . PRO C 1 208 ? -2.11326 2.40414 -11.91886 1.000 102.47864 208 PRO C CA 1
ATOM 3509 C C . PRO C 1 208 ? -1.84178 1.98644 -10.48472 1.000 92.74003 208 PRO C C 1
ATOM 3510 O O . PRO C 1 208 ? -1.97884 0.79761 -10.17231 1.000 98.84083 208 PRO C O 1
ATOM 3514 N N . GLU C 1 209 ? -1.47358 2.92024 -9.60158 1.000 97.76291 209 GLU C N 1
ATOM 3515 C CA . GLU C 1 209 ? -1.10042 2.54199 -8.24000 1.000 99.00102 209 GLU C CA 1
ATOM 3516 C C . GLU C 1 209 ? -2.28294 1.95553 -7.47620 1.000 87.71831 209 GLU C C 1
ATOM 3517 O O . GLU C 1 209 ? -2.12370 0.99399 -6.71365 1.000 80.75226 209 GLU C O 1
ATOM 3523 N N . LEU C 1 210 ? -3.47720 2.52178 -7.66786 1.000 85.73757 210 LEU C N 1
ATOM 3524 C CA . LEU C 1 210 ? -4.66128 2.01043 -6.98384 1.000 82.06842 210 LEU C CA 1
ATOM 3525 C C . LEU C 1 210 ? -4.94067 0.56430 -7.36802 1.000 89.59629 210 LEU C C 1
ATOM 3526 O O . LEU C 1 210 ? -5.39064 -0.23287 -6.53592 1.000 104.49325 210 LEU C O 1
ATOM 3531 N N . GLN C 1 211 ? -4.68419 0.20797 -8.62751 1.000 88.93373 211 GLN C N 1
ATOM 3532 C CA . GLN C 1 211 ? -4.87998 -1.17235 -9.05424 1.000 83.26894 211 GLN C CA 1
ATOM 3533 C C . GLN C 1 211 ? -3.86398 -2.09487 -8.39348 1.000 78.78213 211 GLN C C 1
ATOM 3534 O O . GLN C 1 211 ? -4.19339 -3.22602 -8.01699 1.000 80.24573 211 GLN C O 1
ATOM 3540 N N . GLU C 1 212 ? -2.62497 -1.62400 -8.23557 1.000 85.02547 212 GLU C N 1
ATOM 3541 C CA . GLU C 1 212 ? -1.61360 -2.41970 -7.55088 1.000 80.19568 212 GLU C CA 1
ATOM 3542 C C . GLU C 1 212 ? -1.91927 -2.54488 -6.06449 1.000 82.43454 212 GLU C C 1
ATOM 3543 O O . GLU C 1 212 ? -1.56767 -3.55425 -5.44378 1.000 80.96983 212 GLU C O 1
ATOM 3549 N N . LEU C 1 213 ? -2.56983 -1.53566 -5.47921 1.000 87.09215 213 LEU C N 1
ATOM 3550 C CA . LEU C 1 213 ? -3.01291 -1.64711 -4.09348 1.000 68.71734 213 LEU C CA 1
ATOM 3551 C C . LEU C 1 213 ? -4.06217 -2.73945 -3.94415 1.000 77.77348 213 LEU C C 1
ATOM 3552 O O . LEU C 1 213 ? -4.05617 -3.48840 -2.95988 1.000 80.48925 213 LEU C O 1
ATOM 3557 N N . ALA C 1 214 ? -4.97656 -2.84106 -4.91299 1.000 83.45628 214 ALA C N 1
ATOM 3558 C CA . ALA C 1 214 ? -5.96082 -3.91645 -4.89398 1.000 66.50721 214 ALA C CA 1
ATOM 3559 C C . ALA C 1 214 ? -5.29459 -5.27948 -5.00555 1.000 74.09757 214 ALA C C 1
ATOM 3560 O O . ALA C 1 214 ? -5.77998 -6.25675 -4.42457 1.000 75.64683 214 ALA C O 1
ATOM 3562 N N . LYS C 1 215 ? -4.18987 -5.36619 -5.75019 1.000 78.53444 215 LYS C N 1
ATOM 3563 C CA . LYS C 1 215 ? -3.41558 -6.60210 -5.78956 1.000 65.97863 215 LYS C CA 1
ATOM 3564 C C . LYS C 1 215 ? -2.83069 -6.91630 -4.41973 1.000 70.93067 215 LYS C C 1
ATOM 3565 O O . LYS C 1 215 ? -2.92627 -8.04910 -3.93351 1.000 72.21203 215 LYS C O 1
ATOM 3571 N N . ARG C 1 216 ? -2.21838 -5.91588 -3.78127 1.000 75.10595 216 ARG C N 1
ATOM 3572 C CA . ARG C 1 216 ? -1.67421 -6.11087 -2.44193 1.000 83.73365 216 ARG C CA 1
ATOM 3573 C C . ARG C 1 216 ? -2.77937 -6.41841 -1.44038 1.000 74.98919 216 ARG C C 1
ATOM 3574 O O . ARG C 1 216 ? -2.59049 -7.22757 -0.52489 1.000 71.19183 216 ARG C O 1
ATOM 3582 N N . ALA C 1 217 ? -3.94452 -5.78783 -1.60430 1.000 68.45248 217 ALA C N 1
ATOM 3583 C CA . ALA C 1 217 ? -5.04321 -5.99931 -0.66747 1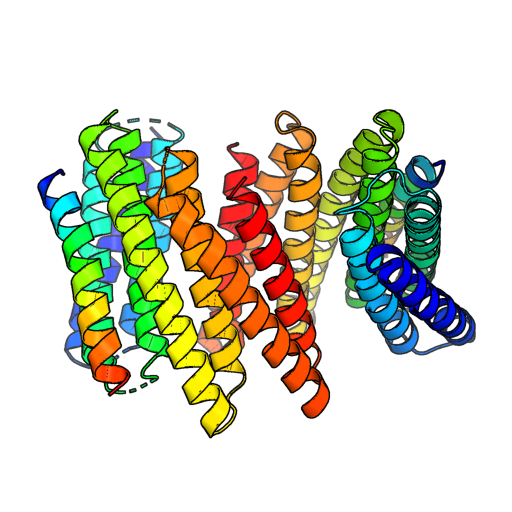.000 76.03005 217 ALA C CA 1
ATOM 3584 C C . ALA C 1 217 ? -5.52244 -7.44538 -0.69778 1.000 69.36223 217 ALA C C 1
ATOM 3585 O O . ALA C 1 217 ? -5.69399 -8.07594 0.35161 1.000 67.48178 217 ALA C O 1
ATOM 3587 N N . LYS C 1 218 ? -5.74274 -7.99186 -1.89644 1.000 80.48368 218 LYS C N 1
ATOM 3588 C CA . LYS C 1 218 ? -6.13072 -9.39504 -1.99379 1.000 72.15146 218 LYS C CA 1
ATOM 3589 C C . LYS C 1 218 ? -4.97757 -10.32158 -1.63296 1.000 80.75189 218 LYS C C 1
ATOM 3590 O O . LYS C 1 218 ? -5.20983 -11.44159 -1.16478 1.000 86.41774 218 LYS C O 1
ATOM 3596 N N . GLU C 1 219 ? -3.73555 -9.87958 -1.84238 1.000 88.15494 219 GLU C N 1
ATOM 3597 C CA . GLU C 1 219 ? -2.58806 -10.68349 -1.43396 1.000 88.30094 219 GLU C CA 1
ATOM 3598 C C . GLU C 1 219 ? -2.50793 -10.78410 0.08433 1.000 95.24212 219 GLU C C 1
ATOM 3599 O O . GLU C 1 219 ? -2.32389 -11.87563 0.63539 1.000 80.96546 219 GLU C O 1
ATOM 3605 N N . VAL C 1 220 ? -2.64538 -9.65104 0.77860 1.000 86.50506 220 VAL C N 1
ATOM 3606 C CA . VAL C 1 220 ? -2.68947 -9.67912 2.23703 1.000 88.97732 220 VAL C CA 1
ATOM 3607 C C . VAL C 1 220 ? -3.94507 -10.39629 2.71730 1.000 85.96050 220 VAL C C 1
ATOM 3608 O O . VAL C 1 220 ? -3.92775 -11.06568 3.75837 1.000 76.01982 220 VAL C O 1
ATOM 3612 N N . ALA C 1 221 ? -5.04664 -10.28326 1.96945 1.000 91.71418 221 ALA C N 1
ATOM 3613 C CA . ALA C 1 221 ? -6.25285 -11.02894 2.31404 1.000 84.59795 221 ALA C CA 1
ATOM 3614 C C 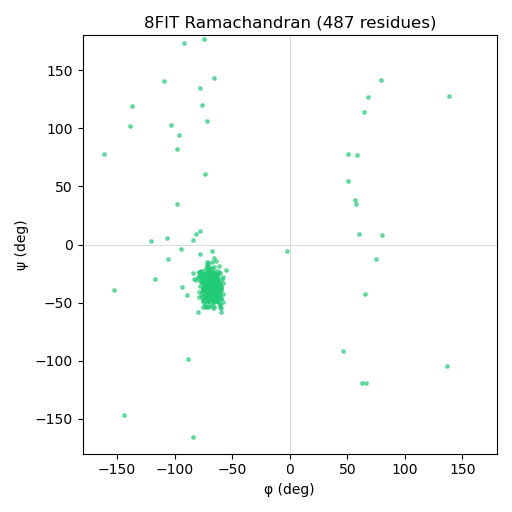. ALA C 1 221 ? -6.01055 -12.52970 2.23403 1.000 87.95047 221 ALA C C 1
ATOM 3615 O O . ALA C 1 221 ? -6.50149 -13.29083 3.07575 1.000 95.69009 221 ALA C O 1
ATOM 3617 N N . ASP C 1 222 ? -5.25414 -12.97407 1.22683 1.000 87.79093 222 ASP C N 1
ATOM 3618 C CA . ASP C 1 222 ? -4.90693 -14.38809 1.13386 1.000 95.02163 222 ASP C CA 1
ATOM 3619 C C . ASP C 1 222 ? -4.06043 -14.82299 2.32253 1.000 92.42334 222 ASP C C 1
ATOM 3620 O O . ASP C 1 222 ? -4.29136 -15.89158 2.89977 1.000 95.24866 222 ASP C O 1
ATOM 3625 N N . ARG C 1 223 ? -3.07715 -14.00412 2.70624 1.000 101.13205 223 ARG C N 1
ATOM 3626 C CA . ARG C 1 223 ? -2.26901 -14.32084 3.87933 1.000 91.22153 223 ARG C CA 1
ATOM 3627 C C . ARG C 1 223 ? -3.12736 -14.37612 5.13602 1.000 92.23231 223 ARG C C 1
ATOM 3628 O O . ARG C 1 223 ? -2.91880 -15.23358 6.00186 1.000 101.96101 223 ARG C O 1
ATOM 3636 N N . ALA C 1 224 ? -4.10276 -13.47010 5.25068 1.000 95.47075 224 ALA C N 1
ATOM 3637 C CA . ALA C 1 224 ? -5.00825 -13.49804 6.39417 1.000 92.06741 224 ALA C CA 1
ATOM 3638 C C . ALA C 1 224 ? -5.85994 -14.75992 6.40183 1.000 103.00851 224 ALA C C 1
ATOM 3639 O O . ALA C 1 224 ? -6.21068 -15.26517 7.47446 1.000 96.38377 224 ALA C O 1
ATOM 3641 N N . ARG C 1 225 ? -6.20437 -15.28153 5.22174 1.000 106.50100 225 ARG C N 1
ATOM 3642 C CA . ARG C 1 225 ? -6.93530 -16.54284 5.16154 1.000 108.61395 225 ARG C CA 1
ATOM 3643 C C . ARG C 1 225 ? -6.03833 -17.71481 5.53692 1.000 109.54672 225 ARG C C 1
ATOM 3644 O O . ARG C 1 225 ? -6.47215 -18.63641 6.23802 1.000 100.68743 225 ARG C O 1
ATOM 3652 N N . GLU C 1 226 ? -4.78366 -17.69821 5.07985 1.000 111.75744 226 GLU C N 1
ATOM 3653 C CA . GLU C 1 226 ? -3.85678 -18.77021 5.41974 1.000 108.61268 226 GLU C CA 1
ATOM 3654 C C . GLU C 1 226 ? -3.42584 -18.71767 6.87943 1.000 114.26078 226 GLU C C 1
ATOM 3655 O O . GLU C 1 226 ? -2.93847 -19.72504 7.40347 1.000 108.48073 226 GLU C O 1
ATOM 3661 N N . LEU C 1 227 ? -3.58738 -17.56951 7.54475 1.000 114.15805 227 LEU C N 1
ATOM 3662 C CA . LEU C 1 227 ? -3.33794 -17.51275 8.98142 1.000 110.83120 227 LEU C CA 1
ATOM 3663 C C . LEU C 1 227 ? -4.33779 -18.36387 9.75204 1.000 115.11957 227 LEU C C 1
ATOM 3664 O O . LEU C 1 227 ? -4.00921 -18.88883 10.82196 1.000 104.45143 227 LEU C O 1
ATOM 3669 N N . ALA C 1 228 ? -5.55260 -18.50987 9.23089 1.000 116.65467 228 ALA C N 1
ATOM 3670 C CA . ALA C 1 228 ? -6.53698 -19.41068 9.81221 1.000 110.01526 228 ALA C CA 1
ATOM 3671 C C . ALA C 1 228 ? -6.28744 -20.82292 9.28479 1.000 117.55181 228 ALA C C 1
ATOM 3672 O O . ALA C 1 228 ? -5.23551 -21.11897 8.71034 1.000 112.66536 228 ALA C O 1
ATOM 3674 N N . LYS C 1 229 ? -7.26209 -21.70922 9.47736 1.000 121.67223 229 LYS C N 1
ATOM 3675 C CA . LYS C 1 229 ? -7.18202 -23.09383 9.01202 1.000 121.19112 229 LYS C CA 1
ATOM 3676 C C . LYS C 1 229 ? -5.94474 -23.80675 9.55388 1.000 108.86063 229 LYS C C 1
ATOM 3677 O O . LYS C 1 229 ? -5.86010 -24.10722 10.74462 1.000 103.79946 229 LYS C O 1
ATOM 3683 N N . GLU D 1 238 ? 9.30490 -4.88046 33.00491 1.000 109.16810 238 GLU D N 1
ATOM 3684 C CA . GLU D 1 238 ? 9.13155 -6.22464 32.46711 1.000 113.70391 238 GLU D CA 1
ATOM 3685 C C . GLU D 1 238 ? 7.65431 -6.59259 32.38625 1.000 110.25326 238 GLU D C 1
ATOM 3686 O O . GLU D 1 238 ? 6.96484 -6.21949 31.43669 1.000 104.58066 238 GLU D O 1
ATOM 3692 N N . GLN D 1 239 ? 7.17304 -7.33156 33.38935 1.000 106.24371 239 GLN D N 1
ATOM 3693 C CA . GLN D 1 239 ? 5.76081 -7.69580 33.42107 1.000 105.18270 239 GLN D CA 1
ATOM 3694 C C . GLN D 1 239 ? 4.87125 -6.47505 33.61600 1.000 109.58084 239 GLN D C 1
ATOM 3695 O O . GLN D 1 239 ? 3.75382 -6.43462 33.08850 1.000 102.37465 239 GLN D O 1
ATOM 3701 N N . GLU D 1 240 ? 5.34341 -5.47572 34.36579 1.000 106.30115 240 GLU D N 1
ATOM 3702 C CA . GLU D 1 240 ? 4.59126 -4.23221 34.49102 1.000 113.13653 240 GLU D CA 1
ATOM 3703 C C . GLU D 1 240 ? 4.54294 -3.47700 33.17009 1.000 112.57326 240 GLU D C 1
ATOM 3704 O O . GLU D 1 240 ? 3.54400 -2.81168 32.87279 1.000 106.00679 240 GLU D O 1
ATOM 3710 N N . ALA D 1 241 ? 5.60796 -3.56496 32.37001 1.000 114.00038 241 ALA D N 1
ATOM 3711 C CA . ALA D 1 241 ? 5.59778 -2.93342 31.05562 1.000 109.40166 241 ALA D CA 1
ATOM 3712 C C . ALA D 1 241 ? 4.64180 -3.64911 30.11070 1.000 106.17982 241 ALA D C 1
ATOM 3713 O O . ALA D 1 241 ? 3.96623 -3.00653 29.29857 1.000 108.85460 241 ALA D O 1
ATOM 3715 N N . ALA D 1 242 ? 4.57107 -4.97974 30.20271 1.000 98.26224 242 ALA D N 1
ATOM 3716 C CA . ALA D 1 242 ? 3.63831 -5.73021 29.36875 1.000 96.08590 242 ALA D CA 1
ATOM 3717 C C . ALA D 1 242 ? 2.19547 -5.37907 29.70671 1.000 97.63318 242 ALA D C 1
ATOM 3718 O O . ALA D 1 242 ? 1.34955 -5.26614 28.81165 1.000 96.07137 242 ALA D O 1
ATOM 3720 N N . ARG D 1 243 ? 1.89571 -5.20207 30.99599 1.000 104.92103 243 ARG D N 1
ATOM 3721 C CA . ARG D 1 243 ? 0.56032 -4.76637 31.39082 1.000 105.08474 243 ARG D CA 1
ATOM 3722 C C . ARG D 1 243 ? 0.24261 -3.39061 30.81982 1.000 108.13018 243 ARG D C 1
ATOM 3723 O O . ARG D 1 243 ? -0.89022 -3.13154 30.39782 1.000 109.86847 243 ARG D O 1
ATOM 3731 N N . LEU D 1 244 ? 1.23497 -2.49678 30.79074 1.000 103.47028 244 LEU D N 1
ATOM 3732 C CA . LEU D 1 244 ? 1.01906 -1.16702 30.23102 1.000 101.23562 244 LEU D CA 1
ATOM 3733 C C . LEU D 1 244 ? 0.81204 -1.21951 28.72199 1.000 106.32763 244 LEU D C 1
ATOM 3734 O O . LEU D 1 244 ? 0.15292 -0.33806 28.15842 1.000 101.93327 244 LEU D O 1
ATOM 3739 N N . LEU D 1 245 ? 1.36257 -2.23688 28.05298 1.000 101.06925 245 LEU D N 1
ATOM 3740 C CA . LEU D 1 245 ? 1.12018 -2.39534 26.62196 1.000 109.09097 245 LEU D CA 1
ATOM 3741 C C . LEU D 1 245 ? -0.34638 -2.69548 26.34371 1.000 102.08693 245 LEU D C 1
ATOM 3742 O O . LEU D 1 245 ? -0.93678 -2.13151 25.41490 1.000 96.07689 245 LEU D O 1
ATOM 3747 N N . GLU D 1 246 ? -0.94410 -3.59191 27.13326 1.000 97.51646 246 GLU D N 1
ATOM 3748 C CA . GLU D 1 246 ? -2.36428 -3.89378 26.98565 1.000 98.79548 246 GLU D CA 1
ATOM 3749 C C . GLU D 1 246 ? -3.21782 -2.65152 27.20569 1.000 110.04023 246 GLU D C 1
ATOM 3750 O O . GLU D 1 246 ? -4.24008 -2.46280 26.53693 1.000 108.22524 246 GLU D O 1
ATOM 3756 N N . LEU D 1 247 ? -2.80814 -1.78808 28.13475 1.000 114.29702 247 LEU D N 1
ATOM 3757 C CA . LEU D 1 247 ? -3.57161 -0.58236 28.43261 1.000 114.48017 247 LEU D CA 1
ATOM 3758 C C . LEU D 1 247 ? -3.37467 0.50042 27.37984 1.000 105.69729 247 LEU D C 1
ATOM 3759 O O . LEU D 1 247 ? -4.25212 1.35287 27.20613 1.000 108.86151 247 LEU D O 1
ATOM 3764 N N . ALA D 1 248 ? -2.23999 0.49000 26.67648 1.000 101.13779 248 ALA D N 1
ATOM 3765 C CA . ALA D 1 248 ? -2.04884 1.42873 25.57679 1.000 96.61941 248 ALA D CA 1
ATOM 3766 C C . ALA D 1 248 ? -2.93931 1.08332 24.39145 1.000 104.99021 248 ALA D C 1
ATOM 3767 O O . ALA D 1 248 ? -3.30568 1.97137 23.61339 1.000 105.24697 248 ALA D O 1
ATOM 3769 N N . VAL D 1 249 ? -3.29874 -0.19265 24.23979 1.000 97.47820 249 VAL D N 1
ATOM 3770 C CA . VAL D 1 249 ? -4.18829 -0.59369 23.15511 1.000 100.42032 249 VAL D CA 1
ATOM 3771 C C . VAL D 1 249 ? -5.62948 -0.20966 23.46821 1.000 111.32391 249 VAL D C 1
ATOM 3772 O O . VAL D 1 249 ? -6.35229 0.29046 22.59849 1.000 104.31074 249 VAL D O 1
ATOM 3776 N N . GLU D 1 250 ? -6.07407 -0.43691 24.70809 1.000 110.81512 250 GLU D N 1
ATOM 3777 C CA . GLU D 1 250 ? -7.41825 -0.01587 25.08899 1.000 113.33500 250 GLU D CA 1
ATOM 3778 C C . GLU D 1 250 ? -7.53610 1.50276 25.11587 1.000 115.53599 250 GLU D C 1
ATOM 3779 O O . GLU D 1 250 ? -8.62824 2.04245 24.90421 1.000 102.02530 250 GLU D O 1
ATOM 3785 N N . ASP D 1 251 ? -6.42872 2.20538 25.37238 1.000 114.74316 251 ASP D N 1
ATOM 3786 C CA . ASP D 1 251 ? -6.42967 3.65798 25.24624 1.000 108.60071 251 ASP D CA 1
ATOM 3787 C C . ASP D 1 251 ? -6.53129 4.07957 23.78746 1.000 114.99709 251 ASP D C 1
ATOM 3788 O O . ASP D 1 251 ? -7.13028 5.11667 23.48040 1.000 112.83370 251 ASP D O 1
ATOM 3793 N N . LEU D 1 252 ? -5.95772 3.28814 22.87824 1.000 110.30052 252 LEU D N 1
ATOM 3794 C CA . LEU D 1 252 ? -6.10219 3.57193 21.45630 1.000 105.36914 252 LEU D CA 1
ATOM 3795 C C . LEU D 1 252 ? -7.53214 3.33738 20.98727 1.000 99.40057 252 LEU D C 1
ATOM 3796 O O . LEU D 1 252 ? -7.96742 3.94670 20.00447 1.000 96.75957 252 LEU D O 1
ATOM 3801 N N . LYS D 1 253 ? -8.27664 2.46778 21.67657 1.000 104.04623 253 LYS D N 1
ATOM 3802 C CA . LYS D 1 253 ? -9.68807 2.28625 21.35543 1.000 101.60962 253 LYS D CA 1
ATOM 3803 C C . LYS D 1 253 ? -10.51446 3.49950 21.75970 1.000 105.09237 253 LYS D C 1
ATOM 3804 O O . LYS D 1 253 ? -11.52836 3.79828 21.11889 1.000 102.05152 253 LYS D O 1
ATOM 3810 N N . LEU D 1 254 ? -10.10220 4.20373 22.81618 1.000 104.02465 254 LEU D N 1
ATOM 3811 C CA . LEU D 1 254 ? -10.86688 5.35238 23.29200 1.000 105.77441 254 LEU D CA 1
ATOM 3812 C C . LEU D 1 254 ? -10.84130 6.48838 22.27757 1.000 114.49575 254 LEU D C 1
ATOM 3813 O O . LEU D 1 254 ? -11.89376 6.98681 21.86263 1.000 122.23383 254 LEU D O 1
ATOM 3818 N N . VAL D 1 255 ? -9.64338 6.91568 21.87076 1.000 104.84903 255 VAL D N 1
ATOM 3819 C CA . VAL D 1 255 ? -9.52758 7.96303 20.86058 1.000 104.35383 255 VAL D CA 1
ATOM 3820 C C . VAL D 1 255 ? -10.10592 7.49205 19.53241 1.000 120.95676 255 VAL D C 1
ATOM 3821 O O . VAL D 1 255 ? -10.62170 8.29737 18.74762 1.000 116.94924 255 VAL D O 1
ATOM 3825 N N . LEU D 1 256 ? -10.05487 6.18422 19.26910 1.000 114.47484 256 LEU D N 1
ATOM 3826 C CA . LEU D 1 256 ? -10.62830 5.64828 18.03920 1.000 111.97158 256 LEU D CA 1
ATOM 3827 C C . LEU D 1 256 ? -12.13737 5.85441 17.99633 1.000 123.46265 256 LEU D C 1
ATOM 3828 O O . LEU D 1 256 ? -12.69863 6.17418 16.94105 1.000 121.32676 256 LEU D O 1
ATOM 3833 N N . ASP D 1 257 ? -12.81170 5.67803 19.13538 1.000 122.70484 257 ASP D N 1
ATOM 3834 C CA . ASP D 1 257 ? -14.25458 5.88282 19.18459 1.000 123.71291 257 ASP D CA 1
ATOM 3835 C C . ASP D 1 257 ? -14.60892 7.36489 19.18380 1.000 125.28396 257 ASP D C 1
ATOM 3836 O O . ASP D 1 257 ? -15.59915 7.76803 18.56396 1.000 129.11493 257 ASP D O 1
ATOM 3841 N N . ALA D 1 258 ? -13.81326 8.18738 19.87192 1.000 122.56647 258 ALA D N 1
ATOM 3842 C CA . ALA D 1 258 ? -14.11230 9.61341 19.95073 1.000 126.03522 258 ALA D CA 1
ATOM 3843 C C . ALA D 1 258 ? -13.96711 10.28725 18.59235 1.000 128.27170 258 ALA D C 1
ATOM 3844 O O . ALA D 1 258 ? -14.72458 11.20893 18.26685 1.000 129.20158 258 ALA D O 1
ATOM 3846 N N . LEU D 1 259 ? -13.00111 9.84371 17.78605 1.000 121.01744 259 LEU D N 1
ATOM 3847 C CA . LEU D 1 259 ? -12.82293 10.42129 16.45960 1.000 120.98558 259 LEU D CA 1
ATOM 3848 C C . LEU D 1 259 ? -13.87595 9.92819 15.47794 1.000 117.56805 259 LEU D C 1
ATOM 3849 O O . LEU D 1 259 ? -14.20091 10.63644 14.51853 1.000 122.34275 259 LEU D O 1
ATOM 3854 N N . GLU D 1 260 ? -14.41455 8.72630 15.69391 1.000 107.63486 260 GLU D N 1
ATOM 3855 C CA . GLU D 1 260 ? -15.52022 8.25572 14.87060 1.000 106.42154 260 GLU D CA 1
ATOM 3856 C C . GLU D 1 260 ? -16.80204 9.02746 15.15379 1.000 115.08025 260 GLU D C 1
ATOM 3857 O O . GLU D 1 260 ? -17.67716 9.09466 14.28420 1.000 120.56661 260 GLU D O 1
ATOM 3863 N N . LYS D 1 261 ? -16.92483 9.61767 16.33933 1.000 116.86567 261 LYS D N 1
ATOM 3864 C CA . LYS D 1 261 ? -18.08179 10.43728 16.67919 1.000 116.10118 261 LYS D CA 1
ATOM 3865 C C . LYS D 1 261 ? -18.05009 11.75985 15.92064 1.000 99.47881 261 LYS D C 1
ATOM 3866 O O . LYS D 1 261 ? -18.66423 11.89528 14.86286 1.000 99.85221 261 LYS D O 1
#

B-factor: mean 86.86, std 20.32, range [39.03, 161.3]

Sequence (495 aa):
EEVQEAVERAEELREEAEELIKKARKTGDPELLRKALEALKEAVRAVKEAIKRNPDNEEAVKTAVRLARELLKVAEELKERAEKTGDPRLLLLAAEAIAWAIEAVFLAAKASENTEGALEAARAAVKLAEVAKRIAKLLQRDAKKEGDPELLKLALRALELAVRAVELAIKENPDNEEAVETAKRLAEELRKVAELLEERAKETGDPELQELAKRAKEVADRARELAKKQEAARLLELAVEDLKLVLDALEKEEVQEAVERAEELREEAEELIKKARKTPELLRKALEALKEAVRAVKEAIKREEAVKTAVRLARELLKVAEELKERAEKGDPRLLLLAAEAIAWAIEAVFLAAKASENTEGALEAARAAVKLAEVAKRIAKLLQRDAKKEGDPELLKLALRALELAVRAVELAIKENNEEAVETAKRLAEELRKVAELLEERAKETGDPELQELAKRAKEVADRARELAKEQEAARLLELAVEDLKLVLDALEK

Radius of gyration: 22.96 Å; Cα contacts (8 Å, |Δi|>4): 732; chains: 4; bounding box: 48×55×70 Å

Foldseek 3Di:
DLLVVLLVQLVVLLVVLVVLLVCVVVVHDLVSLVSSVVSLLVSLVSLVVNCPVPFPPVSSLVSLQSSLVSLVSSLVVLVVVCVVVVDLLSVLVSLSSNLSSLVSQLSSCVSNVPPVVNLVSLVVLLVSLVVLQVSLVVLVVCCVVVPDPVSLVSSLVSLLSSLVSLVSNCVVPLPDLSSLVSLVVSLVSLLVSLVVLVVVCVVVPDPVSVVVSVVSNVSSVSSNVSNVD/DCCVVVVVVVVVVVVVVVVVVVD/DLLVVLLVQLVVLQVQLVVLLVVVVVPQVSLLVNLVSLVVSLVSNLVNLVVPPCLVSLQSSLVSLQSSLVVLVVCCVPCNLVSNLVSLVSNLSSLVSNLSSCVSVVNPVSNLVSLVVLLVSLVVLQVSLVVLVVVCVVPHPVVSLVSSLVSLLSSLVSLVSNVVVHDDSSLVSLLVSLVSLVVSLVVLVVVCVVPVDPVSPVSSVVSNVSSVSSVVSHD/DVVVVVVVVVVVVVVVVVVVVVVD

Secondary structure (DSSP, 8-state):
-HHHHHHHHHHHHHHHHHHHHHHHHTT--HHHHHHHHHHHHHHHHHHHHHHTTSTT-HHHHHHHHHHHHHHHHHHHHHHHHHHHH--HHHHHHHHHHHHHHHHHHHHHHHHTT-HHHHHHHHHHHHHHHHHHHHHHHHHHHHHHHTT-HHHHHHHHHHHHHHHHHHHHHHHH-TT-HHHHHHHHHHHHHHHHHHHHHHHHHHHH--HHHHHHHHHHHHHHHHHHHHHH-/-THHHHHHHHHHHHHHHHHGGG-/-HHHHHHHHHHHHHHHHHHHHHHHHH--HHHHHHHHHHHHHHHHHHHHHT---HHHHHHHHHHHHHHHHHHHHHGGG--THHHHHHHHHHHHHHHHHHHHHHHHTT-HHHHHHHHHHHHHHHHHHHHHHHHHHHHHHHH--HHHHHHHHHHHHHHHHHHHHHHHH--HHHHHHHHHHHHHHHHHHHHHHHHHHHH--HHHHHHHHHHHHHHHHHHHH--/-HHHHHHHHHHHHHHHHHHHHHH-

Nearest PDB structures (foldseek):
  8fit-assembly1_A  TM=1.004E+00  e=6.593E-26  synthetic construct
  8fit-assembly2_C  TM=9.806E-01  e=2.999E-19  synthetic construct
  8fbj-assembly1_A  TM=3.739E-01  e=2.322E-05  synthetic construct
  8e0m-assembly4_L  TM=7.228E-01  e=1.031E-02  synthetic construct
  8e0m-assembly1_A  TM=7.328E-01  e=2.040E-02  synthetic construct